Protein AF-A0A9P1ESS6-F1 (afdb_monomer_lite)

Sequence (549 aa):
MAKRRFGMHGKAAFNSGKKTRMNELRRAIKRRASEDNNDKENDGPSPNKQVAINLVPEAVREETVSACEVLVVDNNRNIEKSVTQEREGAKIKGHVFGTNPTDCGSATWAEQIVLTKKADTTLHVMCDIKEHLNTITKTLRDHNDLLRVHREEDKAKREIWRHIVKEEVREWIRKIEKRTMEKIDAAQSTADHHKEDNNNADNKTEKTIEKPEPPKKSDGKGKRHRSCLFCGDENHGTELCNKYATPTTQGRMPLHTDSLQKIEDNFTVRQLHEYQIRGCILRPINIKQTKILDAIPVATLFDEQLASVPIFIKCADNSTRIIVCEGNHRVSSVLRRDPSDESFKVETVTISEADFDATFEKAVDLRGESDGLNQKCGLDAIPWIVASFVQQVFTSERLRTENSYSAKDRAMNLYEILKARVSEEQLDLLRENTRIRNKLYEQLVKEKLALKSTQSQTERSGLYLFLSAPNTRTLFLKHFSYLPTKEKCHSNIFAASLRNDCKTVKLIHDCAKEYISKMMFLQKVKDLKTGLEDEDKDVGETMWRKAPS

Radius of gyration: 39.83 Å; chains: 1; bounding box: 92×139×97 Å

pLDDT: mean 72.15, std 25.24, range [24.88, 98.06]

Foldseek 3Di:
DDDDDDDDDDPPVVVVVVVVVVVVVVVVVVVVVVVVPPPDDDDDDDDDDDDDDDDDDDDDDDDDDDDDDDDDDDDDDDDDDDDDDDDDDDDDDDDDDDDDDDDDDDPDPVVVVVVVVVVVVVVVVVVVVVVVVVVVVVVVVVVVVVVVVVVVVVVVVVVVVVVVVVVVVVVVVVVVVVVVVVVVVVVVVVVVVVVVVVVPPPDDDDDDDDDDDDDDDDDDDDDDDDDDPDDDDDDDDDDDDDDDDDDDDDDDPPPDPPQFDKDKDKDFLQLLLQAQEFEQAPAFADVVVLVVLLPPDLCQLQPVVNDPAWEWEAEPVDRRYIYTLPPLSNSLSSNPDDGDRDMHMHIYTYDHPVQCVQVSVQTFGSPDDPVRRNDHGQLLSGDPSVSLNSLLVVLVVCVVPVVPDDLLNLLVQLLSVCVNPADPVRLVVLLPDVVVVVVVQVVCVVSSNFPDADPLRSSCLNVLLNSADDLLNVLCSVQVVQADSHPVRSNLLSLLRVQPVPVSSVLSVCSSVVVDDNVVSSVVSNCSNVVVPPPPPPPDPPPPPDDDD

Secondary structure (DSSP, 8-state):
--PPP----SSHHHHHHHHHHHHHHHHHHHHHHHHTTS----------------------------------------------------------------------HHHHHHHHHHHHHHHHHHHHHHHHHHHHHHHHHHHHHHHHHHHHHHHHHHHHHHHHHHHHHHHHHHHHHHHHHHHHHHHHHHHHHHHHHHTT--S------PPPPPPPP-----------------------------------------PPPEEEEEEEHHHHHHSEEEE-SSS---HHHHHHHHTS-HHHHT-TTTSPPPEEEEESS-TTEEEEEE-HHHHHHHTTSPP---EEEEEEEEE-HHHHHHHHHHSEETTS-HHHHT----GGGS-HHHHHHHHHHHHHHHHHTTTTS-HHHHHHHHHHHHHHH--HHHHHHHHH-HHHHHHHHHHHHHTTSSPPP-TT-GGGHHHHHHHS-HHHHHHHHHTGGGS--STTHHHHHHHHHTT-HHHHHHHHHHHHTTSS-HHHHHHHHHHHHHT---------TTSS-----

Structure (mmCIF, N/CA/C/O backbone):
data_AF-A0A9P1ESS6-F1
#
_entry.id   AF-A0A9P1ESS6-F1
#
loop_
_atom_site.group_PDB
_atom_site.id
_atom_site.type_symbol
_atom_site.label_atom_id
_atom_site.label_alt_id
_atom_site.label_comp_id
_atom_site.label_asym_id
_atom_site.label_entity_id
_atom_site.label_seq_id
_atom_site.pdbx_PDB_ins_code
_atom_site.Cartn_x
_atom_site.Cartn_y
_atom_site.Cartn_z
_atom_site.occupancy
_atom_site.B_iso_or_equiv
_atom_site.auth_seq_id
_atom_site.auth_comp_id
_atom_site.auth_asym_id
_atom_site.auth_atom_id
_atom_site.pdbx_PDB_model_num
ATOM 1 N N . MET A 1 1 ? 46.273 9.694 65.489 1.00 39.06 1 MET A N 1
ATOM 2 C CA . MET A 1 1 ? 45.516 10.494 64.498 1.00 39.06 1 MET A CA 1
ATOM 3 C C . MET A 1 1 ? 46.223 10.403 63.150 1.00 39.06 1 MET A C 1
ATOM 5 O O . MET A 1 1 ? 47.257 11.029 62.985 1.00 39.06 1 MET A O 1
ATOM 9 N N . ALA A 1 2 ? 45.736 9.579 62.217 1.00 33.38 2 ALA A N 1
ATOM 10 C CA . ALA A 1 2 ? 46.397 9.344 60.929 1.00 33.38 2 ALA A CA 1
ATOM 11 C C . ALA A 1 2 ? 45.381 9.440 59.778 1.00 33.38 2 ALA A C 1
ATOM 13 O O . ALA A 1 2 ? 44.473 8.619 59.677 1.00 33.38 2 ALA A O 1
ATOM 14 N N . LYS A 1 3 ? 45.533 10.455 58.915 1.00 38.16 3 LYS A N 1
ATOM 15 C CA . LYS A 1 3 ? 44.779 10.627 57.662 1.00 38.16 3 LYS A CA 1
ATOM 16 C C . LYS A 1 3 ? 45.649 10.166 56.489 1.00 38.16 3 LYS A C 1
ATOM 18 O O . LYS A 1 3 ? 46.721 10.717 56.259 1.00 38.16 3 LYS A O 1
ATOM 23 N N . ARG A 1 4 ? 45.166 9.166 55.743 1.00 42.59 4 ARG A N 1
ATOM 24 C CA . ARG A 1 4 ? 45.759 8.662 54.493 1.00 42.59 4 ARG A CA 1
ATOM 25 C C . ARG A 1 4 ? 45.345 9.546 53.308 1.00 42.59 4 ARG A C 1
ATOM 27 O O . ARG A 1 4 ? 44.158 9.774 53.096 1.00 42.59 4 ARG A O 1
ATOM 34 N N . ARG A 1 5 ? 46.329 9.993 52.521 1.00 42.50 5 ARG A N 1
ATOM 35 C CA . ARG A 1 5 ? 46.192 10.504 51.145 1.00 42.50 5 ARG A CA 1
ATOM 36 C C . ARG A 1 5 ? 46.603 9.388 50.186 1.00 42.50 5 ARG A C 1
ATOM 38 O O . ARG A 1 5 ? 47.741 8.956 50.277 1.00 42.50 5 ARG A O 1
ATOM 45 N N . PHE A 1 6 ? 45.736 8.977 49.262 1.00 39.50 6 PHE A N 1
ATOM 46 C CA . PHE A 1 6 ? 46.122 8.314 48.006 1.00 39.50 6 PHE A CA 1
ATOM 47 C C . PHE A 1 6 ? 45.003 8.471 46.965 1.00 39.50 6 PHE A C 1
ATOM 49 O O . PHE A 1 6 ? 43.839 8.257 47.291 1.00 39.50 6 PHE A O 1
ATOM 56 N N . GLY A 1 7 ? 45.368 8.800 45.715 1.00 33.56 7 GLY A N 1
ATOM 57 C CA . GLY A 1 7 ? 44.556 8.447 44.540 1.00 33.56 7 GLY A CA 1
ATOM 58 C C . GLY A 1 7 ? 44.184 9.546 43.532 1.00 33.56 7 GLY A C 1
ATOM 59 O O . GLY A 1 7 ? 43.008 9.686 43.222 1.00 33.56 7 GLY A O 1
ATOM 60 N N . MET A 1 8 ? 45.141 10.272 42.935 1.00 40.47 8 MET A N 1
ATOM 61 C CA . MET A 1 8 ? 44.900 11.037 41.691 1.00 40.47 8 MET A CA 1
ATOM 62 C C . MET A 1 8 ? 46.033 10.868 40.664 1.00 40.47 8 MET A C 1
ATOM 64 O O . MET A 1 8 ? 46.691 11.839 40.328 1.00 40.47 8 MET A O 1
ATOM 68 N N . HIS A 1 9 ? 46.254 9.665 40.114 1.00 40.66 9 HIS A N 1
ATOM 69 C CA . HIS A 1 9 ? 47.144 9.497 38.940 1.00 40.66 9 HIS A CA 1
ATOM 70 C C . HIS A 1 9 ? 46.636 8.549 37.828 1.00 40.66 9 HIS A C 1
ATOM 72 O O . HIS A 1 9 ? 47.330 8.334 36.842 1.00 40.66 9 HIS A O 1
ATOM 78 N N . GLY A 1 10 ? 45.393 8.051 37.879 1.00 38.78 10 GLY A N 1
ATOM 79 C CA . GLY A 1 10 ? 44.900 7.066 36.894 1.00 38.78 10 GLY A CA 1
ATOM 80 C C . GLY A 1 10 ? 44.286 7.604 35.587 1.00 38.78 10 GLY A C 1
ATOM 81 O O . GLY A 1 10 ? 44.090 6.833 34.653 1.00 38.78 10 GLY A O 1
ATOM 82 N N . LYS A 1 11 ? 43.944 8.899 35.476 1.00 42.72 11 LYS A N 1
ATOM 83 C CA . LYS A 1 11 ? 43.137 9.410 34.338 1.00 42.72 11 LYS A CA 1
ATOM 84 C C . LYS A 1 11 ? 43.934 10.004 33.168 1.00 42.72 11 LYS A C 1
ATOM 86 O O . LYS A 1 11 ? 43.383 10.127 32.077 1.00 42.72 11 LYS A O 1
ATOM 91 N N . ALA A 1 12 ? 45.212 10.338 33.349 1.00 42.66 12 ALA A N 1
ATOM 92 C CA . ALA A 1 12 ? 46.017 10.954 32.287 1.00 42.66 12 ALA A CA 1
ATOM 93 C C . ALA A 1 12 ? 46.573 9.927 31.277 1.00 42.66 12 ALA A C 1
ATOM 95 O O . ALA A 1 12 ? 46.585 10.193 30.077 1.00 42.66 12 ALA A O 1
ATOM 96 N N . ALA A 1 13 ? 46.945 8.725 31.734 1.00 44.16 13 ALA A N 1
ATOM 97 C CA . ALA A 1 13 ? 47.553 7.692 30.886 1.00 44.16 13 ALA A CA 1
ATOM 98 C C . ALA A 1 13 ? 46.565 7.025 29.904 1.00 44.16 13 ALA A C 1
ATOM 100 O O . ALA A 1 13 ? 46.961 6.557 28.842 1.00 44.16 13 ALA A O 1
ATOM 101 N N . PHE A 1 14 ? 45.262 7.021 30.211 1.00 43.28 14 PHE A N 1
ATOM 102 C CA . PHE A 1 14 ? 44.252 6.392 29.350 1.00 43.28 14 PHE A CA 1
ATOM 103 C C . PHE A 1 14 ? 43.829 7.279 28.163 1.00 43.28 14 PHE A C 1
ATOM 105 O O . PHE A 1 14 ? 43.446 6.781 27.103 1.00 43.28 14 PHE A O 1
ATOM 112 N N . ASN A 1 15 ? 43.930 8.606 28.310 1.00 46.69 15 ASN A N 1
ATOM 113 C CA . ASN A 1 15 ? 43.557 9.557 27.259 1.00 46.69 15 ASN A CA 1
ATOM 114 C C . ASN A 1 15 ? 44.688 9.831 26.256 1.00 46.69 15 ASN A C 1
ATOM 116 O O . ASN A 1 15 ? 44.398 10.154 25.103 1.00 46.69 15 ASN A O 1
ATOM 120 N N . SER A 1 16 ? 45.958 9.656 26.641 1.00 46.34 16 SER A N 1
ATOM 121 C CA . SER A 1 16 ? 47.084 9.778 25.705 1.00 46.34 16 SER A CA 1
ATOM 122 C C . SER A 1 16 ? 47.088 8.639 24.677 1.00 46.34 16 SER A C 1
ATOM 124 O O . SER A 1 16 ? 47.207 8.903 23.483 1.00 46.34 16 SER A O 1
ATOM 126 N N . GLY A 1 17 ? 46.817 7.396 25.098 1.00 45.41 17 GLY A N 1
ATOM 127 C CA . GLY A 1 17 ? 46.789 6.226 24.207 1.00 45.41 17 GLY A CA 1
ATOM 128 C C . GLY A 1 17 ? 45.720 6.285 23.107 1.00 45.41 17 GLY A C 1
ATOM 129 O O . GLY A 1 17 ? 45.978 5.900 21.966 1.00 45.41 17 GLY A O 1
ATOM 130 N N . LYS A 1 18 ? 44.529 6.835 23.395 1.00 55.66 18 LYS A N 1
ATOM 131 C CA . LYS A 1 18 ? 43.460 6.988 22.387 1.00 55.66 18 LYS A CA 1
ATOM 132 C C . LYS A 1 18 ? 43.787 8.040 21.326 1.00 55.66 18 LYS A C 1
ATOM 134 O O . LYS A 1 18 ? 43.405 7.874 20.169 1.00 55.66 18 LYS A O 1
ATOM 139 N N . LYS A 1 19 ? 44.499 9.106 21.699 1.00 59.56 19 LYS A N 1
ATOM 140 C CA . LYS A 1 19 ? 44.868 10.189 20.776 1.00 59.56 19 LYS A CA 1
ATOM 141 C C . LYS A 1 19 ? 45.977 9.747 19.814 1.00 59.56 19 LYS A C 1
ATOM 143 O O . LYS A 1 19 ? 45.915 10.071 18.630 1.00 59.56 19 LYS A O 1
ATOM 148 N N . THR A 1 20 ? 46.926 8.938 20.291 1.00 62.41 20 THR A N 1
ATOM 149 C CA . THR A 1 20 ? 48.005 8.366 19.467 1.00 62.41 20 THR A CA 1
ATOM 150 C C . THR A 1 20 ? 47.463 7.380 18.429 1.00 62.41 20 THR A C 1
ATOM 152 O O . THR A 1 20 ? 47.739 7.534 17.241 1.00 62.41 20 THR A O 1
ATOM 155 N N . ARG A 1 21 ? 46.573 6.463 18.836 1.00 58.34 21 ARG A N 1
ATOM 156 C CA . ARG A 1 21 ? 45.986 5.441 17.946 1.00 58.34 21 ARG A CA 1
ATOM 157 C C . ARG A 1 21 ? 45.126 6.038 16.822 1.00 58.34 21 ARG A C 1
ATOM 159 O O . ARG A 1 21 ? 45.087 5.525 15.708 1.00 58.34 21 ARG A O 1
ATOM 166 N N . MET A 1 22 ? 44.460 7.161 17.093 1.00 61.19 22 MET A N 1
ATOM 167 C CA . MET A 1 22 ? 43.633 7.869 16.108 1.00 61.19 22 MET A CA 1
ATOM 168 C C . MET A 1 22 ? 44.468 8.670 15.099 1.00 61.19 22 MET A C 1
ATOM 170 O O . MET A 1 22 ? 44.085 8.797 13.936 1.00 61.19 22 MET A O 1
ATOM 174 N N . ASN A 1 23 ? 45.631 9.176 15.518 1.00 63.59 23 ASN A N 1
ATOM 175 C CA . ASN A 1 23 ? 46.578 9.838 14.623 1.00 63.59 23 ASN A CA 1
ATOM 176 C C . ASN A 1 23 ? 47.319 8.840 13.718 1.00 63.59 23 ASN A C 1
ATOM 178 O O . ASN A 1 23 ? 47.581 9.161 12.560 1.00 63.59 23 ASN A O 1
ATOM 182 N N . GLU A 1 24 ? 47.602 7.627 14.197 1.00 66.81 24 GLU A N 1
ATOM 183 C CA . GLU A 1 24 ? 48.153 6.542 13.370 1.00 66.81 24 GLU A CA 1
ATOM 184 C C . GLU A 1 24 ? 47.162 6.076 12.299 1.00 66.81 24 GLU A C 1
ATOM 186 O O . GLU A 1 24 ? 47.535 5.966 11.131 1.00 66.81 24 GLU A O 1
ATOM 191 N N . LEU A 1 25 ? 45.881 5.924 12.653 1.00 60.97 25 LEU A N 1
ATOM 192 C CA . LEU A 1 25 ? 44.828 5.568 11.697 1.00 60.97 25 LEU A CA 1
ATOM 193 C C . LEU A 1 25 ? 44.671 6.629 10.593 1.00 60.97 25 LEU A C 1
ATOM 195 O O . LEU A 1 25 ? 44.568 6.298 9.414 1.00 60.97 25 LEU A O 1
ATOM 199 N N . ARG A 1 26 ? 44.733 7.920 10.951 1.00 68.69 26 ARG A N 1
ATOM 200 C CA . ARG A 1 26 ? 44.702 9.025 9.975 1.00 68.69 26 ARG A CA 1
ATOM 201 C C . ARG A 1 26 ? 45.913 9.023 9.041 1.00 68.69 26 ARG A C 1
ATOM 203 O O . ARG A 1 26 ? 45.760 9.332 7.863 1.00 68.69 26 ARG A O 1
ATOM 210 N N . ARG A 1 27 ? 47.103 8.660 9.534 1.00 69.62 27 ARG A N 1
ATOM 211 C CA . ARG A 1 27 ? 48.303 8.516 8.690 1.00 69.62 27 ARG A CA 1
ATOM 212 C C . ARG A 1 27 ? 48.195 7.316 7.746 1.00 69.62 27 ARG A C 1
ATOM 214 O O . ARG A 1 27 ? 48.610 7.442 6.602 1.00 69.62 27 ARG A O 1
ATOM 221 N N . ALA A 1 28 ? 47.609 6.202 8.185 1.00 65.44 28 ALA A N 1
ATOM 222 C CA . ALA A 1 28 ? 47.397 5.021 7.345 1.00 65.44 28 ALA A CA 1
ATOM 223 C C . ALA A 1 28 ? 46.402 5.285 6.199 1.00 65.44 28 ALA A C 1
ATOM 225 O O . ALA A 1 28 ? 46.668 4.920 5.058 1.00 65.44 28 ALA A O 1
ATOM 226 N N . ILE A 1 29 ? 45.306 5.999 6.478 1.00 64.44 29 ILE A N 1
ATOM 227 C CA . ILE A 1 29 ? 44.323 6.400 5.455 1.00 64.44 29 ILE A CA 1
ATOM 228 C C . ILE A 1 29 ? 44.956 7.352 4.430 1.00 64.44 29 ILE A C 1
ATOM 230 O O . ILE A 1 29 ? 44.727 7.213 3.232 1.00 64.44 29 ILE A O 1
ATOM 234 N N . LYS A 1 30 ? 45.803 8.285 4.884 1.00 63.59 30 LYS A N 1
ATOM 235 C CA . LYS A 1 30 ? 46.468 9.246 3.995 1.00 63.59 30 LYS A CA 1
ATOM 236 C C . LYS A 1 30 ? 47.529 8.604 3.088 1.00 63.59 30 LYS A C 1
ATOM 238 O O . LYS A 1 30 ? 47.743 9.122 2.003 1.00 63.59 30 LYS A O 1
ATOM 243 N N . ARG A 1 31 ? 48.159 7.495 3.508 1.00 63.28 31 ARG A N 1
ATOM 244 C CA . ARG A 1 31 ? 49.100 6.723 2.669 1.00 63.28 31 ARG A CA 1
ATOM 245 C C . ARG A 1 31 ? 48.388 5.912 1.584 1.00 63.28 31 ARG A C 1
ATOM 247 O O . ARG A 1 31 ? 48.829 5.939 0.446 1.00 63.28 31 ARG A O 1
ATOM 254 N N . ARG A 1 32 ? 47.245 5.293 1.903 1.00 54.38 32 ARG A N 1
ATOM 255 C CA . ARG A 1 32 ? 46.433 4.582 0.897 1.00 54.38 32 ARG A CA 1
ATOM 256 C C . ARG A 1 32 ? 45.901 5.520 -0.189 1.00 54.38 32 ARG A C 1
ATOM 258 O O . ARG A 1 32 ? 45.993 5.209 -1.362 1.00 54.38 32 ARG A O 1
ATOM 265 N N . ALA A 1 33 ? 45.459 6.719 0.190 1.00 48.41 33 ALA A N 1
ATOM 266 C CA . ALA A 1 33 ? 44.974 7.712 -0.772 1.00 48.41 33 ALA A CA 1
ATOM 267 C C . ALA A 1 33 ? 46.068 8.302 -1.692 1.00 48.41 33 ALA A C 1
ATOM 269 O O . ALA A 1 33 ? 45.736 8.926 -2.695 1.00 48.41 33 ALA A O 1
ATOM 270 N N . SER A 1 34 ? 47.356 8.155 -1.351 1.00 47.56 34 SER A N 1
ATOM 271 C CA . SER A 1 34 ? 48.469 8.568 -2.221 1.00 47.56 34 SER A CA 1
ATOM 272 C C . SER A 1 34 ? 48.990 7.450 -3.125 1.00 47.56 34 SER A C 1
ATOM 274 O O . SER A 1 34 ? 49.664 7.755 -4.100 1.00 47.56 34 SER A O 1
ATOM 276 N N . GLU A 1 35 ? 48.690 6.186 -2.816 1.00 48.66 35 GLU A N 1
ATOM 277 C CA . GLU A 1 35 ? 49.088 5.031 -3.635 1.00 48.66 35 GLU A CA 1
ATOM 278 C C . GLU A 1 35 ? 48.123 4.817 -4.818 1.00 48.66 35 GLU A C 1
ATOM 280 O O . GLU A 1 35 ? 48.567 4.428 -5.891 1.00 48.66 35 GLU A O 1
ATOM 285 N N . ASP A 1 36 ? 46.850 5.212 -4.691 1.00 46.47 36 ASP A N 1
ATOM 286 C CA . ASP A 1 36 ? 45.829 5.039 -5.744 1.00 46.47 36 ASP A CA 1
ATOM 287 C C . ASP A 1 36 ? 45.897 6.066 -6.902 1.00 46.47 36 ASP A C 1
ATOM 289 O O . ASP A 1 36 ? 45.110 5.988 -7.844 1.00 46.47 36 ASP A O 1
ATOM 293 N N . ASN A 1 37 ? 46.815 7.041 -6.861 1.00 44.41 37 ASN A N 1
ATOM 294 C CA . ASN A 1 37 ? 46.903 8.119 -7.863 1.00 44.41 37 ASN A CA 1
ATOM 295 C C . ASN A 1 37 ? 48.059 7.979 -8.870 1.00 44.41 37 ASN A C 1
ATOM 297 O O . ASN A 1 37 ? 48.228 8.876 -9.693 1.00 44.41 37 ASN A O 1
ATOM 301 N N . ASN A 1 38 ? 48.840 6.893 -8.836 1.00 40.84 38 ASN A N 1
ATOM 302 C CA . ASN A 1 38 ? 50.022 6.746 -9.700 1.00 40.84 38 ASN A CA 1
ATOM 303 C C . ASN A 1 38 ? 49.853 5.843 -10.934 1.00 40.84 38 ASN A C 1
ATOM 305 O O . ASN A 1 38 ? 50.782 5.772 -11.730 1.00 40.84 38 ASN A O 1
ATOM 309 N N . ASP A 1 39 ? 48.685 5.239 -11.163 1.00 45.56 39 ASP A N 1
ATOM 310 C CA . ASP A 1 39 ? 48.493 4.300 -12.280 1.00 45.56 39 ASP A CA 1
ATOM 311 C C . ASP A 1 39 ? 47.477 4.806 -13.314 1.00 45.56 39 ASP A C 1
ATOM 313 O O . ASP A 1 39 ? 46.462 4.158 -13.568 1.00 45.56 39 ASP A O 1
ATOM 317 N N . LYS A 1 40 ? 47.724 5.973 -13.925 1.00 44.03 40 LYS A N 1
ATOM 318 C CA . LYS A 1 40 ? 47.074 6.366 -15.191 1.00 44.03 40 LYS A CA 1
ATOM 319 C C . LYS A 1 40 ? 47.978 7.260 -16.036 1.00 44.03 40 LYS A C 1
ATOM 321 O O . LYS A 1 40 ? 47.789 8.467 -16.040 1.00 44.03 40 LYS A O 1
ATOM 326 N N . GLU A 1 41 ? 48.894 6.657 -16.790 1.00 38.66 41 GLU A N 1
ATOM 327 C CA . GLU A 1 41 ? 49.426 7.221 -18.041 1.00 38.66 41 GLU A CA 1
ATOM 328 C C . GLU A 1 41 ? 50.182 6.130 -18.828 1.00 38.66 41 GLU A C 1
ATOM 330 O O . GLU A 1 41 ? 51.263 5.713 -18.421 1.00 38.66 41 GLU A O 1
ATOM 335 N N . ASN A 1 42 ? 49.568 5.609 -19.904 1.00 36.31 42 ASN A N 1
ATOM 336 C CA . ASN A 1 42 ? 50.139 5.501 -21.264 1.00 36.31 42 ASN A CA 1
ATOM 337 C C . ASN A 1 42 ? 49.491 4.410 -22.150 1.00 36.31 42 ASN A C 1
ATOM 339 O O . ASN A 1 42 ? 49.347 3.256 -21.759 1.00 36.31 42 ASN A O 1
ATOM 343 N N . ASP A 1 43 ? 49.167 4.866 -23.367 1.00 35.25 43 ASP A N 1
ATOM 344 C CA . ASP A 1 43 ? 49.162 4.219 -24.689 1.00 35.25 43 ASP A CA 1
ATOM 345 C C . ASP A 1 43 ? 48.212 3.051 -25.045 1.00 35.25 43 ASP A C 1
ATOM 347 O O . ASP A 1 43 ? 48.260 1.947 -24.512 1.00 35.25 43 ASP A O 1
ATOM 351 N N . GLY A 1 44 ? 47.398 3.284 -26.087 1.00 30.72 44 GLY A N 1
ATOM 352 C CA . GLY A 1 44 ? 46.911 2.240 -27.010 1.00 30.72 44 GLY A CA 1
ATOM 353 C C . GLY A 1 44 ? 47.763 2.196 -28.297 1.00 30.72 44 GLY A C 1
ATOM 354 O O . GLY A 1 44 ? 48.793 2.859 -28.346 1.00 30.72 44 GLY A O 1
ATOM 355 N N . PRO A 1 45 ? 47.317 1.576 -29.413 1.00 50.22 45 PRO A N 1
ATOM 356 C CA . PRO A 1 45 ? 46.517 0.356 -29.551 1.00 50.22 45 PRO A CA 1
ATOM 357 C C . PRO A 1 45 ? 47.141 -0.713 -30.508 1.00 50.22 45 PRO A C 1
ATOM 359 O O . PRO A 1 45 ? 47.962 -0.399 -31.365 1.00 50.22 45 PRO A O 1
ATOM 362 N N . SER A 1 46 ? 46.567 -1.937 -30.467 1.00 28.58 46 SER A N 1
ATOM 363 C CA . SER A 1 46 ? 46.516 -2.990 -31.530 1.00 28.58 46 SER A CA 1
ATOM 364 C C . SER A 1 46 ? 47.705 -3.975 -31.700 1.00 28.58 46 SER A C 1
ATOM 366 O O . SER A 1 46 ? 48.824 -3.634 -31.336 1.00 28.58 46 SER A O 1
ATOM 368 N N . PRO A 1 47 ? 47.561 -5.134 -32.403 1.00 45.31 47 PRO A N 1
ATOM 369 C CA . PRO A 1 47 ? 46.503 -6.169 -32.392 1.00 45.31 47 PRO A CA 1
ATOM 370 C C . PRO A 1 47 ? 47.044 -7.629 -32.266 1.00 45.31 47 PRO A C 1
ATOM 372 O O . PRO A 1 47 ? 48.238 -7.889 -32.363 1.00 45.31 47 PRO A O 1
ATOM 375 N N . ASN A 1 48 ? 46.111 -8.595 -32.199 1.00 29.19 48 ASN A N 1
ATOM 376 C CA . ASN A 1 48 ? 46.250 -10.041 -32.473 1.00 29.19 48 ASN A CA 1
ATOM 377 C C . ASN A 1 48 ? 47.092 -10.916 -31.524 1.00 29.19 48 ASN A C 1
ATOM 379 O O . ASN A 1 48 ? 48.318 -10.923 -31.579 1.00 29.19 48 ASN A O 1
ATOM 383 N N . LYS A 1 49 ? 46.412 -11.853 -30.843 1.00 30.83 49 LYS A N 1
ATOM 384 C CA . LYS A 1 49 ? 46.685 -13.300 -30.972 1.00 30.83 49 LYS A CA 1
ATOM 385 C C . LYS A 1 49 ? 45.577 -14.148 -30.342 1.00 30.83 49 LYS A C 1
ATOM 387 O O . LYS A 1 49 ? 45.225 -13.988 -29.180 1.00 30.83 49 LYS A O 1
ATOM 392 N N . GLN A 1 50 ? 45.062 -15.059 -31.161 1.00 29.91 50 GLN A N 1
ATOM 393 C CA . GLN A 1 50 ? 44.249 -16.209 -30.786 1.00 29.91 50 GLN A CA 1
ATOM 394 C C . GLN A 1 50 ? 45.050 -17.140 -29.869 1.00 29.91 50 GLN A C 1
ATOM 396 O O . GLN A 1 50 ? 46.179 -17.484 -30.213 1.00 29.91 50 GLN A O 1
ATOM 401 N N . VAL A 1 51 ? 44.439 -17.624 -28.788 1.00 27.86 51 VAL A N 1
ATOM 402 C CA . VAL A 1 51 ? 44.725 -18.955 -28.234 1.00 27.86 51 VAL A CA 1
ATOM 403 C C . VAL A 1 51 ? 43.404 -19.550 -27.758 1.00 27.86 51 VAL A C 1
ATOM 405 O O . VAL A 1 51 ? 42.774 -19.051 -26.830 1.00 27.86 51 VAL A O 1
ATOM 408 N N . ALA A 1 52 ? 42.984 -20.605 -28.448 1.00 28.45 52 ALA A N 1
ATOM 409 C CA . ALA A 1 52 ? 41.921 -21.502 -28.039 1.00 28.45 52 ALA A CA 1
ATOM 410 C C . ALA A 1 52 ? 42.437 -22.440 -26.941 1.00 28.45 52 ALA A C 1
ATOM 412 O O . ALA A 1 52 ? 43.514 -23.015 -27.088 1.00 28.45 52 ALA A O 1
ATOM 413 N N . ILE A 1 53 ? 41.646 -22.646 -25.888 1.00 27.56 53 ILE A N 1
ATOM 414 C CA . ILE A 1 53 ? 41.759 -23.820 -25.018 1.00 27.56 53 ILE A CA 1
ATOM 415 C C . ILE A 1 53 ? 40.344 -24.367 -24.817 1.00 27.56 53 ILE A C 1
ATOM 417 O O . ILE A 1 53 ? 39.554 -23.845 -24.037 1.00 27.56 53 ILE A O 1
ATOM 421 N N . ASN A 1 54 ? 40.039 -25.411 -25.588 1.00 26.56 54 ASN A N 1
ATOM 422 C CA . ASN A 1 54 ? 39.001 -26.390 -25.287 1.00 26.56 54 ASN A CA 1
ATOM 423 C C . ASN A 1 54 ? 39.419 -27.168 -24.041 1.00 26.56 54 ASN A C 1
ATOM 425 O O . ASN A 1 54 ? 40.573 -27.576 -24.008 1.00 26.56 54 ASN A O 1
ATOM 429 N N . LEU A 1 55 ? 38.502 -27.441 -23.108 1.00 28.05 55 LEU A N 1
ATOM 430 C CA . LEU A 1 55 ? 38.542 -28.610 -22.213 1.00 28.05 55 LEU A CA 1
ATOM 431 C C . LEU A 1 55 ? 37.201 -28.745 -21.458 1.00 28.05 55 LEU A C 1
ATOM 433 O O . LEU A 1 55 ? 36.957 -28.032 -20.492 1.00 28.05 55 LEU A O 1
ATOM 437 N N . VAL A 1 56 ? 36.358 -29.677 -21.910 1.00 27.12 56 VAL A N 1
ATOM 438 C CA . VAL A 1 56 ? 35.264 -30.384 -21.200 1.00 27.12 56 VAL A CA 1
ATOM 439 C C . VAL A 1 56 ? 35.094 -31.722 -21.963 1.00 27.12 56 VAL A C 1
ATOM 441 O O . VAL A 1 56 ? 35.344 -31.694 -23.174 1.00 27.12 56 VAL A O 1
ATOM 444 N N . PRO A 1 57 ? 34.649 -32.869 -21.395 1.00 40.12 57 PRO A N 1
ATOM 445 C CA . PRO A 1 57 ? 34.267 -33.189 -20.008 1.00 40.12 57 PRO A CA 1
ATOM 446 C C . PRO A 1 57 ? 34.997 -34.415 -19.423 1.00 40.12 57 PRO A C 1
ATOM 448 O O . PRO A 1 57 ? 35.480 -35.275 -20.154 1.00 40.12 57 PRO A O 1
ATOM 451 N N . GLU A 1 58 ? 34.921 -34.586 -18.102 1.00 26.88 58 GLU A N 1
ATOM 452 C CA . GLU A 1 58 ? 35.033 -35.917 -17.500 1.00 26.88 58 GLU A CA 1
ATOM 453 C C . GLU A 1 58 ? 33.796 -36.213 -16.646 1.00 26.88 58 GLU A C 1
ATOM 455 O O . GLU A 1 58 ? 33.356 -35.405 -15.826 1.00 26.88 58 GLU A O 1
ATOM 460 N N . ALA A 1 59 ? 33.192 -37.358 -16.947 1.00 29.86 59 ALA A N 1
ATOM 461 C CA . ALA A 1 59 ? 31.962 -37.877 -16.386 1.00 29.86 59 ALA A CA 1
ATOM 462 C C . ALA A 1 59 ? 32.246 -38.665 -15.103 1.00 29.86 59 ALA A C 1
ATOM 464 O O . ALA A 1 59 ? 33.163 -39.483 -15.082 1.00 29.86 59 ALA A O 1
ATOM 465 N N . VAL A 1 60 ? 31.406 -38.514 -14.076 1.00 29.86 60 VAL A N 1
ATOM 466 C CA . VAL A 1 60 ? 31.338 -39.474 -12.965 1.00 29.86 60 VAL A CA 1
ATOM 467 C C . VAL A 1 60 ? 29.878 -39.767 -12.609 1.00 29.86 60 VAL A C 1
ATOM 469 O O . VAL A 1 60 ? 29.167 -38.937 -12.058 1.00 29.86 60 VAL A O 1
ATOM 472 N N . ARG A 1 61 ? 29.497 -40.978 -13.026 1.00 29.52 61 ARG A N 1
ATOM 473 C CA . ARG A 1 61 ? 28.542 -41.975 -12.512 1.00 29.52 61 ARG A CA 1
ATOM 474 C C . ARG A 1 61 ? 27.436 -41.585 -11.520 1.00 29.52 61 ARG A C 1
ATOM 476 O O . ARG A 1 61 ? 27.678 -41.131 -10.408 1.00 29.52 61 ARG A O 1
ATOM 483 N N . GLU A 1 62 ? 26.240 -41.994 -11.935 1.00 28.83 62 GLU A N 1
ATOM 484 C CA . GLU A 1 62 ? 25.049 -42.320 -11.153 1.00 28.83 62 GLU A CA 1
ATOM 485 C C . GLU A 1 62 ? 25.302 -43.480 -10.171 1.00 28.83 62 GLU A C 1
ATOM 487 O O . GLU A 1 62 ? 25.863 -44.507 -10.555 1.00 28.83 62 GLU A O 1
ATOM 492 N N . GLU A 1 63 ? 24.796 -43.356 -8.942 1.00 29.08 63 GLU A N 1
ATOM 493 C CA . GLU A 1 63 ? 24.396 -44.495 -8.110 1.00 29.08 63 GLU A CA 1
ATOM 494 C C . GLU A 1 63 ? 23.014 -44.219 -7.503 1.00 29.08 63 GLU A C 1
ATOM 496 O O . GLU A 1 63 ? 22.786 -43.262 -6.764 1.00 29.08 63 GLU A O 1
ATOM 501 N N . THR A 1 64 ? 22.078 -45.084 -7.874 1.00 27.50 64 THR A N 1
ATOM 502 C CA . THR A 1 64 ? 20.711 -45.213 -7.373 1.00 27.50 64 THR A CA 1
ATOM 503 C C . THR A 1 64 ? 20.675 -46.045 -6.089 1.00 27.50 64 THR A C 1
ATOM 505 O O . THR A 1 64 ? 21.094 -47.200 -6.109 1.00 27.50 64 THR A O 1
ATOM 508 N N . VAL A 1 65 ? 20.076 -45.521 -5.014 1.00 26.98 65 VAL A N 1
ATOM 509 C CA . VAL A 1 65 ? 19.569 -46.285 -3.851 1.00 26.98 65 VAL A CA 1
ATOM 510 C C . VAL A 1 65 ? 18.262 -45.596 -3.421 1.00 26.98 65 VAL A C 1
ATOM 512 O O . VAL A 1 65 ? 18.280 -44.447 -3.002 1.00 26.98 65 VAL A O 1
ATOM 515 N N . SER A 1 66 ? 17.092 -46.083 -3.840 1.00 26.91 66 SER A N 1
ATOM 516 C CA . SER A 1 66 ? 16.256 -47.124 -3.214 1.00 26.91 66 SER A CA 1
ATOM 517 C C . SER A 1 66 ? 15.690 -46.760 -1.830 1.00 26.91 66 SER A C 1
ATOM 519 O O . SER A 1 66 ? 16.382 -46.859 -0.826 1.00 26.91 66 SER A O 1
ATOM 521 N N . ALA A 1 67 ? 14.390 -46.437 -1.844 1.00 26.52 67 ALA A N 1
ATOM 522 C CA . ALA A 1 67 ? 13.354 -46.639 -0.822 1.00 26.52 67 ALA A CA 1
ATOM 523 C C . ALA A 1 67 ? 13.609 -46.179 0.631 1.00 26.52 67 ALA A C 1
ATOM 525 O O . ALA A 1 67 ? 14.286 -46.848 1.403 1.00 26.52 67 ALA A O 1
ATOM 526 N N . CYS A 1 68 ? 12.885 -45.131 1.046 1.00 25.50 68 CYS A N 1
ATOM 527 C CA . CYS A 1 68 ? 12.438 -44.972 2.432 1.00 25.50 68 CYS A CA 1
ATOM 528 C C . CYS A 1 68 ? 10.908 -44.940 2.461 1.00 25.50 68 CYS A C 1
ATOM 530 O O . CYS A 1 68 ? 10.270 -44.110 1.812 1.00 25.50 68 CYS A O 1
ATOM 532 N N . GLU A 1 69 ? 10.353 -45.894 3.202 1.00 26.09 69 GLU A N 1
ATOM 533 C CA . GLU A 1 69 ? 8.934 -46.093 3.454 1.00 26.09 69 GLU A CA 1
ATOM 534 C C . GLU A 1 69 ? 8.317 -44.917 4.219 1.00 26.09 69 GLU A C 1
ATOM 536 O O . GLU A 1 69 ? 8.880 -44.375 5.172 1.00 26.09 69 GLU A O 1
ATOM 541 N N . VAL A 1 70 ? 7.109 -44.555 3.797 1.00 24.88 70 VAL A N 1
ATOM 542 C CA . VAL A 1 70 ? 6.228 -43.599 4.460 1.00 24.88 70 VAL A CA 1
ATOM 543 C C . VAL A 1 70 ? 5.489 -44.338 5.576 1.00 24.88 70 VAL A C 1
ATOM 545 O O . VAL A 1 70 ? 4.573 -45.114 5.311 1.00 24.88 70 VAL A O 1
ATOM 548 N N . LEU A 1 71 ? 5.860 -44.088 6.833 1.00 25.39 71 LEU A N 1
ATOM 549 C CA . LEU A 1 71 ? 5.036 -44.463 7.983 1.00 25.39 71 LEU A CA 1
ATOM 550 C C . LEU A 1 71 ? 3.911 -43.436 8.150 1.00 25.39 71 LEU A C 1
ATOM 552 O O . LEU A 1 71 ? 4.101 -42.347 8.692 1.00 25.39 71 LEU A O 1
ATOM 556 N N . VAL A 1 72 ? 2.727 -43.811 7.671 1.00 26.05 72 VAL A N 1
ATOM 557 C CA . VAL A 1 72 ? 1.454 -43.172 8.009 1.00 26.05 72 VAL A CA 1
ATOM 558 C C . VAL A 1 72 ? 1.106 -43.565 9.444 1.00 26.05 72 VAL A C 1
ATOM 560 O O . VAL A 1 72 ? 0.802 -44.724 9.718 1.00 26.05 72 VAL A O 1
ATOM 563 N N . VAL A 1 73 ? 1.158 -42.609 10.372 1.00 27.03 73 VAL A N 1
ATOM 564 C CA . VAL A 1 73 ? 0.549 -42.765 11.700 1.00 27.03 73 VAL A CA 1
ATOM 565 C C . VAL A 1 73 ? -0.797 -42.053 11.676 1.00 27.03 73 VAL A C 1
ATOM 567 O O . VAL A 1 73 ? -0.880 -40.834 11.825 1.00 27.03 73 VAL A O 1
ATOM 570 N N . ASP A 1 74 ? -1.847 -42.845 11.475 1.00 29.95 74 ASP A N 1
ATOM 571 C CA . ASP A 1 74 ? -3.229 -42.473 11.753 1.00 29.95 74 ASP A CA 1
ATOM 572 C C . ASP A 1 74 ? -3.398 -42.224 13.256 1.00 29.95 74 ASP A C 1
ATOM 574 O O . ASP A 1 74 ? -3.157 -43.110 14.073 1.00 29.95 74 ASP A O 1
ATOM 578 N N . ASN A 1 75 ? -3.863 -41.034 13.634 1.00 29.97 75 ASN A N 1
ATOM 579 C CA . ASN A 1 75 ? -4.365 -40.782 14.981 1.00 29.97 75 ASN A CA 1
ATOM 580 C C . ASN A 1 75 ? -5.668 -39.988 14.908 1.00 29.97 75 ASN A C 1
ATOM 582 O O . ASN A 1 75 ? -5.692 -38.760 14.934 1.00 29.97 75 ASN A O 1
ATOM 586 N N . ASN A 1 76 ? -6.770 -40.733 14.840 1.00 31.64 76 ASN A N 1
ATOM 587 C CA . ASN A 1 76 ? -8.129 -40.236 14.988 1.00 31.64 76 ASN A CA 1
ATOM 588 C C . ASN A 1 76 ? -8.855 -41.070 16.055 1.00 31.64 76 ASN A C 1
ATOM 590 O O . ASN A 1 76 ? -9.191 -42.222 15.794 1.00 31.64 76 ASN A O 1
ATOM 594 N N . ARG A 1 77 ? -9.126 -40.475 17.231 1.00 30.06 77 ARG A N 1
ATOM 595 C CA . ARG A 1 77 ? -10.400 -40.564 17.991 1.00 30.06 77 ARG A CA 1
ATOM 596 C C . ARG A 1 77 ? -10.327 -39.835 19.347 1.00 30.06 77 ARG A C 1
ATOM 598 O O . ARG A 1 77 ? -9.803 -40.340 20.326 1.00 30.06 77 ARG A O 1
ATOM 605 N N . ASN A 1 78 ? -10.805 -38.594 19.341 1.00 30.39 78 ASN A N 1
ATOM 606 C CA . ASN A 1 78 ? -12.010 -38.079 20.012 1.00 30.39 78 ASN A CA 1
ATOM 607 C C . ASN A 1 78 ? -12.571 -38.707 21.324 1.00 30.39 78 ASN A C 1
ATOM 609 O O . ASN A 1 78 ? -12.812 -39.908 21.372 1.00 30.39 78 ASN A O 1
ATOM 613 N N . ILE A 1 79 ? -13.021 -37.780 22.207 1.00 30.53 79 ILE A N 1
ATOM 614 C CA . ILE A 1 79 ? -14.089 -37.846 23.254 1.00 30.53 79 ILE A CA 1
ATOM 615 C C . ILE A 1 79 ? -13.575 -38.362 24.631 1.00 30.53 79 ILE A C 1
ATOM 617 O O . ILE A 1 79 ? -12.949 -39.404 24.685 1.00 30.53 79 ILE A O 1
ATOM 621 N N . GLU A 1 80 ? -13.652 -37.657 25.777 1.00 27.25 80 GLU A N 1
ATOM 622 C CA . GLU A 1 80 ? -14.792 -36.982 26.430 1.00 27.25 80 GLU A CA 1
ATOM 623 C C . GLU A 1 80 ? -14.449 -35.692 27.206 1.00 27.25 80 GLU A C 1
ATOM 625 O O . GLU A 1 80 ? -13.345 -35.471 27.704 1.00 27.25 80 GLU A O 1
ATOM 630 N N . LYS A 1 81 ? -15.479 -34.846 27.321 1.00 31.48 81 LYS A N 1
ATOM 631 C CA . LYS A 1 81 ? -15.567 -33.637 28.142 1.00 31.48 81 LYS A CA 1
ATOM 632 C C . LYS A 1 81 ? -16.025 -33.965 29.573 1.00 31.48 81 LYS A C 1
ATOM 634 O O . LYS A 1 81 ? -16.873 -34.823 29.764 1.00 31.48 81 LYS A O 1
ATOM 639 N N . SER A 1 82 ? -15.574 -33.105 30.494 1.00 30.80 82 SER A N 1
ATOM 640 C CA . SER A 1 82 ? -16.269 -32.574 31.686 1.00 30.80 82 SER A CA 1
ATOM 641 C C . SER A 1 82 ? -16.764 -33.533 32.773 1.00 30.80 82 SER A C 1
ATOM 643 O O . SER A 1 82 ? -17.747 -34.215 32.543 1.00 30.80 82 SER A O 1
ATOM 645 N N . VAL A 1 83 ? -16.250 -33.370 34.002 1.00 26.45 83 VAL A N 1
ATOM 646 C CA . VAL A 1 83 ? -17.059 -33.069 35.207 1.00 26.45 83 VAL A CA 1
ATOM 647 C C . VAL A 1 83 ? -16.200 -32.260 36.196 1.00 26.45 83 VAL A C 1
ATOM 649 O O . VAL A 1 83 ? -15.145 -32.699 36.645 1.00 26.45 83 VAL A O 1
ATOM 652 N N . THR A 1 84 ? -16.657 -31.050 36.515 1.00 33.75 84 THR A N 1
ATOM 653 C CA . THR A 1 84 ? -16.317 -30.262 37.711 1.00 33.75 84 THR A CA 1
ATOM 654 C C . THR A 1 84 ? -16.925 -30.907 38.953 1.00 33.75 84 THR A C 1
ATOM 656 O O . THR A 1 84 ? -18.104 -31.252 38.908 1.00 33.75 84 THR A O 1
ATOM 659 N N . GLN A 1 85 ? -16.221 -30.955 40.090 1.00 28.25 85 GLN A N 1
ATOM 660 C CA . GLN A 1 85 ? -16.940 -30.992 41.365 1.00 28.25 85 GLN A CA 1
ATOM 661 C C . GLN A 1 85 ? -16.236 -30.212 42.475 1.00 28.25 85 GLN A C 1
ATOM 663 O O . GLN A 1 85 ? -15.121 -30.514 42.903 1.00 28.25 85 GLN A O 1
ATOM 668 N N . GLU A 1 86 ? -16.952 -29.172 42.893 1.00 29.67 86 GLU A N 1
ATOM 669 C CA . GLU A 1 86 ? -16.791 -28.403 44.110 1.00 29.67 86 GLU A CA 1
ATOM 670 C C . GLU A 1 86 ? -16.904 -29.297 45.348 1.00 29.67 86 GLU A C 1
ATOM 672 O O . GLU A 1 86 ? -17.655 -30.273 45.399 1.00 29.67 86 GLU A O 1
ATOM 677 N N . ARG A 1 87 ? -16.151 -28.909 46.377 1.00 37.50 87 ARG A N 1
ATOM 678 C CA . ARG A 1 87 ? -16.383 -29.322 47.755 1.00 37.50 87 ARG A CA 1
ATOM 679 C C . ARG A 1 87 ? -17.655 -28.644 48.240 1.00 37.50 87 ARG A C 1
ATOM 681 O O . ARG A 1 87 ? -17.616 -27.446 48.477 1.00 37.50 87 ARG A O 1
ATOM 688 N N . GLU A 1 88 ? -18.697 -29.412 48.513 1.00 34.25 88 GLU A N 1
ATOM 689 C CA . GLU A 1 88 ? -19.670 -29.065 49.545 1.00 34.25 88 GLU A CA 1
ATOM 690 C C . GLU A 1 88 ? -20.328 -30.334 50.091 1.00 34.25 88 GLU A C 1
ATOM 692 O O . GLU A 1 88 ? -20.541 -31.319 49.386 1.00 34.25 88 GLU A O 1
ATOM 697 N N . GLY A 1 89 ? -20.507 -30.351 51.410 1.00 38.91 89 GLY A N 1
ATOM 698 C CA . GLY A 1 89 ? -20.830 -31.545 52.172 1.00 38.91 89 GLY A CA 1
ATOM 699 C C . GLY A 1 89 ? -22.295 -31.953 52.079 1.00 38.91 89 GLY A C 1
ATOM 700 O O . GLY A 1 89 ? -23.194 -31.126 52.162 1.00 38.91 89 GLY A O 1
ATOM 701 N N . ALA A 1 90 ? -22.529 -33.261 52.059 1.00 31.78 90 ALA A N 1
ATOM 702 C CA . ALA A 1 90 ? -23.794 -33.836 52.486 1.00 31.78 90 ALA A CA 1
ATOM 703 C C . ALA A 1 90 ? -23.555 -35.210 53.123 1.00 31.78 90 ALA A C 1
ATOM 705 O O . ALA A 1 90 ? -22.968 -36.114 52.533 1.00 31.78 90 ALA A O 1
ATOM 706 N N . LYS A 1 91 ? -24.018 -35.337 54.369 1.00 39.31 91 LYS A N 1
ATOM 707 C CA . LYS A 1 91 ? -24.153 -36.588 55.118 1.00 39.31 91 LYS A CA 1
ATOM 708 C C . LYS A 1 91 ? -25.098 -37.532 54.376 1.00 39.31 91 LYS A C 1
ATOM 710 O O . LYS A 1 91 ? -26.252 -37.164 54.182 1.00 39.31 91 LYS A O 1
ATOM 715 N N . ILE A 1 92 ? -24.685 -38.777 54.140 1.00 34.00 92 ILE A N 1
ATOM 716 C CA . ILE A 1 92 ? -25.618 -39.907 54.044 1.00 34.00 92 ILE A CA 1
ATOM 717 C C . ILE A 1 92 ? -25.088 -41.062 54.896 1.00 34.00 92 ILE A C 1
ATOM 719 O O . ILE A 1 92 ? -23.920 -41.438 54.844 1.00 34.00 92 ILE A O 1
ATOM 723 N N . LYS A 1 93 ? -25.985 -41.552 55.752 1.00 36.44 93 LYS A N 1
ATOM 724 C CA . LYS A 1 93 ? -25.820 -42.653 56.695 1.00 36.44 93 LYS A CA 1
ATOM 725 C C . LYS A 1 93 ? -25.799 -44.001 55.968 1.00 36.44 93 LYS A C 1
ATOM 727 O O . LYS A 1 93 ? -26.703 -44.277 55.195 1.00 36.44 93 LYS A O 1
ATOM 732 N N . GLY A 1 94 ? -24.871 -44.854 56.399 1.00 32.56 94 GLY A N 1
ATOM 733 C CA . GLY A 1 94 ? -25.145 -46.223 56.842 1.00 32.56 94 GLY A CA 1
ATOM 734 C C . GLY A 1 94 ? -25.370 -47.296 55.780 1.00 32.56 94 GLY A C 1
ATOM 735 O O . GLY A 1 94 ? -26.435 -47.350 55.187 1.00 32.56 94 GLY A O 1
ATOM 736 N N . HIS A 1 95 ? -24.479 -48.285 55.746 1.00 30.11 95 HIS A N 1
ATOM 737 C CA . HIS A 1 95 ? -24.851 -49.650 56.128 1.00 30.11 95 HIS A CA 1
ATOM 738 C C . HIS A 1 95 ? -23.607 -50.444 56.531 1.00 30.11 95 HIS A C 1
ATOM 740 O O . HIS A 1 95 ? -22.621 -50.523 55.806 1.00 30.11 95 HIS A O 1
ATOM 746 N N . VAL A 1 96 ? -23.676 -50.979 57.747 1.00 38.88 96 VAL A N 1
ATOM 747 C CA . VAL A 1 96 ? -22.756 -51.957 58.312 1.00 38.88 96 VAL A CA 1
ATOM 748 C C . VAL A 1 96 ? -23.257 -53.322 57.858 1.00 38.88 96 VAL A C 1
ATOM 750 O O . VAL A 1 96 ? -24.382 -53.686 58.181 1.00 38.88 96 VAL A O 1
ATOM 753 N N . PHE A 1 97 ? -22.417 -54.080 57.163 1.00 31.94 97 PHE A N 1
ATOM 754 C CA . PHE A 1 97 ? -22.471 -55.535 57.202 1.00 31.94 97 PHE A CA 1
ATOM 755 C C . PHE A 1 97 ? -21.081 -56.028 57.572 1.00 31.94 97 PHE A C 1
ATOM 757 O O . PHE A 1 97 ? -20.117 -55.838 56.834 1.00 31.94 97 PHE A O 1
ATOM 764 N N . GLY A 1 98 ? -20.990 -56.599 58.769 1.00 37.62 98 GLY A N 1
ATOM 765 C CA . GLY A 1 98 ? -19.867 -57.425 59.164 1.00 37.62 98 GLY A CA 1
ATOM 766 C C . GLY A 1 98 ? -20.064 -58.835 58.624 1.00 37.62 98 GLY A C 1
ATOM 767 O O . GLY A 1 98 ? -21.157 -59.389 58.722 1.00 37.62 98 GLY A O 1
ATOM 768 N N . THR A 1 99 ? -18.986 -59.423 58.119 1.00 36.38 99 THR A N 1
ATOM 769 C CA . THR A 1 99 ? -18.798 -60.873 58.076 1.00 36.38 99 THR A CA 1
ATOM 770 C C . THR A 1 99 ? -17.359 -61.191 58.462 1.00 36.38 99 THR A C 1
ATOM 772 O O . THR A 1 99 ? -16.435 -60.444 58.150 1.00 36.38 99 THR A O 1
ATOM 775 N N . ASN A 1 100 ? -17.242 -62.277 59.217 1.00 34.31 100 ASN A N 1
ATOM 776 C CA . ASN A 1 100 ? -16.116 -62.712 60.030 1.00 34.31 100 ASN A CA 1
ATOM 777 C C . ASN A 1 100 ? -14.775 -62.931 59.304 1.00 34.31 100 ASN A C 1
ATOM 779 O O . ASN A 1 100 ? -14.743 -63.130 58.090 1.00 34.31 100 ASN A O 1
ATOM 783 N N . PRO A 1 101 ? -13.675 -62.978 60.083 1.00 53.53 101 PRO A N 1
ATOM 784 C CA . PRO A 1 101 ? -12.347 -63.338 59.621 1.00 53.53 101 PRO A CA 1
ATOM 785 C C . PRO A 1 101 ? -12.148 -64.853 59.721 1.00 53.53 101 PRO A C 1
ATOM 787 O O . PRO A 1 101 ? -12.240 -65.395 60.812 1.00 53.53 101 PRO A O 1
ATOM 790 N N . THR A 1 102 ? -11.845 -65.506 58.604 1.00 46.38 102 THR A N 1
ATOM 791 C CA . THR A 1 102 ? -11.080 -66.764 58.502 1.00 46.38 102 THR A CA 1
ATOM 792 C C . THR A 1 102 ? -11.031 -67.109 57.021 1.00 46.38 102 THR A C 1
ATOM 794 O O . THR A 1 102 ? -12.031 -67.552 56.472 1.00 46.38 102 THR A O 1
ATOM 797 N N . ASP A 1 103 ? -9.912 -66.817 56.365 1.00 36.53 103 ASP A N 1
ATOM 798 C CA . ASP A 1 103 ? -9.212 -67.832 55.579 1.00 36.53 103 ASP A CA 1
ATOM 799 C C . ASP A 1 103 ? -7.885 -67.274 55.067 1.00 36.53 103 ASP A C 1
ATOM 801 O O . ASP A 1 103 ? -7.788 -66.357 54.251 1.00 36.53 103 ASP A O 1
ATOM 805 N N . CYS A 1 104 ? -6.833 -67.858 55.619 1.00 48.72 104 CYS A N 1
ATOM 806 C CA . CYS A 1 104 ? -5.462 -67.781 55.174 1.00 48.72 104 CYS A CA 1
ATOM 807 C C . CYS A 1 104 ? -5.347 -68.536 53.841 1.00 48.72 104 CYS A C 1
ATOM 809 O O . CYS A 1 104 ? -5.016 -69.716 53.803 1.00 48.72 104 CYS A O 1
ATOM 811 N N . GLY A 1 105 ? -5.619 -67.841 52.738 1.00 38.34 105 GLY A N 1
ATOM 812 C CA . GLY A 1 105 ? -5.278 -68.279 51.388 1.00 38.34 105 GLY A CA 1
ATOM 813 C C . GLY A 1 105 ? -4.034 -67.541 50.914 1.00 38.34 105 GLY A C 1
ATOM 814 O O . GLY A 1 105 ? -4.067 -66.334 50.704 1.00 38.34 105 GLY A O 1
ATOM 815 N N . SER A 1 106 ? -2.930 -68.269 50.786 1.00 52.03 106 SER A N 1
ATOM 816 C CA . SER A 1 106 ? -1.648 -67.836 50.232 1.00 52.03 106 SER A CA 1
ATOM 817 C C . SER A 1 106 ? -1.790 -66.888 49.032 1.00 52.03 106 SER A C 1
ATOM 819 O O . SER A 1 106 ? -2.046 -67.340 47.915 1.00 52.03 106 SER A O 1
ATOM 821 N N . ALA A 1 107 ? -1.534 -65.591 49.239 1.00 47.47 107 ALA A N 1
ATOM 822 C CA . ALA A 1 107 ? -1.090 -64.727 48.153 1.00 47.47 107 ALA A CA 1
ATOM 823 C C . ALA A 1 107 ? 0.210 -65.345 47.638 1.00 47.47 107 ALA A C 1
ATOM 825 O O . ALA A 1 107 ? 1.219 -65.400 48.348 1.00 47.47 107 ALA A O 1
ATOM 826 N N . THR A 1 108 ? 0.140 -65.941 46.453 1.00 54.25 108 THR A N 1
ATOM 827 C CA . THR A 1 108 ? 1.285 -66.616 45.856 1.00 54.25 108 THR A CA 1
ATOM 828 C C . THR A 1 108 ? 2.442 -65.623 45.778 1.00 54.25 108 THR A C 1
ATOM 830 O O . THR A 1 108 ? 2.267 -64.465 45.402 1.00 54.25 108 THR A O 1
ATOM 833 N N . TRP A 1 109 ? 3.644 -66.067 46.145 1.00 52.59 109 TRP A N 1
ATOM 834 C CA . TRP A 1 109 ? 4.882 -65.275 46.107 1.00 52.59 109 TRP A CA 1
ATOM 835 C C . TRP A 1 109 ? 5.073 -64.528 44.764 1.00 52.59 109 TRP A C 1
ATOM 837 O O . TRP A 1 109 ? 5.685 -63.465 44.704 1.00 52.59 109 TRP A O 1
ATOM 847 N N . ALA A 1 110 ? 4.475 -65.051 43.687 1.00 51.56 110 ALA A N 1
ATOM 848 C CA . ALA A 1 110 ? 4.418 -64.442 42.366 1.00 51.56 110 ALA A CA 1
ATOM 849 C C . ALA A 1 110 ? 3.661 -63.095 42.314 1.00 51.56 110 ALA A C 1
ATOM 851 O O . ALA A 1 110 ? 4.125 -62.177 41.641 1.00 51.56 110 ALA A O 1
ATOM 852 N N . GLU A 1 111 ? 2.548 -62.922 43.033 1.00 51.44 111 GLU A N 1
ATOM 853 C CA . GLU A 1 111 ? 1.773 -61.669 43.018 1.00 51.44 111 GLU A CA 1
ATOM 854 C C . GLU A 1 111 ? 2.474 -60.542 43.790 1.00 51.44 111 GLU A C 1
ATOM 856 O O . GLU A 1 111 ? 2.459 -59.388 43.354 1.00 51.44 111 GLU A O 1
ATOM 861 N N . GLN A 1 112 ? 3.188 -60.873 44.873 1.00 52.31 112 GLN A N 1
ATOM 862 C CA . GLN A 1 112 ? 4.038 -59.906 45.576 1.00 52.31 112 GLN A CA 1
ATOM 863 C C . GLN A 1 112 ? 5.249 -59.472 44.731 1.00 52.31 112 GLN A C 1
ATOM 865 O O . GLN A 1 112 ? 5.606 -58.295 44.760 1.00 52.31 112 GLN A O 1
ATOM 870 N N . ILE A 1 113 ? 5.833 -60.364 43.917 1.00 55.72 113 ILE A N 1
ATOM 871 C CA . ILE A 1 113 ? 6.937 -60.029 42.992 1.00 55.72 113 ILE A CA 1
ATOM 872 C C . ILE A 1 113 ? 6.471 -59.137 41.826 1.00 55.72 113 ILE A C 1
ATOM 874 O O . ILE A 1 113 ? 7.219 -58.278 41.355 1.00 55.72 113 ILE A O 1
ATOM 878 N N . VAL A 1 114 ? 5.241 -59.311 41.336 1.00 56.03 114 VAL A N 1
ATOM 879 C CA . VAL A 1 114 ? 4.698 -58.469 40.253 1.00 56.03 114 VAL A CA 1
ATOM 880 C C . VAL A 1 114 ? 4.387 -57.053 40.749 1.00 56.03 114 VAL A C 1
ATOM 882 O O . VAL A 1 114 ? 4.620 -56.084 40.020 1.00 56.03 114 VAL A O 1
ATOM 885 N N . LEU A 1 115 ? 3.909 -56.909 41.989 1.00 53.19 115 LEU A N 1
ATOM 886 C CA . LEU A 1 115 ? 3.645 -55.600 42.594 1.00 53.19 115 LEU A CA 1
ATOM 887 C C . LEU A 1 115 ? 4.934 -54.820 42.894 1.00 53.19 115 LEU A C 1
ATOM 889 O O . LEU A 1 115 ? 4.980 -53.619 42.622 1.00 53.19 115 LEU A O 1
ATOM 893 N N . THR A 1 116 ? 6.000 -55.480 43.357 1.00 56.97 116 THR A N 1
ATOM 894 C CA . THR A 1 116 ? 7.301 -54.824 43.583 1.00 56.97 116 THR A CA 1
ATOM 895 C C . THR A 1 116 ? 7.977 -54.408 42.275 1.00 56.97 116 THR A C 1
ATOM 897 O O . THR A 1 116 ? 8.400 -53.262 42.154 1.00 56.97 116 THR A O 1
ATOM 900 N N . LYS A 1 117 ? 7.956 -55.249 41.228 1.00 59.88 117 LYS A N 1
ATOM 901 C CA . LYS A 1 117 ? 8.501 -54.876 39.905 1.00 59.88 117 LYS A CA 1
ATOM 902 C C . LYS A 1 117 ? 7.777 -53.690 39.255 1.00 59.88 117 LYS A C 1
ATOM 904 O O . LYS A 1 117 ? 8.411 -52.864 38.595 1.00 59.88 117 LYS A O 1
ATOM 909 N N . LYS A 1 118 ? 6.455 -53.571 39.435 1.00 62.44 118 LYS A N 1
ATOM 910 C CA . LYS A 1 118 ? 5.689 -52.408 38.945 1.00 62.44 118 LYS A CA 1
ATOM 911 C C . LYS A 1 118 ? 6.034 -51.125 39.707 1.00 62.44 118 LYS A C 1
ATOM 913 O O . LYS A 1 118 ? 6.108 -50.063 39.087 1.00 62.44 118 LYS A O 1
ATOM 918 N N . ALA A 1 119 ? 6.280 -51.218 41.014 1.00 65.38 119 ALA A N 1
ATOM 919 C CA . ALA A 1 119 ? 6.727 -50.084 41.820 1.00 65.38 119 ALA A CA 1
ATOM 920 C C . ALA A 1 119 ? 8.127 -49.601 41.396 1.00 65.38 119 ALA A C 1
ATOM 922 O O . ALA A 1 119 ? 8.304 -48.403 41.176 1.00 65.38 119 ALA A O 1
ATOM 923 N N . ASP A 1 120 ? 9.071 -50.517 41.159 1.00 68.81 120 ASP A N 1
ATOM 924 C CA . ASP A 1 120 ? 10.435 -50.182 40.715 1.00 68.81 120 ASP A CA 1
ATOM 925 C C . ASP A 1 120 ? 10.457 -49.533 39.325 1.00 68.81 120 ASP A C 1
ATOM 927 O O . ASP A 1 120 ? 11.155 -48.545 39.098 1.00 68.81 120 ASP A O 1
ATOM 931 N N . THR A 1 121 ? 9.628 -50.030 38.402 1.00 74.94 121 THR A N 1
ATOM 932 C CA . THR A 1 121 ? 9.505 -49.441 37.058 1.00 74.94 121 THR A CA 1
ATOM 933 C C . THR A 1 121 ? 8.919 -48.028 37.127 1.00 74.94 121 THR A C 1
ATOM 935 O O . THR A 1 121 ? 9.381 -47.121 36.439 1.00 74.94 121 THR A O 1
ATOM 938 N N . THR A 1 122 ? 7.931 -47.812 38.001 1.00 77.19 122 THR A N 1
ATOM 939 C CA . THR A 1 122 ? 7.330 -46.486 38.211 1.00 77.19 122 THR A CA 1
ATOM 940 C C . THR A 1 122 ? 8.342 -45.513 38.819 1.00 77.19 122 THR A C 1
ATOM 942 O O . THR A 1 122 ? 8.423 -44.364 38.388 1.00 77.19 122 THR A O 1
ATOM 945 N N . LEU A 1 123 ? 9.157 -45.971 39.774 1.00 80.94 123 LEU A N 1
ATOM 946 C CA . LEU A 1 123 ? 10.200 -45.160 40.400 1.00 80.94 123 LEU A CA 1
ATOM 947 C C . LEU A 1 123 ? 11.279 -44.739 39.389 1.00 80.94 123 LEU A C 1
ATOM 949 O O . LEU A 1 123 ? 11.674 -43.574 39.373 1.00 80.94 123 LEU A O 1
ATOM 953 N N . HIS A 1 124 ? 11.705 -45.654 38.511 1.00 80.62 124 HIS A N 1
ATOM 954 C CA . HIS A 1 124 ? 12.653 -45.348 37.436 1.00 80.62 124 HIS A CA 1
ATOM 955 C C . HIS A 1 124 ? 12.110 -44.290 36.472 1.00 80.62 124 HIS A C 1
ATOM 957 O O . HIS A 1 124 ? 12.772 -43.281 36.240 1.00 80.62 124 HIS A O 1
ATOM 963 N N . VAL A 1 125 ? 10.867 -44.448 36.007 1.00 80.75 125 VAL A N 1
ATOM 964 C CA . VAL A 1 125 ? 10.224 -43.460 35.125 1.00 80.75 125 VAL A CA 1
ATOM 965 C C . VAL A 1 125 ? 10.116 -42.089 35.806 1.00 80.75 125 VAL A C 1
ATOM 967 O O . VAL A 1 125 ? 10.341 -41.058 35.173 1.00 80.75 125 VAL A O 1
ATOM 970 N N . MET A 1 126 ? 9.821 -42.040 37.109 1.00 78.12 126 MET A N 1
ATOM 971 C CA . MET A 1 126 ? 9.776 -40.777 37.854 1.00 78.12 126 MET A CA 1
ATOM 972 C C . MET A 1 126 ? 11.155 -40.111 37.996 1.00 78.12 126 MET A C 1
ATOM 974 O O . MET A 1 126 ? 11.238 -38.880 37.955 1.00 78.12 126 MET A O 1
ATOM 978 N N . CYS A 1 127 ? 12.229 -40.890 38.146 1.00 84.94 127 CYS A N 1
ATOM 979 C CA . CYS A 1 127 ? 13.600 -40.376 38.167 1.00 84.94 127 CYS A CA 1
ATOM 980 C C . CYS A 1 127 ? 14.004 -39.782 36.810 1.00 84.94 127 CYS A C 1
ATOM 982 O O . CYS A 1 127 ? 14.495 -38.651 36.778 1.00 84.94 127 CYS A O 1
ATOM 984 N N . ASP A 1 128 ? 13.696 -40.469 35.710 1.00 83.81 128 ASP A N 1
ATOM 985 C CA . ASP A 1 128 ? 14.002 -40.002 34.352 1.00 83.81 128 ASP A CA 1
ATOM 986 C C . ASP A 1 128 ? 13.237 -38.712 34.018 1.00 83.81 128 ASP A C 1
ATOM 988 O O . ASP A 1 128 ? 13.807 -37.736 33.522 1.00 83.81 128 ASP A O 1
ATOM 992 N N . ILE A 1 129 ? 11.950 -38.644 34.386 1.00 82.06 129 ILE A N 1
ATOM 993 C CA . ILE A 1 129 ? 11.140 -37.426 34.235 1.00 82.06 129 ILE A CA 1
ATOM 994 C C . ILE A 1 129 ? 11.754 -36.265 35.026 1.00 82.06 129 ILE A C 1
ATOM 996 O O . ILE A 1 129 ? 11.825 -35.138 34.528 1.00 82.06 129 ILE A O 1
ATOM 1000 N N . LYS A 1 130 ? 12.223 -36.514 36.254 1.00 89.56 130 LYS A N 1
ATOM 1001 C CA . LYS A 1 130 ? 12.861 -35.487 37.087 1.00 89.56 130 LYS A CA 1
ATOM 1002 C C . LYS A 1 130 ? 14.170 -34.987 36.470 1.00 89.56 130 LYS A C 1
ATOM 1004 O O . LYS A 1 130 ? 14.433 -33.784 36.501 1.00 89.56 130 LYS A O 1
ATOM 1009 N N . GLU A 1 131 ? 14.977 -35.871 35.894 1.00 89.31 131 GLU A N 1
ATOM 1010 C CA . GLU A 1 131 ? 16.224 -35.504 35.218 1.00 89.31 131 GLU A CA 1
ATOM 1011 C C . GLU A 1 131 ? 15.971 -34.696 33.936 1.00 89.31 131 GLU A C 1
ATOM 1013 O O . GLU A 1 131 ? 16.600 -33.653 33.714 1.00 89.31 131 GLU A O 1
ATOM 1018 N N . HIS A 1 132 ? 14.969 -35.089 33.148 1.00 82.38 132 HIS A N 1
ATOM 1019 C CA . HIS A 1 132 ? 14.534 -34.339 31.969 1.00 82.38 132 HIS A CA 1
ATOM 1020 C C . HIS A 1 132 ? 14.022 -32.941 32.343 1.00 82.38 132 HIS A C 1
ATOM 1022 O O . HIS A 1 132 ? 14.409 -31.950 31.718 1.00 82.38 132 HIS A O 1
ATOM 1028 N N . LEU A 1 133 ? 13.217 -32.819 33.405 1.00 83.00 133 LEU A N 1
ATOM 1029 C CA . LEU A 1 133 ? 12.735 -31.523 33.897 1.00 83.00 133 LEU A CA 1
ATOM 1030 C C . LEU A 1 133 ? 13.876 -30.618 34.383 1.00 83.00 133 LEU A C 1
ATOM 1032 O O . LEU A 1 133 ? 13.861 -29.411 34.122 1.00 83.00 133 LEU A O 1
ATOM 1036 N N . ASN A 1 134 ? 14.888 -31.180 35.046 1.00 88.00 134 ASN A N 1
ATOM 1037 C CA . ASN A 1 134 ? 16.072 -30.427 35.461 1.00 88.00 134 ASN A CA 1
ATOM 1038 C C . ASN A 1 134 ? 16.874 -29.922 34.256 1.00 88.00 134 ASN A C 1
ATOM 1040 O O . ASN A 1 134 ? 17.302 -28.765 34.243 1.00 88.00 134 ASN A O 1
ATOM 1044 N N . THR A 1 135 ? 17.023 -30.757 33.226 1.00 87.56 135 THR A N 1
ATOM 1045 C CA . THR A 1 135 ? 17.699 -30.390 31.976 1.00 87.56 135 THR A CA 1
ATOM 1046 C C . THR A 1 135 ? 16.964 -29.254 31.266 1.00 87.56 135 THR A C 1
ATOM 1048 O O . THR A 1 135 ? 17.572 -28.226 30.973 1.00 87.56 135 THR A O 1
ATOM 1051 N N . ILE A 1 136 ? 15.641 -29.367 31.099 1.00 80.06 136 ILE A N 1
ATOM 1052 C CA . ILE A 1 136 ? 14.803 -28.312 30.503 1.00 80.06 136 ILE A CA 1
ATOM 1053 C C . ILE A 1 136 ? 14.921 -27.002 31.295 1.00 80.06 136 ILE A C 1
ATOM 1055 O O . ILE A 1 136 ? 15.096 -25.927 30.718 1.00 80.06 136 ILE A O 1
ATOM 1059 N N . THR A 1 137 ? 14.871 -27.080 32.627 1.00 85.88 137 THR A N 1
ATOM 1060 C CA . THR A 1 137 ? 14.985 -25.903 33.502 1.00 85.88 137 THR A CA 1
ATOM 1061 C C . THR A 1 137 ? 16.341 -25.211 33.351 1.00 85.88 137 THR A C 1
ATOM 1063 O O . THR A 1 137 ? 16.406 -23.979 33.339 1.00 85.88 137 THR A O 1
ATOM 1066 N N . LYS A 1 138 ? 17.426 -25.982 33.210 1.00 91.81 138 LYS A N 1
ATOM 1067 C CA . LYS A 1 138 ? 18.768 -25.449 32.957 1.00 91.81 138 LYS A CA 1
ATOM 1068 C C . LYS A 1 138 ? 18.833 -24.741 31.601 1.00 91.81 138 LYS A C 1
ATOM 1070 O O . LYS A 1 138 ? 19.223 -23.579 31.557 1.00 91.81 138 LYS A O 1
ATOM 1075 N N . THR A 1 139 ? 18.357 -25.374 30.529 1.00 81.25 139 THR A N 1
ATOM 1076 C CA . THR A 1 139 ? 18.350 -24.781 29.181 1.00 81.25 139 THR A CA 1
ATOM 1077 C C . THR A 1 139 ? 17.550 -23.478 29.121 1.00 81.25 139 THR A C 1
ATOM 1079 O O . THR A 1 139 ? 17.986 -22.509 28.501 1.00 81.25 139 THR A O 1
ATOM 1082 N N . LEU A 1 140 ? 16.401 -23.409 29.802 1.00 78.44 140 LEU A N 1
ATOM 1083 C CA . LEU A 1 140 ? 15.603 -22.180 29.880 1.00 78.44 140 LEU A CA 1
ATOM 1084 C C . LEU A 1 140 ? 16.332 -21.052 30.619 1.00 78.44 140 LEU A C 1
ATOM 1086 O O . LEU A 1 140 ? 16.208 -19.888 30.235 1.00 78.44 140 LEU A O 1
ATOM 1090 N N . ARG A 1 141 ? 17.101 -21.381 31.663 1.00 90.00 141 ARG A N 1
ATOM 1091 C CA . ARG A 1 141 ? 17.926 -20.408 32.388 1.00 90.00 141 ARG A CA 1
ATOM 1092 C C . ARG A 1 141 ? 19.038 -19.859 31.494 1.00 90.00 141 ARG A C 1
ATOM 1094 O O . ARG A 1 141 ? 19.148 -18.642 31.372 1.00 90.00 141 ARG A O 1
ATOM 1101 N N . ASP A 1 142 ? 19.762 -20.740 30.807 1.00 87.25 142 ASP A N 1
ATOM 1102 C CA . ASP A 1 142 ? 20.853 -20.369 29.899 1.00 87.25 142 ASP A CA 1
ATOM 1103 C C . ASP A 1 142 ? 20.343 -19.491 28.738 1.00 87.25 142 ASP A C 1
ATOM 1105 O O . ASP A 1 142 ? 20.949 -18.474 28.391 1.00 87.25 142 ASP A O 1
ATOM 1109 N N . HIS A 1 143 ? 19.170 -19.817 28.182 1.00 79.56 143 HIS A N 1
ATOM 1110 C CA . HIS A 1 143 ? 18.535 -19.001 27.145 1.00 79.56 143 HIS A CA 1
ATOM 1111 C C . HIS A 1 143 ? 18.134 -17.607 27.659 1.00 79.56 143 HIS A C 1
ATOM 1113 O O . HIS A 1 143 ? 18.287 -16.608 26.954 1.00 79.56 143 HIS A O 1
ATOM 1119 N N . ASN A 1 144 ? 17.649 -17.506 28.899 1.00 80.19 144 ASN A N 1
ATOM 1120 C CA . ASN A 1 144 ? 17.284 -16.223 29.501 1.00 80.19 144 ASN A CA 1
ATOM 1121 C C . ASN A 1 144 ? 18.519 -15.340 29.767 1.00 80.19 144 ASN A C 1
ATOM 1123 O O . ASN A 1 144 ? 18.471 -14.125 29.555 1.00 80.19 144 ASN A O 1
ATOM 1127 N N . ASP A 1 145 ? 19.647 -15.942 30.151 1.00 88.69 145 ASP A N 1
ATOM 1128 C CA . ASP A 1 145 ? 20.918 -15.230 30.302 1.00 88.69 145 ASP A CA 1
ATOM 1129 C C . ASP A 1 145 ? 21.453 -14.710 28.957 1.00 88.69 145 ASP A C 1
ATOM 1131 O O . ASP A 1 145 ? 21.855 -13.545 28.875 1.00 88.69 145 ASP A O 1
ATOM 1135 N N . LEU A 1 146 ? 21.360 -15.500 27.881 1.00 81.62 146 LEU A N 1
ATOM 1136 C CA . LEU A 1 146 ? 21.677 -15.052 26.515 1.00 81.62 146 LEU A CA 1
ATOM 1137 C C . LEU A 1 146 ? 20.796 -13.874 26.072 1.00 81.62 146 LEU A C 1
ATOM 1139 O O . LEU A 1 146 ? 21.297 -12.871 25.558 1.00 81.62 146 LEU A O 1
ATOM 1143 N N . LEU A 1 147 ? 19.487 -13.943 26.331 1.00 75.94 147 LEU A N 1
ATOM 1144 C CA . LEU A 1 147 ? 18.570 -12.837 26.045 1.00 75.94 147 LEU A CA 1
ATOM 1145 C C . LEU A 1 147 ? 18.917 -11.576 26.849 1.00 75.94 147 LEU A C 1
ATOM 1147 O O . LEU A 1 147 ? 18.759 -10.463 26.341 1.00 75.94 147 LEU A O 1
ATOM 1151 N N . ARG A 1 148 ? 19.402 -11.716 28.089 1.00 87.44 148 ARG A N 1
ATOM 1152 C CA . ARG A 1 148 ? 19.867 -10.582 28.899 1.00 87.44 148 ARG A CA 1
ATOM 1153 C C . ARG A 1 148 ? 21.113 -9.932 28.293 1.00 87.44 148 ARG A C 1
ATOM 1155 O O . ARG A 1 148 ? 21.156 -8.705 28.218 1.00 87.44 148 ARG A O 1
ATOM 1162 N N . VAL A 1 149 ? 22.075 -10.726 27.820 1.00 89.06 149 VAL A N 1
ATOM 1163 C CA . VAL A 1 149 ? 23.285 -10.226 27.139 1.00 89.06 149 VAL A CA 1
ATOM 1164 C C . VAL A 1 149 ? 22.914 -9.445 25.877 1.00 89.06 149 VAL A C 1
ATOM 1166 O O . VAL A 1 149 ? 23.320 -8.291 25.742 1.00 89.06 149 VAL A O 1
ATOM 1169 N N . HIS A 1 150 ? 22.054 -9.994 25.013 1.00 78.88 150 HIS A N 1
ATOM 1170 C CA . HIS A 1 150 ? 21.607 -9.289 23.806 1.00 78.88 150 HIS A CA 1
ATOM 1171 C C . HIS A 1 150 ? 20.884 -7.967 24.106 1.00 78.88 150 HIS A C 1
ATOM 1173 O O . HIS A 1 150 ? 21.084 -6.976 23.402 1.00 78.88 150 HIS A O 1
ATOM 1179 N N . ARG A 1 151 ? 20.086 -7.893 25.183 1.00 85.69 151 ARG A N 1
ATOM 1180 C CA . ARG A 1 151 ? 19.434 -6.632 25.588 1.00 85.69 151 ARG A CA 1
ATOM 1181 C C . ARG A 1 151 ? 20.437 -5.551 25.993 1.00 85.69 151 ARG A C 1
ATOM 1183 O O . ARG A 1 151 ? 20.206 -4.379 25.685 1.00 85.69 151 ARG A O 1
ATOM 1190 N N . GLU A 1 152 ? 21.516 -5.920 26.681 1.00 89.88 152 GLU A N 1
ATOM 1191 C CA . GLU A 1 152 ? 22.582 -4.981 27.055 1.00 89.88 152 GLU A CA 1
ATOM 1192 C C . GLU A 1 152 ? 23.417 -4.558 25.835 1.00 89.88 152 GLU A C 1
ATOM 1194 O O . GLU A 1 152 ? 23.721 -3.372 25.692 1.00 89.88 152 GLU A O 1
ATOM 1199 N N . GLU A 1 153 ? 23.691 -5.464 24.891 1.00 86.62 153 GLU A N 1
ATOM 1200 C CA . GLU A 1 153 ? 24.319 -5.108 23.609 1.00 86.62 153 GLU A CA 1
ATOM 1201 C C . GLU A 1 153 ? 23.467 -4.115 22.806 1.00 86.62 153 GLU A C 1
ATOM 1203 O O . GLU A 1 153 ? 23.973 -3.099 22.325 1.00 86.62 153 GLU A O 1
ATOM 1208 N N . ASP A 1 154 ? 22.158 -4.347 22.703 1.00 81.44 154 ASP A N 1
ATOM 1209 C CA . ASP A 1 154 ? 21.235 -3.439 22.016 1.00 81.44 154 ASP A CA 1
ATOM 1210 C C . ASP A 1 154 ? 21.111 -2.086 22.721 1.00 81.44 154 ASP A C 1
ATOM 1212 O O . ASP A 1 154 ? 20.880 -1.044 22.096 1.00 81.44 154 ASP A O 1
ATOM 1216 N N . LYS A 1 155 ? 21.243 -2.064 24.048 1.00 87.88 155 LYS A N 1
ATOM 1217 C CA . LYS A 1 155 ? 21.310 -0.822 24.821 1.00 87.88 155 LYS A CA 1
ATOM 1218 C C . LYS A 1 155 ? 22.606 -0.065 24.515 1.00 87.88 155 LYS A C 1
ATOM 1220 O O . LYS A 1 155 ? 22.531 1.129 24.229 1.00 87.88 155 LYS A O 1
ATOM 1225 N N . ALA A 1 156 ? 23.750 -0.748 24.469 1.00 87.00 156 ALA A N 1
ATOM 1226 C CA . ALA A 1 156 ? 25.036 -0.155 24.103 1.00 87.00 156 ALA A CA 1
ATOM 1227 C C . ALA A 1 156 ? 25.041 0.385 22.661 1.00 87.00 156 ALA A C 1
ATOM 1229 O O . ALA A 1 156 ? 25.442 1.527 22.433 1.00 87.00 156 ALA A O 1
ATOM 1230 N N . LYS A 1 157 ? 24.508 -0.373 21.691 1.00 80.75 157 LYS A N 1
ATOM 1231 C CA . LYS A 1 157 ? 24.351 0.075 20.293 1.00 80.75 157 LYS A CA 1
ATOM 1232 C C . LYS A 1 157 ? 23.491 1.339 20.194 1.00 80.75 157 LYS A C 1
ATOM 1234 O O . LYS A 1 157 ? 23.855 2.277 19.486 1.00 80.75 157 LYS A O 1
ATOM 1239 N N . ARG A 1 158 ? 22.389 1.416 20.953 1.00 76.94 158 ARG A N 1
ATOM 1240 C CA . ARG A 1 158 ? 21.544 2.625 21.033 1.00 76.94 158 ARG A CA 1
ATOM 1241 C C . ARG A 1 158 ? 22.258 3.813 21.678 1.00 76.94 158 ARG A C 1
ATOM 1243 O O . ARG A 1 158 ? 22.026 4.945 21.265 1.00 76.94 158 ARG A O 1
ATOM 1250 N N . GLU A 1 159 ? 23.111 3.590 22.675 1.00 85.88 159 GLU A N 1
ATOM 1251 C CA . GLU A 1 159 ? 23.960 4.632 23.273 1.00 85.88 159 GLU A CA 1
ATOM 1252 C C . GLU A 1 159 ? 24.925 5.226 22.235 1.00 85.88 159 GLU A C 1
ATOM 1254 O O . GLU A 1 159 ? 24.997 6.445 22.076 1.00 85.88 159 GLU A O 1
ATOM 1259 N N . ILE A 1 160 ? 25.608 4.355 21.484 1.00 83.81 160 ILE A N 1
ATOM 1260 C CA . ILE A 1 160 ? 26.556 4.736 20.429 1.00 83.81 160 ILE A CA 1
ATOM 1261 C C . ILE A 1 160 ? 25.836 5.523 19.334 1.00 83.81 160 ILE A C 1
ATOM 1263 O O . ILE A 1 160 ? 26.277 6.612 18.975 1.00 83.81 160 ILE A O 1
ATOM 1267 N N . TRP A 1 161 ? 24.691 5.027 18.857 1.00 75.56 161 TRP A N 1
ATOM 1268 C CA . TRP A 1 161 ? 23.907 5.713 17.830 1.00 75.56 161 TRP A CA 1
ATOM 1269 C C . TRP A 1 161 ? 23.422 7.092 18.300 1.00 75.56 161 TRP A C 1
ATOM 1271 O O . TRP A 1 161 ? 23.569 8.075 17.577 1.00 75.56 161 TRP A O 1
ATOM 1281 N N . ARG A 1 162 ? 22.946 7.211 19.551 1.00 79.38 162 ARG A N 1
ATOM 1282 C CA . ARG A 1 162 ? 22.599 8.513 20.151 1.00 79.38 162 ARG A CA 1
ATOM 1283 C C . ARG A 1 162 ? 23.786 9.476 20.170 1.00 79.38 162 ARG A C 1
ATOM 1285 O O . ARG A 1 162 ? 23.591 10.669 19.951 1.00 79.38 162 ARG A O 1
ATOM 1292 N N . HIS A 1 163 ? 24.999 8.986 20.425 1.00 84.88 163 HIS A N 1
ATOM 1293 C CA . HIS A 1 163 ? 26.198 9.821 20.415 1.00 84.88 163 HIS A CA 1
ATOM 1294 C C . HIS A 1 163 ? 26.590 10.259 18.995 1.00 84.88 163 HIS A C 1
ATOM 1296 O O . HIS A 1 163 ? 26.955 11.420 18.815 1.00 84.88 163 HIS A O 1
ATOM 1302 N N . ILE A 1 164 ? 26.490 9.371 18.000 1.00 80.06 164 ILE A N 1
ATOM 1303 C CA . ILE A 1 164 ? 26.767 9.690 16.588 1.00 80.06 164 ILE A CA 1
ATOM 1304 C C . ILE A 1 164 ? 25.806 10.775 16.099 1.00 80.06 164 ILE A C 1
ATOM 1306 O O . ILE A 1 164 ? 26.252 11.842 15.686 1.00 80.06 164 ILE A O 1
ATOM 1310 N N . VAL A 1 165 ? 24.496 10.565 16.269 1.00 76.62 165 VAL A N 1
ATOM 1311 C CA . VAL A 1 165 ? 23.468 11.537 15.859 1.00 76.62 165 VAL A CA 1
ATOM 1312 C C . VAL A 1 165 ? 23.672 12.886 16.555 1.00 76.62 165 VAL A C 1
ATOM 1314 O O . VAL A 1 165 ? 23.541 13.939 15.937 1.00 76.62 165 VAL A O 1
ATOM 1317 N N . LYS A 1 166 ? 24.042 12.888 17.843 1.00 87.31 166 LYS A N 1
ATOM 1318 C CA . LYS A 1 166 ? 24.314 14.128 18.585 1.00 87.31 166 LYS A CA 1
ATOM 1319 C C . LYS A 1 166 ? 25.522 14.893 18.033 1.00 87.31 166 LYS A C 1
ATOM 1321 O O . LYS A 1 166 ? 25.486 16.122 18.027 1.00 87.31 166 LYS A O 1
ATOM 1326 N N . GLU A 1 167 ? 26.574 14.206 17.591 1.00 88.62 167 GLU A N 1
ATOM 1327 C CA . GLU A 1 167 ? 27.736 14.848 16.960 1.00 88.62 167 GLU A CA 1
ATOM 1328 C C . GLU A 1 167 ? 27.419 15.372 15.556 1.00 88.62 167 GLU A C 1
ATOM 1330 O O . GLU A 1 167 ? 27.771 16.512 15.254 1.00 88.62 167 GLU A O 1
ATOM 1335 N N . GLU A 1 168 ? 26.684 14.613 14.742 1.00 83.06 168 GLU A N 1
ATOM 1336 C CA . GLU A 1 168 ? 26.263 15.054 13.404 1.00 83.06 168 GLU A CA 1
ATOM 1337 C C . GLU A 1 168 ? 25.370 16.299 13.470 1.00 83.06 168 GLU A C 1
ATOM 1339 O O . GLU A 1 168 ? 25.595 17.271 12.746 1.00 83.06 168 GLU A O 1
ATOM 1344 N N . VAL A 1 169 ? 24.410 16.329 14.402 1.00 81.56 169 VAL A N 1
ATOM 1345 C CA . VAL A 1 169 ? 23.557 17.506 14.636 1.00 81.56 169 VAL A CA 1
ATOM 1346 C C . VAL A 1 169 ? 24.391 18.713 15.075 1.00 81.56 169 VAL A C 1
ATOM 1348 O O . VAL A 1 169 ? 24.167 19.821 14.590 1.00 81.56 169 VAL A O 1
ATOM 1351 N N . ARG A 1 170 ? 25.387 18.526 15.953 1.00 88.88 170 ARG A N 1
ATOM 1352 C CA . ARG A 1 170 ? 26.302 19.611 16.358 1.00 88.88 170 ARG A CA 1
ATOM 1353 C C . ARG A 1 170 ? 27.121 20.135 15.184 1.00 88.88 170 ARG A C 1
ATOM 1355 O O . ARG A 1 170 ? 27.314 21.340 15.075 1.00 88.88 170 ARG A O 1
ATOM 1362 N N . GLU A 1 171 ? 27.623 19.261 14.317 1.00 89.56 171 GLU A N 1
ATOM 1363 C CA . GLU A 1 171 ? 28.365 19.678 13.126 1.00 89.56 171 GLU A CA 1
ATOM 1364 C C . GLU A 1 171 ? 27.477 20.443 12.140 1.00 89.56 171 GLU A C 1
ATOM 1366 O O . GLU A 1 171 ? 27.893 21.468 11.599 1.00 89.56 171 GLU A O 1
ATOM 1371 N N . TRP A 1 172 ? 26.238 19.991 11.949 1.00 86.19 172 TRP A N 1
ATOM 1372 C CA . TRP A 1 172 ? 25.261 20.683 11.118 1.00 86.19 172 TRP A CA 1
ATOM 1373 C C . TRP A 1 172 ? 24.933 22.085 11.651 1.00 86.19 172 TRP A C 1
ATOM 1375 O O . TRP A 1 172 ? 24.965 23.045 10.880 1.00 86.19 172 TRP A O 1
ATOM 1385 N N . ILE A 1 173 ? 24.729 22.232 12.967 1.00 84.19 173 ILE A N 1
ATOM 1386 C CA . ILE A 1 173 ? 24.536 23.540 13.619 1.00 84.19 173 ILE A CA 1
ATOM 1387 C C . ILE A 1 173 ? 25.741 24.457 13.364 1.00 84.19 173 ILE A C 1
ATOM 1389 O O . ILE A 1 173 ? 25.554 25.570 12.878 1.00 84.19 173 ILE A O 1
ATOM 1393 N N . ARG A 1 174 ? 26.978 23.975 13.563 1.00 94.25 174 ARG A N 1
ATOM 1394 C CA . ARG A 1 174 ? 28.195 24.767 13.285 1.00 94.25 174 ARG A CA 1
ATOM 1395 C C . ARG A 1 174 ? 28.280 25.227 11.825 1.00 94.25 174 ARG A C 1
ATOM 1397 O O . ARG A 1 174 ? 28.737 26.334 11.555 1.00 94.25 174 ARG A O 1
ATOM 1404 N N . LYS A 1 175 ? 27.845 24.396 10.868 1.00 89.88 175 LYS A N 1
ATOM 1405 C CA . LYS A 1 175 ? 27.801 24.764 9.438 1.00 89.88 175 LYS A CA 1
ATOM 1406 C C . LYS A 1 175 ? 26.779 25.871 9.167 1.00 89.88 175 LYS A C 1
ATOM 1408 O O . LYS A 1 175 ? 27.053 26.747 8.350 1.00 89.88 175 LYS A O 1
ATOM 1413 N N . ILE A 1 176 ? 25.626 25.846 9.837 1.00 84.25 176 ILE A N 1
ATOM 1414 C CA . ILE A 1 176 ? 24.607 26.901 9.729 1.00 84.25 176 ILE A CA 1
ATOM 1415 C C . ILE A 1 176 ? 25.117 28.207 10.335 1.00 84.25 176 ILE A C 1
ATOM 1417 O O . ILE A 1 176 ? 25.021 29.248 9.685 1.00 84.25 176 ILE A O 1
ATOM 1421 N N . GLU A 1 177 ? 25.695 28.150 11.534 1.00 91.94 177 GLU A N 1
ATOM 1422 C CA . GLU A 1 177 ? 26.267 29.317 12.215 1.00 91.94 177 GLU A CA 1
ATOM 1423 C C . GLU A 1 177 ? 27.353 29.964 11.353 1.00 91.94 177 GLU A C 1
ATOM 1425 O O . GLU A 1 177 ? 27.285 31.160 11.084 1.00 91.94 177 GLU A O 1
ATOM 1430 N N . LYS A 1 178 ? 28.280 29.164 10.808 1.00 96.00 178 LYS A N 1
ATOM 1431 C CA . LYS A 1 178 ? 29.323 29.648 9.894 1.00 96.00 178 LYS A CA 1
ATOM 1432 C C . LYS A 1 178 ? 28.740 30.370 8.674 1.00 96.00 178 LYS A C 1
ATOM 1434 O O . LYS A 1 178 ? 29.125 31.500 8.403 1.00 96.00 178 LYS A O 1
ATOM 1439 N N . ARG A 1 179 ? 27.771 29.760 7.980 1.00 89.88 179 ARG A N 1
ATOM 1440 C CA . ARG A 1 179 ? 27.108 30.381 6.814 1.00 89.88 179 ARG A CA 1
ATOM 1441 C C . ARG A 1 179 ? 26.354 31.659 7.171 1.00 89.88 179 ARG A C 1
ATOM 1443 O O . ARG A 1 179 ? 26.180 32.528 6.325 1.00 89.88 179 ARG A O 1
ATOM 1450 N N . THR A 1 180 ? 25.843 31.745 8.394 1.00 89.56 180 THR A N 1
ATOM 1451 C CA . THR A 1 180 ? 25.133 32.933 8.874 1.00 89.56 180 THR A CA 1
ATOM 1452 C C . THR A 1 180 ? 26.113 34.067 9.138 1.00 89.56 180 THR A C 1
ATOM 1454 O O . THR A 1 180 ? 25.874 35.175 8.674 1.00 89.56 180 THR A O 1
ATOM 1457 N N . MET A 1 181 ? 27.240 33.774 9.791 1.00 93.38 181 MET A N 1
ATOM 1458 C CA . MET A 1 181 ? 28.310 34.750 10.017 1.00 93.38 181 MET A CA 1
ATOM 1459 C C . MET A 1 181 ? 28.894 35.265 8.697 1.00 93.38 181 MET A C 1
ATOM 1461 O O . MET A 1 181 ? 28.968 36.471 8.511 1.00 93.38 181 MET A O 1
ATOM 1465 N N . GLU A 1 182 ? 29.164 34.384 7.728 1.00 95.12 182 GLU A N 1
ATOM 1466 C CA . GLU A 1 182 ? 29.645 34.784 6.392 1.00 95.12 182 GLU A CA 1
ATOM 1467 C C . GLU A 1 182 ? 28.681 35.754 5.680 1.00 95.12 182 GLU A C 1
ATOM 1469 O O . GLU A 1 182 ? 29.115 36.670 4.984 1.00 95.12 182 GLU A O 1
ATOM 1474 N N . LYS A 1 183 ? 27.363 35.590 5.865 1.00 91.75 183 LYS A N 1
ATOM 1475 C CA . LYS A 1 183 ? 26.358 36.515 5.314 1.00 91.75 183 LYS A CA 1
ATOM 1476 C C . LYS A 1 183 ? 26.323 37.856 6.039 1.00 91.75 183 LYS A C 1
ATOM 1478 O O . LYS A 1 183 ? 26.073 38.868 5.391 1.00 91.75 183 LYS A O 1
ATOM 1483 N N . ILE A 1 184 ? 26.525 37.854 7.356 1.00 93.00 184 ILE A N 1
ATOM 1484 C CA . ILE A 1 184 ? 26.594 39.081 8.155 1.00 93.00 184 ILE A CA 1
ATOM 1485 C C . ILE A 1 184 ? 27.823 39.887 7.730 1.00 93.00 184 ILE A C 1
ATOM 1487 O O . ILE A 1 184 ? 27.672 41.053 7.379 1.00 93.00 184 ILE A O 1
ATOM 1491 N N . ASP A 1 185 ? 28.992 39.249 7.649 1.00 95.25 185 ASP A N 1
ATOM 1492 C CA . ASP A 1 185 ? 30.240 39.900 7.235 1.00 95.25 185 ASP A CA 1
ATOM 1493 C C . ASP A 1 185 ? 30.128 40.479 5.812 1.00 95.25 185 ASP A C 1
ATOM 1495 O O . ASP A 1 185 ? 30.521 41.620 5.567 1.00 95.25 185 ASP A O 1
ATOM 1499 N N . ALA A 1 186 ? 29.515 39.737 4.880 1.00 92.81 186 ALA A N 1
ATOM 1500 C CA . ALA A 1 186 ? 29.266 40.219 3.521 1.00 92.81 186 ALA A CA 1
ATOM 1501 C C . ALA A 1 186 ? 28.326 41.438 3.491 1.00 92.81 186 ALA A C 1
ATOM 1503 O O . ALA A 1 186 ? 28.604 42.413 2.795 1.00 92.81 186 ALA A O 1
ATOM 1504 N N . ALA A 1 187 ? 27.236 41.410 4.266 1.00 91.56 187 ALA A N 1
ATOM 1505 C CA . ALA A 1 187 ? 26.305 42.533 4.362 1.00 91.56 187 ALA A CA 1
ATOM 1506 C C . ALA A 1 187 ? 26.971 43.778 4.973 1.00 91.56 187 ALA A C 1
ATOM 1508 O O . ALA A 1 187 ? 26.716 44.906 4.543 1.00 91.56 187 ALA A O 1
ATOM 1509 N N . GLN A 1 188 ? 27.854 43.579 5.949 1.00 93.00 188 GLN A N 1
ATOM 1510 C CA . GLN A 1 188 ? 28.571 44.658 6.614 1.00 93.00 188 GLN A CA 1
ATOM 1511 C C . GLN A 1 188 ? 29.606 45.297 5.680 1.00 93.00 188 GLN A C 1
ATOM 1513 O O . GLN A 1 188 ? 29.612 46.515 5.529 1.00 93.00 188 GLN A O 1
ATOM 1518 N N . SER A 1 189 ? 30.354 44.484 4.927 1.00 91.94 189 SER A N 1
ATOM 1519 C CA . SER A 1 189 ? 31.260 44.971 3.879 1.00 91.94 189 SER A CA 1
ATOM 1520 C C . SER A 1 189 ? 30.528 45.772 2.795 1.00 91.94 189 SER A C 1
ATOM 1522 O O . SER A 1 189 ? 31.031 46.810 2.369 1.00 91.94 189 SER A O 1
ATOM 1524 N N . THR A 1 190 ? 29.325 45.353 2.375 1.00 90.50 190 THR A N 1
ATOM 1525 C CA . THR A 1 190 ? 28.523 46.142 1.421 1.00 90.50 190 THR A CA 1
ATOM 1526 C C . THR A 1 190 ? 28.023 47.461 2.011 1.00 90.50 190 THR A C 1
ATOM 1528 O O . THR A 1 190 ? 27.957 48.465 1.306 1.00 90.50 190 THR A O 1
ATOM 1531 N N . ALA A 1 191 ? 27.688 47.487 3.304 1.00 88.50 191 ALA A N 1
ATOM 1532 C CA . ALA A 1 191 ? 27.243 48.705 3.974 1.00 88.50 191 ALA A CA 1
ATOM 1533 C C . ALA A 1 191 ? 28.381 49.725 4.138 1.00 88.50 191 ALA A C 1
ATOM 1535 O O . ALA A 1 191 ? 28.137 50.926 4.023 1.00 88.50 191 ALA A O 1
ATOM 1536 N N . ASP A 1 192 ? 29.608 49.260 4.376 1.00 88.12 192 ASP A N 1
ATOM 1537 C CA . ASP A 1 192 ? 30.779 50.128 4.512 1.00 88.12 192 ASP A CA 1
ATOM 1538 C C . ASP A 1 192 ? 31.198 50.736 3.161 1.00 88.12 192 ASP A C 1
ATOM 1540 O O . ASP A 1 192 ? 31.443 51.940 3.100 1.00 88.12 192 ASP A O 1
ATOM 1544 N N . HIS A 1 193 ? 31.139 49.978 2.057 1.00 83.12 193 HIS A N 1
ATOM 1545 C CA . HIS A 1 193 ? 31.343 50.537 0.708 1.00 83.12 193 HIS A CA 1
ATOM 1546 C C . HIS A 1 193 ? 30.303 51.610 0.346 1.00 83.12 193 HIS A C 1
ATOM 1548 O O . HIS A 1 193 ? 30.658 52.670 -0.163 1.00 83.12 193 HIS A O 1
ATOM 1554 N N . HIS A 1 194 ? 29.028 51.413 0.698 1.00 78.94 194 HIS A N 1
ATOM 1555 C CA . HIS A 1 194 ? 28.001 52.437 0.470 1.00 78.94 194 HIS A CA 1
ATOM 1556 C C . HIS A 1 194 ? 28.193 53.717 1.303 1.00 78.94 194 HIS A C 1
ATOM 1558 O O . HIS A 1 194 ? 27.694 54.777 0.918 1.00 78.94 194 HIS A O 1
ATOM 1564 N N . LYS A 1 195 ? 28.897 53.655 2.440 1.00 76.62 195 LYS A N 1
ATOM 1565 C CA . LYS A 1 195 ? 29.243 54.853 3.221 1.00 76.62 195 LYS A CA 1
ATOM 1566 C C . LYS A 1 195 ? 30.424 55.614 2.623 1.00 76.62 195 LYS A C 1
ATOM 1568 O O . LYS A 1 195 ? 30.422 56.841 2.687 1.00 76.62 195 LYS A O 1
ATOM 1573 N N . GLU A 1 196 ? 31.398 54.922 2.037 1.00 69.38 196 GLU A N 1
ATOM 1574 C CA . GLU A 1 196 ? 32.519 55.568 1.341 1.00 69.38 196 GLU A CA 1
ATOM 1575 C C . GLU A 1 196 ? 32.060 56.277 0.059 1.00 69.38 196 GLU A C 1
ATOM 1577 O O . GLU A 1 196 ? 32.445 57.425 -0.166 1.00 69.38 196 GLU A O 1
ATOM 1582 N N . ASP A 1 197 ? 31.153 55.669 -0.711 1.00 66.31 197 ASP A N 1
ATOM 1583 C CA . ASP A 1 197 ? 30.620 56.282 -1.936 1.00 66.31 197 ASP A CA 1
ATOM 1584 C C . ASP A 1 197 ? 29.759 57.529 -1.654 1.00 66.31 197 ASP A C 1
ATOM 1586 O O . ASP A 1 197 ? 29.808 58.507 -2.402 1.00 66.31 197 ASP A O 1
ATOM 1590 N N . ASN A 1 198 ? 29.013 57.549 -0.542 1.00 59.62 198 ASN A N 1
ATOM 1591 C CA . ASN A 1 198 ? 28.184 58.701 -0.167 1.00 59.62 198 ASN A CA 1
ATOM 1592 C C . ASN A 1 198 ? 28.992 59.894 0.364 1.00 59.62 198 ASN A C 1
ATOM 1594 O O . ASN A 1 198 ? 28.564 61.033 0.193 1.00 59.62 198 ASN A O 1
ATOM 1598 N N . ASN A 1 199 ? 30.174 59.673 0.945 1.00 58.34 199 ASN A N 1
ATOM 1599 C CA . ASN A 1 199 ? 31.039 60.770 1.399 1.00 58.34 199 ASN A CA 1
ATOM 1600 C C . ASN A 1 199 ? 31.796 61.464 0.250 1.00 58.34 199 ASN A C 1
ATOM 1602 O O . ASN A 1 199 ? 32.415 62.502 0.470 1.00 58.34 199 ASN A O 1
ATOM 1606 N N . ASN A 1 200 ? 31.731 60.927 -0.974 1.00 54.75 200 ASN A N 1
ATOM 1607 C CA . ASN A 1 200 ? 32.337 61.522 -2.171 1.00 54.75 200 ASN A CA 1
ATOM 1608 C C . ASN A 1 200 ? 31.330 62.254 -3.079 1.00 54.75 200 ASN A C 1
ATOM 1610 O O . ASN A 1 200 ? 31.727 62.835 -4.089 1.00 54.75 200 ASN A O 1
ATOM 1614 N N . ALA A 1 201 ? 30.036 62.252 -2.736 1.00 52.44 201 ALA A N 1
ATOM 1615 C CA . ALA A 1 201 ? 28.970 62.821 -3.565 1.00 52.44 201 ALA A CA 1
ATOM 1616 C C . ALA A 1 201 ? 28.555 64.260 -3.186 1.00 52.44 201 ALA A C 1
ATOM 1618 O O . ALA A 1 201 ? 27.658 64.818 -3.815 1.00 52.44 201 ALA A O 1
ATOM 1619 N N . ASP A 1 202 ? 29.236 64.906 -2.234 1.00 48.50 202 ASP A N 1
ATOM 1620 C CA . ASP A 1 202 ? 28.909 66.262 -1.753 1.00 48.50 202 ASP A CA 1
ATOM 1621 C C . ASP A 1 202 ? 29.449 67.405 -2.637 1.00 48.50 202 ASP A C 1
ATOM 1623 O O . ASP A 1 202 ? 29.689 68.524 -2.189 1.00 48.50 202 ASP A O 1
ATOM 1627 N N . ASN A 1 203 ? 29.628 67.156 -3.935 1.00 54.34 203 ASN A N 1
ATOM 1628 C CA . ASN A 1 203 ? 29.946 68.216 -4.887 1.00 54.34 203 ASN A CA 1
ATOM 1629 C C . ASN A 1 203 ? 29.449 67.879 -6.294 1.00 54.34 203 ASN A C 1
ATOM 1631 O O . ASN A 1 203 ? 30.248 67.562 -7.174 1.00 54.34 203 ASN A O 1
ATOM 1635 N N . LYS A 1 204 ? 28.133 67.992 -6.530 1.00 46.47 204 LYS A N 1
ATOM 1636 C CA . LYS A 1 204 ? 27.595 68.731 -7.691 1.00 46.47 204 LYS A CA 1
ATOM 1637 C C . LYS A 1 204 ? 26.077 68.616 -7.861 1.00 46.47 204 LYS A C 1
ATOM 1639 O O . LYS A 1 204 ? 25.520 67.539 -8.028 1.00 46.47 204 LYS A O 1
ATOM 1644 N N . THR A 1 205 ? 25.510 69.803 -8.076 1.00 41.47 205 THR A N 1
ATOM 1645 C CA . THR A 1 205 ? 24.368 70.137 -8.944 1.00 41.47 205 THR A CA 1
ATOM 1646 C C . THR A 1 205 ? 22.956 69.760 -8.504 1.00 41.47 205 THR A C 1
ATOM 1648 O O . THR A 1 205 ? 22.474 68.651 -8.702 1.00 41.47 205 THR A O 1
ATOM 1651 N N . GLU A 1 206 ? 22.256 70.811 -8.070 1.00 48.19 206 GLU A N 1
ATOM 1652 C CA . GLU A 1 206 ? 20.826 71.035 -8.264 1.00 48.19 206 GLU A CA 1
ATOM 1653 C C . GLU A 1 206 ? 20.385 70.679 -9.694 1.00 48.19 206 GLU A C 1
ATOM 1655 O O . GLU A 1 206 ? 20.910 71.218 -10.674 1.00 48.19 206 GLU A O 1
ATOM 1660 N N . LYS A 1 207 ? 19.362 69.828 -9.822 1.00 46.16 207 LYS A N 1
ATOM 1661 C CA . LYS A 1 207 ? 18.456 69.853 -10.974 1.00 46.16 207 LYS A CA 1
ATOM 1662 C C . LYS A 1 207 ? 17.073 69.305 -10.611 1.00 46.16 207 LYS A C 1
ATOM 1664 O O . LYS A 1 207 ? 16.911 68.156 -10.222 1.00 46.16 207 LYS A O 1
ATOM 1669 N N . THR A 1 208 ? 16.124 70.223 -10.730 1.00 40.41 208 THR A N 1
ATOM 1670 C CA . THR A 1 208 ? 14.678 70.159 -10.980 1.00 40.41 208 THR A CA 1
ATOM 1671 C C . THR A 1 208 ? 14.001 68.779 -11.001 1.00 40.41 208 THR A C 1
ATOM 1673 O O . THR A 1 208 ? 14.272 67.945 -11.860 1.00 40.41 208 THR A O 1
ATOM 1676 N N . ILE A 1 209 ? 13.034 68.603 -10.094 1.00 39.66 209 ILE A N 1
ATOM 1677 C CA . ILE A 1 209 ? 12.137 67.445 -9.978 1.00 39.66 209 ILE A CA 1
ATOM 1678 C C . ILE A 1 209 ? 10.881 67.690 -10.830 1.00 39.66 209 ILE A C 1
ATOM 1680 O O . ILE A 1 209 ? 10.075 68.563 -10.505 1.00 39.66 209 ILE A O 1
ATOM 1684 N N . GLU A 1 210 ? 10.689 66.894 -11.884 1.00 40.69 210 GLU A N 1
ATOM 1685 C CA . GLU A 1 210 ? 9.385 66.699 -12.532 1.00 40.69 210 GLU A CA 1
ATOM 1686 C C . GLU A 1 210 ? 8.641 65.514 -11.898 1.00 40.69 210 GLU A C 1
ATOM 1688 O O . GLU A 1 210 ? 9.218 64.499 -11.506 1.00 40.69 210 GLU A O 1
ATOM 1693 N N . LYS A 1 211 ? 7.328 65.688 -11.763 1.00 43.59 211 LYS A N 1
ATOM 1694 C CA . LYS A 1 211 ? 6.397 64.869 -10.985 1.00 43.59 211 LYS A CA 1
ATOM 1695 C C . LYS A 1 211 ? 5.694 63.864 -11.916 1.00 43.59 211 LYS A C 1
ATOM 1697 O O . LYS A 1 211 ? 5.040 64.326 -12.847 1.00 43.59 211 LYS A O 1
ATOM 1702 N N . PRO A 1 212 ? 5.744 62.536 -11.687 1.00 43.59 212 PRO A N 1
ATOM 1703 C CA . PRO A 1 212 ? 4.950 61.600 -12.478 1.00 43.59 212 PRO A CA 1
ATOM 1704 C C . PRO A 1 212 ? 3.572 61.321 -11.851 1.00 43.59 212 PRO A C 1
ATOM 1706 O O . PRO A 1 212 ? 3.426 61.181 -10.634 1.00 43.59 212 PRO A O 1
ATOM 1709 N N . GLU A 1 213 ? 2.560 61.254 -12.718 1.00 45.19 213 GLU A N 1
ATOM 1710 C CA . GLU A 1 213 ? 1.159 60.931 -12.425 1.00 45.19 213 GLU A CA 1
ATOM 1711 C C . GLU A 1 213 ? 0.939 59.458 -12.011 1.00 45.19 213 GLU A C 1
ATOM 1713 O O . GLU A 1 213 ? 1.699 58.573 -12.414 1.00 45.19 213 GLU A O 1
ATOM 1718 N N . PRO A 1 214 ? -0.130 59.156 -11.244 1.00 52.00 214 PRO A N 1
ATOM 1719 C CA . PRO A 1 214 ? -0.447 57.798 -10.807 1.00 52.00 214 PRO A CA 1
ATOM 1720 C C . PRO A 1 214 ? -1.174 56.959 -11.883 1.00 52.00 214 PRO A C 1
ATOM 1722 O O . PRO A 1 214 ? -1.947 57.492 -12.684 1.00 52.00 214 PRO A O 1
ATOM 1725 N N . PRO A 1 215 ? -1.003 55.621 -11.877 1.00 43.62 215 PRO A N 1
ATOM 1726 C CA . PRO A 1 215 ? -1.572 54.740 -12.891 1.00 43.62 215 PRO A CA 1
ATOM 1727 C C . PRO A 1 215 ? -3.077 54.490 -12.706 1.00 43.62 215 PRO A C 1
ATOM 1729 O O . PRO A 1 215 ? -3.594 54.309 -11.600 1.00 43.62 215 PRO A O 1
ATOM 1732 N N . LYS A 1 216 ? -3.766 54.428 -13.850 1.00 41.03 216 LYS A N 1
ATOM 1733 C CA . LYS A 1 216 ? -5.193 54.121 -14.006 1.00 41.03 216 LYS A CA 1
ATOM 1734 C C . LYS A 1 216 ? -5.485 52.655 -13.660 1.00 41.03 216 LYS A C 1
ATOM 1736 O O . LYS A 1 216 ? -4.822 51.747 -14.155 1.00 41.03 216 LYS A O 1
ATOM 1741 N N . LYS A 1 217 ? -6.524 52.436 -12.848 1.00 37.47 217 LYS A N 1
ATOM 1742 C CA . LYS A 1 217 ? -7.127 51.122 -12.574 1.00 37.47 217 LYS A CA 1
ATOM 1743 C C . LYS A 1 217 ? -7.913 50.649 -13.800 1.00 37.47 217 LYS A C 1
ATOM 1745 O O . LYS A 1 217 ? -8.721 51.410 -14.327 1.00 37.47 217 LYS A O 1
ATOM 1750 N N . SER A 1 218 ? -7.705 49.405 -14.221 1.00 41.00 218 SER A N 1
ATOM 1751 C CA . SER A 1 218 ? -8.541 48.722 -15.209 1.00 41.00 218 SER A CA 1
ATOM 1752 C C . SER A 1 218 ? -9.451 47.702 -14.524 1.00 41.00 218 SER A C 1
ATOM 1754 O O . SER A 1 218 ? -9.001 46.781 -13.842 1.00 41.00 218 SER A O 1
ATOM 1756 N N . ASP A 1 219 ? -10.754 47.896 -14.718 1.00 39.41 219 ASP A N 1
ATOM 1757 C CA . ASP A 1 219 ? -11.817 46.962 -14.369 1.00 39.41 219 ASP A CA 1
ATOM 1758 C C . ASP A 1 219 ? -11.849 45.788 -15.356 1.00 39.41 219 ASP A C 1
ATOM 1760 O O . ASP A 1 219 ? -11.880 45.978 -16.572 1.00 39.41 219 ASP A O 1
ATOM 1764 N N . GLY A 1 220 ? -11.906 44.563 -14.831 1.00 35.94 2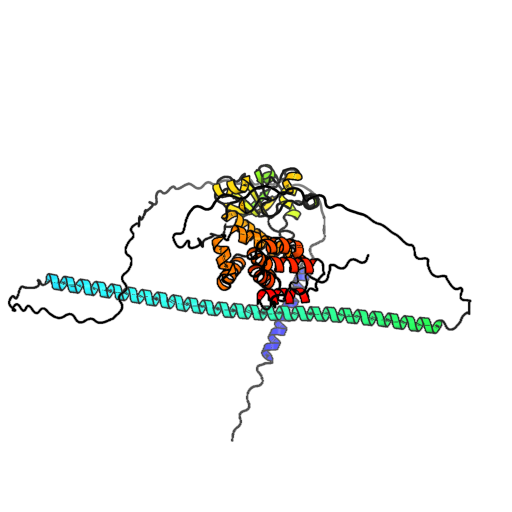20 GLY A N 1
ATOM 1765 C CA . GLY A 1 220 ? -12.014 43.335 -15.619 1.00 35.94 220 GLY A CA 1
ATOM 1766 C C . GLY A 1 220 ? -13.035 42.369 -15.028 1.00 35.94 220 GLY A C 1
ATOM 1767 O O . GLY A 1 220 ? -12.694 41.477 -14.258 1.00 35.94 220 GLY A O 1
ATOM 1768 N N . LYS A 1 221 ? -14.306 42.547 -15.407 1.00 38.22 221 LYS A N 1
ATOM 1769 C CA . LYS A 1 221 ? -15.406 41.596 -15.181 1.00 38.22 221 LYS A CA 1
ATOM 1770 C C . LYS A 1 221 ? -15.192 40.331 -16.023 1.00 38.22 221 LYS A C 1
ATOM 1772 O O . LYS A 1 221 ? -14.975 40.424 -17.226 1.00 38.22 221 LYS A O 1
ATOM 1777 N N . GLY A 1 222 ? -15.373 39.155 -15.421 1.00 33.28 222 GLY A N 1
ATOM 1778 C CA . GLY A 1 222 ? -15.356 37.872 -16.129 1.00 33.28 222 GLY A CA 1
ATOM 1779 C C . GLY A 1 222 ? -16.185 36.800 -15.424 1.00 33.28 222 GLY A C 1
ATOM 1780 O O . GLY A 1 222 ? -15.647 35.960 -14.713 1.00 33.28 222 GLY A O 1
ATOM 1781 N N . LYS A 1 223 ? -17.507 36.827 -15.634 1.00 39.66 223 LYS A N 1
ATOM 1782 C CA . LYS A 1 223 ? -18.435 35.731 -15.307 1.00 39.66 223 LYS A CA 1
ATOM 1783 C C . LYS A 1 223 ? -18.066 34.483 -16.119 1.00 39.66 223 LYS A C 1
ATOM 1785 O O . LYS A 1 223 ? -17.987 34.569 -17.342 1.00 39.66 223 LYS A O 1
ATOM 1790 N N . ARG A 1 224 ? -17.967 33.314 -15.479 1.00 33.16 224 ARG A N 1
ATOM 1791 C CA . ARG A 1 224 ? -18.176 32.015 -16.142 1.00 33.16 224 ARG A CA 1
ATOM 1792 C C . ARG A 1 224 ? -18.977 31.077 -15.243 1.00 33.16 224 ARG A C 1
ATOM 1794 O O . ARG A 1 224 ? -18.498 30.631 -14.207 1.00 33.16 224 ARG A O 1
ATOM 1801 N N . HIS A 1 225 ? -20.194 30.782 -15.692 1.00 30.83 225 HIS A N 1
ATOM 1802 C CA . HIS A 1 225 ? -20.957 29.603 -15.305 1.00 30.83 225 HIS A CA 1
ATOM 1803 C C . HIS A 1 225 ? -20.208 28.338 -15.742 1.00 30.83 225 HIS A C 1
ATOM 1805 O O . HIS A 1 225 ? -19.739 28.260 -16.879 1.00 30.83 225 HIS A O 1
ATOM 1811 N N . ARG A 1 226 ? -20.162 27.323 -14.876 1.00 30.91 226 ARG A N 1
ATOM 1812 C CA . ARG A 1 226 ? -20.129 25.923 -15.307 1.00 30.91 226 ARG A CA 1
ATOM 1813 C C . ARG A 1 226 ? -21.167 25.145 -14.513 1.00 30.91 226 ARG A C 1
ATOM 1815 O O . ARG A 1 226 ? -21.122 25.089 -13.288 1.00 30.91 226 ARG A O 1
ATOM 1822 N N . SER A 1 227 ? -22.121 24.633 -15.272 1.00 29.22 227 SER A N 1
ATOM 1823 C CA . SER A 1 227 ? -23.167 23.697 -14.909 1.00 29.22 227 SER A CA 1
ATOM 1824 C C . SER A 1 227 ? -22.573 22.389 -14.387 1.00 29.22 227 SER A C 1
ATOM 1826 O O . SER A 1 227 ? -21.608 21.857 -14.936 1.00 29.22 227 SER A O 1
ATOM 1828 N N . CYS A 1 228 ? -23.173 21.886 -13.313 1.00 25.69 228 CYS A N 1
ATOM 1829 C CA . CYS A 1 228 ? -22.988 20.534 -12.814 1.00 25.69 228 CYS A CA 1
ATOM 1830 C C . CYS A 1 228 ? -23.897 19.612 -13.642 1.00 25.69 228 CYS A C 1
ATOM 1832 O O . CYS A 1 228 ? -25.116 19.674 -13.517 1.00 25.69 228 CYS A O 1
ATOM 1834 N N . LEU A 1 229 ? -23.302 18.815 -14.525 1.00 35.34 229 LEU A N 1
ATOM 1835 C CA . LEU A 1 229 ? -23.924 17.672 -15.191 1.00 35.34 229 LEU A CA 1
ATOM 1836 C C . LEU A 1 229 ? -23.353 16.437 -14.498 1.00 35.34 229 LEU A C 1
ATOM 1838 O O . LEU A 1 229 ? -22.190 16.146 -14.735 1.00 35.34 229 LEU A O 1
ATOM 1842 N N . PHE A 1 230 ? -24.112 15.831 -13.579 1.00 29.16 230 PHE A N 1
ATOM 1843 C CA . PHE A 1 230 ? -24.072 14.419 -13.139 1.00 29.16 230 PHE A CA 1
ATOM 1844 C C . PHE A 1 230 ? -24.869 14.273 -11.826 1.00 29.16 230 PHE A C 1
ATOM 1846 O O . PHE A 1 230 ? -24.314 14.007 -10.765 1.00 29.16 230 PHE A O 1
ATOM 1853 N N . CYS A 1 231 ? -26.186 14.482 -11.906 1.00 28.83 231 CYS A N 1
ATOM 1854 C CA . CYS A 1 231 ? -27.164 13.942 -10.960 1.00 28.83 231 CYS A CA 1
ATOM 1855 C C . CYS A 1 231 ? -28.382 13.524 -11.789 1.00 28.83 231 CYS A C 1
ATOM 1857 O O . CYS A 1 231 ? -29.119 14.381 -12.269 1.00 28.83 231 CYS A O 1
ATOM 1859 N N . GLY A 1 232 ? -28.538 12.225 -11.996 1.00 28.06 232 GLY A N 1
ATOM 1860 C CA . GLY A 1 232 ? -29.663 11.615 -12.690 1.00 28.06 232 GLY A CA 1
ATOM 1861 C C . GLY A 1 232 ? -29.547 10.115 -12.496 1.00 28.06 232 GLY A C 1
ATOM 1862 O O . GLY A 1 232 ? -28.763 9.481 -13.191 1.00 28.06 232 GLY A O 1
ATOM 1863 N N . ASP A 1 233 ? -30.129 9.621 -11.407 1.00 27.78 233 ASP A N 1
ATOM 1864 C CA . ASP A 1 233 ? -31.118 8.539 -11.443 1.00 27.78 233 ASP A CA 1
ATOM 1865 C C . ASP A 1 233 ? -31.382 8.033 -10.021 1.00 27.78 233 ASP A C 1
ATOM 1867 O O . ASP A 1 233 ? -30.600 7.314 -9.399 1.00 27.78 233 ASP A O 1
ATOM 1871 N N . GLU A 1 234 ? -32.523 8.482 -9.505 1.00 32.06 234 GLU A N 1
ATOM 1872 C CA . GLU A 1 234 ? -33.279 7.828 -8.449 1.00 32.06 234 GLU A CA 1
ATOM 1873 C C . GLU A 1 234 ? -34.134 6.739 -9.112 1.00 32.06 234 GLU A C 1
ATOM 1875 O O . GLU A 1 234 ? -34.828 7.036 -10.084 1.00 32.06 234 GLU A O 1
ATOM 1880 N N . ASN A 1 235 ? -34.085 5.513 -8.574 1.00 32.97 235 ASN A N 1
ATOM 1881 C CA . ASN A 1 235 ? -35.146 4.487 -8.525 1.00 32.97 235 ASN A CA 1
ATOM 1882 C C . ASN A 1 235 ? -34.636 3.070 -8.814 1.00 32.97 235 ASN A C 1
ATOM 1884 O O . ASN A 1 235 ? -34.351 2.727 -9.953 1.00 32.97 235 ASN A O 1
ATOM 1888 N N . HIS A 1 236 ? -34.609 2.266 -7.746 1.00 31.94 236 HIS A N 1
ATOM 1889 C CA . HIS A 1 236 ? -34.766 0.805 -7.608 1.00 31.94 236 HIS A CA 1
ATOM 1890 C C . HIS A 1 236 ? -33.968 0.442 -6.347 1.00 31.94 236 HIS A C 1
ATOM 1892 O O . HIS A 1 236 ? -32.776 0.698 -6.270 1.00 31.94 236 HIS A O 1
ATOM 1898 N N . GLY A 1 237 ? -34.527 -0.047 -5.252 1.00 27.00 237 GLY A N 1
ATOM 1899 C CA . GLY A 1 237 ? -35.675 -0.917 -5.072 1.00 27.00 237 GLY A CA 1
ATOM 1900 C C . GLY A 1 237 ? -35.258 -1.834 -3.924 1.00 27.00 237 GLY A C 1
ATOM 1901 O O . GLY A 1 237 ? -34.312 -2.605 -4.051 1.00 27.00 237 GLY A O 1
ATOM 1902 N N . THR A 1 238 ? -35.877 -1.638 -2.769 1.00 31.42 238 THR A N 1
ATOM 1903 C CA . THR A 1 238 ? -35.779 -2.481 -1.575 1.00 31.42 238 THR A CA 1
ATOM 1904 C C . THR A 1 238 ? -36.241 -3.909 -1.862 1.00 31.42 238 THR A C 1
ATOM 1906 O O . THR A 1 238 ? -37.235 -4.068 -2.559 1.00 31.42 238 THR A O 1
ATOM 1909 N N . GLU A 1 239 ? -35.566 -4.885 -1.237 1.00 30.27 239 GLU A N 1
ATOM 1910 C CA . GLU A 1 239 ? -36.017 -6.228 -0.802 1.00 30.27 239 GLU A CA 1
ATOM 1911 C C . GLU A 1 239 ? -35.059 -7.367 -1.195 1.00 30.27 239 GLU A C 1
ATOM 1913 O O . GLU A 1 239 ? -34.509 -7.385 -2.289 1.00 30.27 239 GLU A O 1
ATOM 1918 N N . LEU A 1 240 ? -34.932 -8.340 -0.275 1.00 28.47 240 LEU A N 1
ATOM 1919 C CA . LEU A 1 240 ? -34.092 -9.557 -0.278 1.00 28.47 240 LEU A CA 1
ATOM 1920 C C . LEU A 1 240 ? -32.639 -9.283 0.171 1.00 28.47 240 LEU A C 1
ATOM 1922 O O . LEU A 1 240 ? -31.896 -8.571 -0.478 1.00 28.47 240 LEU A O 1
ATOM 1926 N N . CYS A 1 241 ? -32.127 -9.799 1.291 1.00 26.34 241 CYS A N 1
ATOM 1927 C CA . CYS A 1 241 ? -32.309 -11.145 1.811 1.00 26.34 241 CYS A CA 1
ATOM 1928 C C . CYS A 1 241 ? -31.988 -11.183 3.320 1.00 26.34 241 CYS A C 1
ATOM 1930 O O . CYS A 1 241 ? -30.835 -11.070 3.727 1.00 26.34 241 CYS A O 1
ATOM 1932 N N . ASN A 1 242 ? -33.020 -11.381 4.142 1.00 30.95 242 ASN A N 1
ATOM 1933 C CA . ASN A 1 242 ? -32.900 -11.964 5.475 1.00 30.95 242 ASN A CA 1
ATOM 1934 C C . ASN A 1 242 ? -33.213 -13.453 5.320 1.00 30.95 242 ASN A C 1
ATOM 1936 O O . ASN A 1 242 ? -34.376 -13.783 5.084 1.00 30.95 242 ASN A O 1
ATOM 1940 N N . LYS A 1 243 ? -32.209 -14.329 5.440 1.00 29.38 243 LYS A N 1
ATOM 1941 C CA . LYS A 1 243 ? -32.330 -15.724 5.913 1.00 29.38 243 LYS A CA 1
ATOM 1942 C C . LYS A 1 243 ? -30.955 -16.404 5.911 1.00 29.38 243 LYS A C 1
ATOM 1944 O O . LYS A 1 243 ? -30.156 -16.150 5.022 1.00 29.38 243 LYS A O 1
ATOM 1949 N N . TYR A 1 244 ? -30.769 -17.288 6.896 1.00 31.42 244 TYR A N 1
ATOM 1950 C CA . TYR A 1 244 ? -29.577 -18.076 7.267 1.00 31.42 244 TYR A CA 1
ATOM 1951 C C . TYR A 1 244 ? -28.503 -17.287 8.034 1.00 31.42 244 TYR A C 1
ATOM 1953 O O . TYR A 1 244 ? -28.100 -16.220 7.606 1.00 31.42 244 TYR A O 1
ATOM 1961 N N . ALA A 1 245 ? -27.916 -17.736 9.139 1.00 27.22 245 ALA A N 1
ATOM 1962 C CA . ALA A 1 245 ? -28.224 -18.710 10.187 1.00 27.22 245 ALA A CA 1
ATOM 1963 C C . ALA A 1 245 ? -27.191 -18.423 11.305 1.00 27.22 245 ALA A C 1
ATOM 1965 O O . ALA A 1 245 ? -26.063 -18.035 11.013 1.00 27.22 245 ALA A O 1
ATOM 1966 N N . THR A 1 246 ? -27.566 -18.567 12.574 1.00 31.05 246 THR A N 1
ATOM 1967 C CA . THR A 1 246 ? -26.703 -18.349 13.752 1.00 31.05 246 THR A CA 1
ATOM 1968 C C . THR A 1 246 ? -25.691 -19.498 13.980 1.00 31.05 246 THR A C 1
ATOM 1970 O O . THR A 1 246 ? -25.804 -20.549 13.351 1.00 31.05 246 THR A O 1
ATOM 1973 N N . PRO A 1 247 ? -24.667 -19.303 14.844 1.00 45.56 247 PRO A N 1
ATOM 1974 C CA . PRO A 1 247 ? -23.276 -19.671 14.569 1.00 45.56 247 PRO A CA 1
ATOM 1975 C C . PRO A 1 247 ? -22.803 -20.949 15.272 1.00 45.56 247 PRO A C 1
ATOM 1977 O O . PRO A 1 247 ? -23.361 -21.374 16.282 1.00 45.56 247 PRO A O 1
ATOM 1980 N N . THR A 1 248 ? -21.671 -21.495 14.821 1.00 31.28 248 THR A N 1
ATOM 1981 C CA . THR A 1 248 ? -20.861 -22.425 15.623 1.00 31.28 248 THR A CA 1
ATOM 1982 C C . THR A 1 248 ? -19.365 -22.092 15.541 1.00 31.28 248 THR A C 1
ATOM 1984 O O . THR A 1 248 ? -18.707 -22.267 14.527 1.00 31.28 248 THR A O 1
ATOM 1987 N N . THR A 1 249 ? -18.865 -21.612 16.682 1.00 36.00 249 THR A N 1
ATOM 1988 C CA . THR A 1 249 ? -17.589 -21.970 17.330 1.00 36.00 249 THR A CA 1
ATOM 1989 C C . THR A 1 249 ? -16.250 -21.659 16.632 1.00 36.00 249 THR A C 1
ATOM 1991 O O . THR A 1 249 ? -15.749 -22.415 15.813 1.00 36.00 249 THR A O 1
ATOM 1994 N N . GLN A 1 250 ? -15.587 -20.609 17.139 1.00 40.56 250 GLN A N 1
ATOM 1995 C CA . GLN A 1 250 ? -14.124 -20.466 17.287 1.00 40.56 250 GLN A CA 1
ATOM 1996 C C . GLN A 1 250 ? -13.245 -20.822 16.072 1.00 40.56 250 GLN A C 1
ATOM 1998 O O . GLN A 1 250 ? -12.382 -21.697 16.141 1.00 40.56 250 GLN A O 1
ATOM 2003 N N . GLY A 1 251 ? -13.342 -20.029 15.006 1.00 31.75 251 GLY A N 1
ATOM 2004 C CA . GLY A 1 251 ? -12.264 -19.927 14.023 1.00 31.75 251 GLY A CA 1
ATOM 2005 C C . GLY A 1 251 ? -11.056 -19.206 14.627 1.00 31.75 251 GLY A C 1
ATOM 2006 O O . GLY A 1 251 ? -10.973 -17.978 14.598 1.00 31.75 251 GLY A O 1
ATOM 2007 N N . ARG A 1 252 ? -10.095 -19.950 15.192 1.00 33.84 252 ARG A N 1
ATOM 2008 C CA . ARG A 1 252 ? -8.722 -19.436 15.330 1.00 33.84 252 ARG A CA 1
ATOM 2009 C C . ARG A 1 252 ? -8.262 -19.028 13.932 1.00 33.84 252 ARG A C 1
ATOM 2011 O O . ARG A 1 252 ? -8.247 -19.862 13.035 1.00 33.84 252 ARG A O 1
ATOM 2018 N N . MET A 1 253 ? -7.871 -17.764 13.767 1.00 41.28 253 MET A N 1
ATOM 2019 C CA . MET A 1 253 ? -7.183 -17.306 12.559 1.00 41.28 253 MET A CA 1
ATOM 2020 C C . MET A 1 253 ? -6.003 -18.252 12.277 1.00 41.28 253 MET A C 1
ATOM 2022 O O . MET A 1 253 ? -5.176 -18.427 13.182 1.00 41.28 253 MET A O 1
ATOM 2026 N N . PRO A 1 254 ? -5.892 -18.859 11.081 1.00 40.12 254 PRO A N 1
ATOM 2027 C CA . PRO A 1 254 ? -4.680 -19.567 10.707 1.00 40.12 254 PRO A CA 1
ATOM 2028 C C . PRO A 1 254 ? -3.523 -18.562 10.748 1.00 40.12 254 PRO A C 1
ATOM 2030 O O . PRO A 1 254 ? -3.513 -17.552 10.048 1.00 40.12 254 PRO A O 1
ATOM 2033 N N . LEU A 1 255 ? -2.601 -18.797 11.681 1.00 42.84 255 LEU A N 1
ATOM 2034 C CA . LEU A 1 255 ? -1.536 -17.874 12.092 1.00 42.84 255 LEU A CA 1
ATOM 2035 C C . LEU A 1 255 ? -0.194 -18.154 11.405 1.00 42.84 255 LEU A C 1
ATOM 2037 O O . LEU A 1 255 ? 0.816 -17.578 11.800 1.00 42.84 255 LEU A O 1
ATOM 2041 N N . HIS A 1 256 ? -0.175 -18.994 10.375 1.00 42.72 256 HIS A N 1
ATOM 2042 C CA . HIS A 1 256 ? 1.017 -19.257 9.580 1.00 42.72 256 HIS A CA 1
ATOM 2043 C C . HIS A 1 256 ? 0.804 -18.734 8.165 1.00 42.72 256 HIS A C 1
ATOM 2045 O O . HIS A 1 256 ? 0.102 -19.334 7.361 1.00 42.72 256 HIS A O 1
ATOM 2051 N N . THR A 1 257 ? 1.398 -17.578 7.879 1.00 45.72 257 THR A N 1
ATOM 2052 C CA . THR A 1 257 ? 1.857 -17.303 6.519 1.00 45.72 257 THR A CA 1
ATOM 2053 C C . THR A 1 257 ? 3.313 -17.710 6.538 1.00 45.72 257 THR A C 1
ATOM 2055 O O . THR A 1 257 ? 4.142 -17.008 7.119 1.00 45.72 257 THR A O 1
ATOM 2058 N N . ASP A 1 258 ? 3.620 -18.883 5.997 1.00 56.44 258 ASP A N 1
ATOM 2059 C CA . ASP A 1 258 ? 5.001 -19.167 5.645 1.00 56.44 258 ASP A CA 1
ATOM 2060 C C . ASP A 1 258 ? 5.389 -18.080 4.647 1.00 56.44 258 ASP A C 1
ATOM 2062 O O . ASP A 1 258 ? 4.754 -17.902 3.606 1.00 56.44 258 ASP A O 1
ATOM 2066 N N . SER A 1 259 ? 6.321 -17.222 5.061 1.00 66.50 259 SER A N 1
ATOM 2067 C CA . SER A 1 259 ? 6.732 -16.088 4.251 1.00 66.50 259 SER A CA 1
ATOM 2068 C C . SER A 1 259 ? 7.267 -16.642 2.944 1.00 66.50 259 SER A C 1
ATOM 2070 O O . SER A 1 259 ? 8.251 -17.386 2.968 1.00 66.50 259 SER A O 1
ATOM 2072 N N . LEU A 1 260 ? 6.619 -16.289 1.834 1.00 85.25 260 LEU A N 1
ATOM 2073 C CA . LEU A 1 260 ? 7.077 -16.680 0.512 1.00 85.25 260 LEU A CA 1
ATOM 2074 C C . LEU A 1 260 ? 8.558 -16.312 0.376 1.00 85.25 260 LEU A C 1
ATOM 2076 O O . LEU A 1 260 ? 8.938 -15.149 0.560 1.00 85.25 260 LEU A O 1
ATOM 2080 N N . GLN A 1 261 ? 9.395 -17.320 0.141 1.00 87.94 261 GLN A N 1
ATOM 2081 C CA . GLN A 1 261 ? 10.832 -17.119 0.044 1.00 87.94 261 GLN A CA 1
ATOM 2082 C C . GLN A 1 261 ? 11.156 -16.417 -1.268 1.00 87.94 261 GLN A C 1
ATOM 2084 O O . GLN A 1 261 ? 10.623 -16.758 -2.323 1.00 87.94 261 GLN A O 1
ATOM 2089 N N . LYS A 1 262 ? 12.033 -15.420 -1.174 1.00 92.56 262 LYS A N 1
ATOM 2090 C CA . LYS A 1 262 ? 12.581 -14.728 -2.332 1.00 92.56 262 LYS A CA 1
ATOM 2091 C C . LYS A 1 262 ? 13.895 -15.380 -2.725 1.00 92.56 262 LYS A C 1
ATOM 2093 O O . LYS A 1 262 ? 14.746 -15.593 -1.863 1.00 92.56 262 LYS A O 1
ATOM 2098 N N . ILE A 1 263 ? 14.053 -15.646 -4.010 1.00 94.50 263 ILE A N 1
ATOM 2099 C CA . ILE A 1 263 ? 15.274 -16.173 -4.614 1.00 94.50 263 ILE A CA 1
ATOM 2100 C C . ILE A 1 263 ? 15.795 -15.113 -5.581 1.00 94.50 263 ILE A C 1
ATOM 2102 O O . ILE A 1 263 ? 15.013 -14.420 -6.225 1.00 94.50 263 ILE A O 1
ATOM 2106 N N . GLU A 1 264 ? 17.108 -14.931 -5.656 1.00 95.44 264 GLU A N 1
ATOM 2107 C CA . GLU A 1 264 ? 17.698 -14.052 -6.664 1.00 95.44 264 GLU A CA 1
ATOM 2108 C C . GLU A 1 264 ? 17.842 -14.816 -7.984 1.00 95.44 264 GLU A C 1
ATOM 2110 O O . GLU A 1 264 ? 18.473 -15.869 -8.022 1.00 95.44 264 GLU A O 1
ATOM 2115 N N . ASP A 1 265 ? 17.282 -14.267 -9.059 1.00 95.25 265 ASP A N 1
ATOM 2116 C CA . ASP A 1 265 ? 17.420 -14.768 -10.425 1.00 95.25 265 ASP A CA 1
ATOM 2117 C C . ASP A 1 265 ? 18.005 -13.677 -11.332 1.00 95.25 265 ASP A C 1
ATOM 2119 O O . ASP A 1 265 ? 17.952 -12.480 -11.037 1.00 95.25 265 ASP A O 1
ATOM 2123 N N . ASN A 1 266 ? 18.509 -14.091 -12.495 1.00 95.12 266 ASN A N 1
ATOM 2124 C CA . ASN A 1 266 ? 18.892 -13.189 -13.576 1.00 95.12 266 ASN A CA 1
ATOM 2125 C C . ASN A 1 266 ? 18.015 -13.433 -14.801 1.00 95.12 266 ASN A C 1
ATOM 2127 O O . ASN A 1 266 ? 17.728 -14.577 -15.154 1.00 95.12 266 ASN A O 1
ATOM 2131 N N . PHE A 1 267 ? 17.608 -12.347 -15.450 1.00 96.00 267 PHE A N 1
ATOM 2132 C CA . PHE A 1 267 ? 16.821 -12.366 -16.676 1.00 96.00 267 PHE A CA 1
ATOM 2133 C C . PHE A 1 267 ? 17.515 -11.562 -17.757 1.00 96.00 267 PHE A C 1
ATOM 2135 O O . PHE A 1 267 ? 18.052 -10.492 -17.488 1.00 96.00 267 PHE A O 1
ATOM 2142 N N . THR A 1 268 ? 17.450 -12.055 -18.987 1.00 97.12 268 THR A N 1
ATOM 2143 C CA . THR A 1 268 ? 17.811 -11.285 -20.178 1.00 97.12 268 THR A CA 1
ATOM 2144 C C . THR A 1 268 ? 16.596 -10.562 -20.745 1.00 97.12 268 THR A C 1
ATOM 2146 O O . THR A 1 268 ? 15.450 -10.985 -20.553 1.00 97.12 268 THR A O 1
ATOM 2149 N N . VAL A 1 269 ? 16.837 -9.481 -21.489 1.00 96.81 269 VAL A N 1
ATOM 2150 C CA . VAL A 1 269 ? 15.779 -8.814 -22.261 1.00 96.81 269 VAL A CA 1
ATOM 2151 C C . VAL A 1 269 ? 15.115 -9.814 -23.213 1.00 96.81 269 VAL A C 1
ATOM 2153 O O . VAL A 1 269 ? 13.891 -9.899 -23.239 1.00 96.81 269 VAL A O 1
ATOM 2156 N N . ARG A 1 270 ? 15.894 -10.647 -23.917 1.00 97.44 270 ARG A N 1
ATOM 2157 C CA . ARG A 1 270 ? 15.379 -11.705 -24.802 1.00 97.44 270 ARG A CA 1
ATOM 2158 C C . ARG A 1 270 ? 14.392 -12.641 -24.101 1.00 97.44 270 ARG A C 1
ATOM 2160 O O . ARG A 1 270 ? 13.286 -12.825 -24.604 1.00 97.44 270 ARG A O 1
ATOM 2167 N N . GLN A 1 271 ? 14.734 -13.154 -22.918 1.00 96.44 271 GLN A N 1
ATOM 2168 C CA . GLN A 1 271 ? 13.833 -14.022 -22.147 1.00 96.44 271 GLN A CA 1
ATOM 2169 C C . GLN A 1 271 ? 12.505 -13.329 -21.818 1.00 96.44 271 GLN A C 1
ATOM 2171 O O . GLN A 1 271 ? 11.446 -13.938 -21.944 1.00 96.44 271 GLN A O 1
ATOM 2176 N N . LEU A 1 272 ? 12.514 -12.037 -21.463 1.00 95.50 272 LEU A N 1
ATOM 2177 C CA . LEU A 1 272 ? 11.261 -11.308 -21.226 1.00 95.50 272 LEU A CA 1
ATOM 2178 C C . LEU A 1 272 ? 10.354 -11.253 -22.467 1.00 95.50 272 LEU A C 1
ATOM 2180 O O . LEU A 1 272 ? 9.129 -11.235 -22.317 1.00 95.50 272 LEU A O 1
ATOM 2184 N N . HIS A 1 273 ? 10.927 -11.234 -23.676 1.00 95.38 273 HIS A N 1
ATOM 2185 C CA . HIS A 1 273 ? 10.172 -11.263 -24.935 1.00 95.38 273 HIS A CA 1
ATOM 2186 C C . HIS A 1 273 ? 9.605 -12.648 -25.271 1.00 95.38 273 HIS A C 1
ATOM 2188 O O . HIS A 1 273 ? 8.546 -12.742 -25.897 1.00 95.38 273 HIS A O 1
ATOM 2194 N N . GLU A 1 274 ? 10.236 -13.715 -24.799 1.00 95.62 274 GLU A N 1
ATOM 2195 C CA . GLU A 1 274 ? 9.746 -15.088 -24.967 1.00 95.62 274 GLU A CA 1
ATOM 2196 C C . GLU A 1 274 ? 8.630 -15.430 -23.965 1.00 95.62 274 GLU A C 1
ATOM 2198 O O . GLU A 1 274 ? 7.797 -16.296 -24.225 1.00 95.62 274 GLU A O 1
ATOM 2203 N N . TYR A 1 275 ? 8.581 -14.730 -22.830 1.00 96.56 275 TYR A N 1
ATOM 2204 C CA . TYR A 1 275 ? 7.703 -15.067 -21.710 1.00 96.56 275 TYR A CA 1
ATOM 2205 C C . TYR A 1 275 ? 6.375 -14.310 -21.758 1.00 96.56 275 TYR A C 1
ATOM 2207 O O . TYR A 1 275 ? 6.296 -13.168 -22.209 1.00 96.56 275 TYR A O 1
ATOM 2215 N N . GLN A 1 276 ? 5.315 -14.899 -21.205 1.00 96.44 276 GLN A N 1
ATOM 2216 C CA . GLN A 1 276 ? 4.061 -14.178 -20.994 1.00 96.44 276 GLN A CA 1
ATOM 2217 C C . GLN A 1 276 ? 4.161 -13.351 -19.708 1.00 96.44 276 GLN A C 1
ATOM 2219 O O . GLN A 1 276 ? 4.155 -13.898 -18.603 1.00 96.44 276 GLN A O 1
ATOM 2224 N N . ILE A 1 277 ? 4.265 -12.028 -19.857 1.00 96.31 277 ILE A N 1
ATOM 2225 C CA . ILE A 1 277 ? 4.490 -11.102 -18.743 1.00 96.31 277 ILE A CA 1
ATOM 2226 C C . ILE A 1 277 ? 3.222 -10.300 -18.443 1.00 96.31 277 ILE A C 1
ATOM 2228 O O . ILE A 1 277 ? 2.769 -9.495 -19.258 1.00 96.31 277 ILE A O 1
ATOM 2232 N N . ARG A 1 278 ? 2.697 -10.450 -17.228 1.00 96.50 278 ARG A N 1
ATOM 2233 C CA . ARG A 1 278 ? 1.590 -9.638 -16.703 1.00 96.50 278 ARG A CA 1
ATOM 2234 C C . ARG A 1 278 ? 1.997 -8.899 -15.433 1.00 96.50 278 ARG A C 1
ATOM 2236 O O . ARG A 1 278 ? 3.042 -9.178 -14.857 1.00 96.50 278 ARG A O 1
ATOM 2243 N N . GLY A 1 279 ? 1.197 -7.942 -14.978 1.00 95.38 279 GLY A N 1
ATOM 2244 C CA . GLY A 1 279 ? 1.477 -7.170 -13.769 1.00 95.38 279 GLY A CA 1
ATOM 2245 C C . GLY A 1 279 ? 0.354 -6.208 -13.382 1.00 95.38 279 GLY A C 1
ATOM 2246 O O . GLY A 1 279 ? -0.825 -6.554 -13.429 1.00 95.38 279 GLY A O 1
ATOM 2247 N N . CYS A 1 280 ? 0.725 -5.004 -12.942 1.00 92.12 280 CYS A N 1
ATOM 2248 C CA . CYS A 1 280 ? -0.190 -3.958 -12.460 1.00 92.12 280 CYS A CA 1
ATOM 2249 C C . CYS A 1 280 ? -1.097 -4.387 -11.288 1.00 92.12 280 CYS A C 1
ATOM 2251 O O . CYS A 1 280 ? -2.225 -3.907 -11.150 1.00 92.12 280 CYS A O 1
ATOM 2253 N N . ILE A 1 281 ? -0.600 -5.259 -10.399 1.00 89.94 281 ILE A N 1
ATOM 2254 C CA . ILE A 1 281 ? -1.368 -5.687 -9.217 1.00 89.94 281 ILE A CA 1
ATOM 2255 C C . ILE A 1 281 ? -1.480 -4.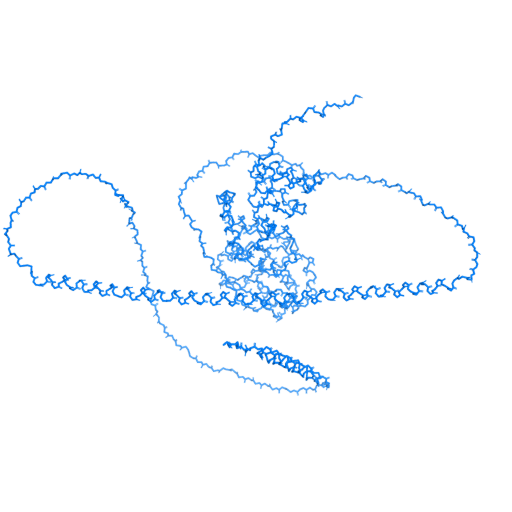563 -8.184 1.00 89.94 281 ILE A C 1
ATOM 2257 O O . ILE A 1 281 ? -2.541 -4.332 -7.615 1.00 89.94 281 ILE A O 1
ATOM 2261 N N . LEU A 1 282 ? -0.391 -3.830 -7.936 1.00 83.12 282 LEU A N 1
ATOM 2262 C CA . LEU A 1 282 ? -0.356 -2.779 -6.910 1.00 83.12 282 LEU A CA 1
ATOM 2263 C C . LEU A 1 282 ? -0.795 -1.415 -7.408 1.00 83.12 282 LEU A C 1
ATOM 2265 O O . LEU A 1 282 ? -1.474 -0.672 -6.692 1.00 83.12 282 LEU A O 1
ATOM 2269 N N . ARG A 1 283 ? -0.363 -1.072 -8.616 1.00 84.56 283 ARG A N 1
ATOM 2270 C CA . ARG A 1 283 ? -0.553 0.238 -9.223 1.00 84.56 283 ARG A CA 1
ATOM 2271 C C . ARG A 1 283 ? -0.613 0.095 -10.740 1.00 84.56 283 ARG A C 1
ATOM 2273 O O . ARG A 1 283 ? 0.074 -0.780 -11.269 1.00 84.56 283 ARG A O 1
ATOM 2280 N N . PRO A 1 284 ? -1.381 0.960 -11.416 1.00 88.75 284 PRO A N 1
ATOM 2281 C CA . PRO A 1 284 ? -1.362 1.023 -12.867 1.00 88.75 284 PRO A CA 1
ATOM 2282 C C . PRO A 1 284 ? -0.007 1.528 -13.374 1.00 88.75 284 PRO A C 1
ATOM 2284 O O . PRO A 1 284 ? 0.763 2.174 -12.644 1.00 88.75 284 PRO A O 1
ATOM 2287 N N . ILE A 1 285 ? 0.271 1.270 -14.647 1.00 90.06 285 ILE A N 1
ATOM 2288 C CA . ILE A 1 285 ? 1.406 1.860 -15.343 1.00 90.06 285 ILE A CA 1
ATOM 2289 C C . ILE A 1 285 ? 1.094 3.320 -15.673 1.00 90.06 285 ILE A C 1
ATOM 2291 O O . ILE A 1 285 ? 0.025 3.683 -16.145 1.00 90.06 285 ILE A O 1
ATOM 2295 N N . ASN A 1 286 ? 2.081 4.178 -15.437 1.00 89.56 286 ASN A N 1
ATOM 2296 C CA . ASN A 1 286 ? 2.052 5.571 -15.843 1.00 89.56 286 ASN A CA 1
ATOM 2297 C C . ASN A 1 286 ? 2.815 5.679 -17.159 1.00 89.56 286 ASN A C 1
ATOM 2299 O O . ASN A 1 286 ? 4.046 5.693 -17.165 1.00 89.56 286 ASN A O 1
ATOM 2303 N N . ILE A 1 287 ? 2.076 5.790 -18.257 1.00 88.44 287 ILE A N 1
ATOM 2304 C CA . ILE A 1 287 ? 2.634 5.825 -19.613 1.00 88.44 287 ILE A CA 1
ATOM 2305 C C . ILE A 1 287 ? 3.623 6.984 -19.799 1.00 88.44 287 ILE A C 1
ATOM 2307 O O . ILE A 1 287 ? 4.617 6.860 -20.508 1.00 88.44 287 ILE A O 1
ATOM 2311 N N . LYS A 1 288 ? 3.392 8.134 -19.149 1.00 88.81 288 LYS A N 1
ATOM 2312 C CA . LYS A 1 288 ? 4.332 9.264 -19.230 1.00 88.81 288 LYS A CA 1
ATOM 2313 C C . LYS A 1 288 ? 5.668 8.903 -18.593 1.00 88.81 288 LYS A C 1
ATOM 2315 O O . LYS A 1 288 ? 6.713 9.237 -19.136 1.00 88.81 288 LYS A O 1
ATOM 2320 N N . GLN A 1 289 ? 5.626 8.206 -17.460 1.00 89.25 289 GLN A N 1
ATOM 2321 C CA . GLN A 1 289 ? 6.831 7.745 -16.784 1.00 89.25 289 GLN A CA 1
ATOM 2322 C C . GLN A 1 289 ? 7.547 6.679 -17.607 1.00 89.25 289 GLN A C 1
ATOM 2324 O O . GLN A 1 289 ? 8.761 6.747 -17.738 1.00 89.25 289 GLN A O 1
ATOM 2329 N N . THR A 1 290 ? 6.823 5.734 -18.209 1.00 90.62 290 THR A N 1
ATOM 2330 C CA . THR A 1 290 ? 7.468 4.704 -19.025 1.00 90.62 290 THR A CA 1
ATOM 2331 C C . THR A 1 290 ? 8.144 5.281 -20.265 1.00 90.62 290 THR A C 1
ATOM 2333 O O . THR A 1 290 ? 9.259 4.879 -20.555 1.00 90.62 290 THR A O 1
ATOM 2336 N N . LYS A 1 291 ? 7.563 6.303 -20.911 1.00 90.12 291 LYS A N 1
ATOM 2337 C CA . LYS A 1 291 ? 8.221 7.032 -22.012 1.00 90.12 291 LYS A CA 1
ATOM 2338 C C . LYS A 1 291 ? 9.544 7.685 -21.601 1.00 90.12 291 LYS A C 1
ATOM 2340 O O . LYS A 1 291 ? 10.471 7.734 -22.397 1.00 90.12 291 LYS A O 1
ATOM 2345 N N . ILE A 1 292 ? 9.643 8.184 -20.366 1.00 92.56 292 ILE A N 1
ATOM 2346 C CA . ILE A 1 292 ? 10.908 8.713 -19.828 1.00 92.56 292 ILE A CA 1
ATOM 2347 C C . ILE A 1 292 ? 11.915 7.571 -19.639 1.00 92.56 292 ILE A C 1
ATOM 2349 O O . ILE A 1 292 ? 13.088 7.727 -19.964 1.00 92.56 292 ILE A O 1
ATOM 2353 N N . LEU A 1 293 ? 11.455 6.421 -19.137 1.00 94.88 293 LEU A N 1
ATOM 2354 C CA . LEU A 1 293 ? 12.299 5.242 -18.933 1.00 94.88 293 LEU A CA 1
ATOM 2355 C C . LEU A 1 293 ? 12.791 4.635 -20.251 1.00 94.88 293 LEU A C 1
ATOM 2357 O O . LEU A 1 293 ? 13.899 4.110 -20.268 1.00 94.88 293 LEU A O 1
ATOM 2361 N N . ASP A 1 294 ? 12.025 4.741 -21.341 1.00 93.56 294 ASP A N 1
ATOM 2362 C CA . ASP A 1 294 ? 12.391 4.222 -22.669 1.00 93.56 294 ASP A CA 1
ATOM 2363 C C . ASP A 1 294 ? 13.719 4.814 -23.186 1.00 93.56 294 ASP A C 1
ATOM 2365 O O . ASP A 1 294 ? 14.439 4.143 -23.919 1.00 93.56 294 ASP A O 1
ATOM 2369 N N . ALA A 1 295 ? 14.096 6.019 -22.741 1.00 93.50 295 ALA A N 1
ATOM 2370 C CA . ALA A 1 295 ? 15.362 6.665 -23.097 1.00 93.50 295 ALA A CA 1
ATOM 2371 C C . ALA A 1 295 ? 16.566 6.254 -22.220 1.00 93.50 295 ALA A C 1
ATOM 2373 O O . ALA A 1 295 ? 17.693 6.657 -22.498 1.00 93.50 295 ALA A O 1
ATOM 2374 N N . ILE A 1 296 ? 16.353 5.492 -21.142 1.00 94.50 296 ILE A N 1
ATOM 2375 C CA . ILE A 1 296 ? 17.407 5.103 -20.192 1.00 94.50 296 ILE A CA 1
ATOM 2376 C C . ILE A 1 296 ? 17.969 3.720 -20.579 1.00 94.50 296 ILE A C 1
ATOM 2378 O O . ILE A 1 296 ? 17.173 2.805 -20.802 1.00 94.50 296 ILE A O 1
ATOM 2382 N N . PRO A 1 297 ? 19.299 3.505 -20.629 1.00 95.44 297 PRO A N 1
ATOM 2383 C CA . PRO A 1 297 ? 19.891 2.187 -20.902 1.00 95.44 297 PRO A CA 1
ATOM 2384 C C . PRO A 1 297 ? 19.420 1.097 -19.925 1.00 95.44 297 PRO A C 1
ATOM 2386 O O . PRO A 1 297 ? 19.193 1.384 -18.748 1.00 95.44 297 PRO A O 1
ATOM 2389 N N . VAL A 1 298 ? 19.296 -0.157 -20.385 1.00 95.00 298 VAL A N 1
ATOM 2390 C CA . VAL A 1 298 ? 18.796 -1.274 -19.551 1.00 95.00 298 VAL A CA 1
ATOM 2391 C C . VAL A 1 298 ? 19.679 -1.471 -18.319 1.00 95.00 298 VAL A C 1
ATOM 2393 O O . VAL A 1 298 ? 19.156 -1.523 -17.208 1.00 95.00 298 VAL A O 1
ATOM 2396 N N . ALA A 1 299 ? 21.005 -1.457 -18.486 1.00 93.25 299 ALA A N 1
ATOM 2397 C CA . ALA A 1 299 ? 21.952 -1.538 -17.371 1.00 93.25 299 ALA A CA 1
ATOM 2398 C C . ALA A 1 299 ? 21.681 -0.491 -16.270 1.00 93.25 299 ALA A C 1
ATOM 2400 O O . ALA A 1 299 ? 21.727 -0.807 -15.087 1.00 93.25 299 ALA A O 1
ATOM 2401 N N . THR A 1 300 ? 21.327 0.743 -16.646 1.00 93.81 300 THR A N 1
ATOM 2402 C CA . THR A 1 300 ? 21.008 1.820 -15.694 1.00 93.81 300 THR A CA 1
ATOM 2403 C C . THR A 1 300 ? 19.605 1.674 -15.095 1.00 93.81 300 THR A C 1
ATOM 2405 O O . THR A 1 300 ? 19.395 2.020 -13.935 1.00 93.81 300 THR A O 1
ATOM 2408 N N . LEU A 1 301 ? 18.629 1.153 -15.850 1.00 93.75 301 LEU A N 1
ATOM 2409 C CA . LEU A 1 301 ? 17.259 0.934 -15.358 1.00 93.75 301 LEU A CA 1
ATOM 2410 C C . LEU A 1 301 ? 17.195 -0.046 -14.177 1.00 93.75 301 LEU A C 1
ATOM 2412 O O . LEU A 1 301 ? 16.319 0.081 -13.311 1.00 93.75 301 LEU A O 1
ATOM 2416 N N . PHE A 1 302 ? 18.092 -1.028 -14.159 1.00 94.69 302 PHE A N 1
ATOM 2417 C CA . PHE A 1 302 ? 18.132 -2.092 -13.154 1.00 94.69 302 PHE A CA 1
ATOM 2418 C C . PHE A 1 302 ? 19.377 -2.041 -12.266 1.00 94.69 302 PHE A C 1
ATOM 2420 O O . PHE A 1 302 ? 19.657 -3.006 -11.563 1.00 94.69 302 PHE A O 1
ATOM 2427 N N . ASP A 1 303 ? 20.085 -0.912 -12.252 1.00 89.94 303 ASP A N 1
ATOM 2428 C CA . ASP A 1 303 ? 21.178 -0.675 -11.313 1.00 89.94 303 ASP A CA 1
ATOM 2429 C C . ASP A 1 303 ? 20.632 -0.634 -9.874 1.00 89.94 303 ASP A C 1
ATOM 2431 O O . ASP A 1 303 ? 19.805 0.218 -9.532 1.00 89.94 303 ASP A O 1
ATOM 2435 N N . GLU A 1 304 ? 21.100 -1.552 -9.025 1.00 87.50 304 GLU A N 1
ATOM 2436 C CA . GLU A 1 304 ? 20.675 -1.686 -7.626 1.00 87.50 304 GLU A CA 1
ATOM 2437 C C . GLU A 1 304 ? 21.001 -0.448 -6.772 1.00 87.50 304 GLU A C 1
ATOM 2439 O O . GLU A 1 304 ? 20.364 -0.214 -5.741 1.00 87.50 304 GLU A O 1
ATOM 2444 N N . GLN A 1 305 ? 21.975 0.369 -7.190 1.00 85.06 305 GLN A N 1
ATOM 2445 C CA . GLN A 1 305 ? 22.307 1.622 -6.511 1.00 85.06 305 GLN A CA 1
ATOM 2446 C C . GLN A 1 305 ? 21.308 2.736 -6.837 1.00 85.06 305 GLN A C 1
ATOM 2448 O O . GLN A 1 305 ? 21.104 3.644 -6.027 1.00 85.06 305 GLN A O 1
ATOM 2453 N N . LEU A 1 306 ? 20.680 2.676 -8.014 1.00 82.12 306 LEU A N 1
ATOM 2454 C CA . LEU A 1 306 ? 19.792 3.723 -8.523 1.00 82.12 306 LEU A CA 1
ATOM 2455 C C . LEU A 1 306 ? 18.312 3.353 -8.391 1.00 82.12 306 LEU A C 1
ATOM 2457 O O . LEU A 1 306 ? 17.456 4.234 -8.276 1.00 82.12 306 LEU A O 1
ATOM 2461 N N . ALA A 1 307 ? 17.987 2.062 -8.385 1.00 85.44 307 ALA A N 1
ATOM 2462 C CA . ALA A 1 307 ? 16.622 1.565 -8.382 1.00 85.44 307 ALA A CA 1
ATOM 2463 C C . ALA A 1 307 ? 16.464 0.296 -7.526 1.00 85.44 307 ALA A C 1
ATOM 2465 O O . ALA A 1 307 ? 17.423 -0.385 -7.193 1.00 85.44 307 ALA A O 1
ATOM 2466 N N . SER A 1 308 ? 15.225 -0.025 -7.133 1.00 87.19 308 SER A N 1
ATOM 2467 C CA . SER A 1 308 ? 14.939 -1.293 -6.445 1.00 87.19 308 SER A CA 1
ATOM 2468 C C . SER A 1 308 ? 15.148 -2.479 -7.382 1.00 87.19 308 SER A C 1
ATOM 2470 O O . SER A 1 308 ? 14.923 -2.361 -8.587 1.00 87.19 308 SER A O 1
ATOM 2472 N N . VAL A 1 309 ? 15.489 -3.645 -6.843 1.00 92.44 309 VAL A N 1
ATOM 2473 C CA . VAL A 1 309 ? 15.445 -4.894 -7.613 1.00 92.44 309 VAL A CA 1
ATOM 2474 C C . VAL A 1 309 ? 13.972 -5.217 -7.935 1.00 92.44 309 VAL A C 1
ATOM 2476 O O . VAL A 1 309 ? 13.129 -5.135 -7.036 1.00 92.44 309 VAL A O 1
ATOM 2479 N N . PRO A 1 310 ? 13.602 -5.496 -9.200 1.00 95.06 310 PRO A N 1
ATOM 2480 C CA . PRO A 1 310 ? 12.251 -5.935 -9.551 1.00 95.06 310 PRO A CA 1
ATOM 2481 C C . PRO A 1 310 ? 11.889 -7.247 -8.859 1.00 95.06 310 PRO A C 1
ATOM 2483 O O . PRO A 1 310 ? 12.759 -8.073 -8.598 1.00 95.06 310 PRO A O 1
ATOM 2486 N N . ILE A 1 311 ? 10.596 -7.453 -8.612 1.00 96.06 311 ILE A N 1
ATOM 2487 C CA . ILE A 1 311 ? 10.098 -8.668 -7.958 1.00 96.06 311 ILE A CA 1
ATOM 2488 C C . ILE A 1 311 ? 9.099 -9.352 -8.878 1.00 96.06 311 ILE A C 1
ATOM 2490 O O . ILE A 1 311 ? 8.077 -8.755 -9.236 1.00 96.06 311 ILE A O 1
ATOM 2494 N N . PHE A 1 312 ? 9.383 -10.601 -9.227 1.00 96.94 312 PHE A N 1
ATOM 2495 C CA . PHE A 1 312 ? 8.554 -11.453 -10.069 1.00 96.94 312 PHE A CA 1
ATOM 2496 C C . PHE A 1 312 ? 7.931 -12.576 -9.245 1.00 96.94 312 PHE A C 1
ATOM 2498 O O . PHE A 1 312 ? 8.547 -13.128 -8.338 1.00 96.94 312 PHE A O 1
ATOM 2505 N N . ILE A 1 313 ? 6.703 -12.934 -9.592 1.0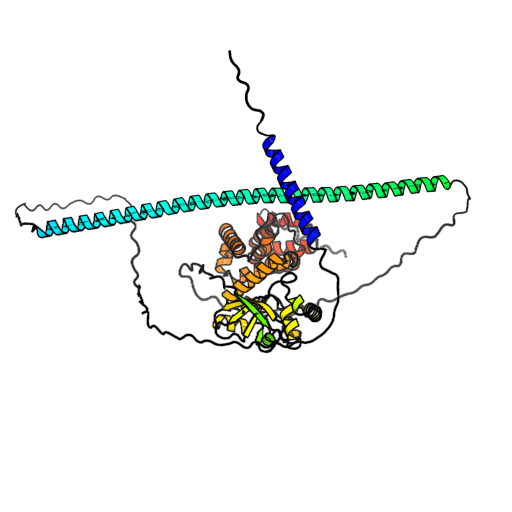0 96.19 313 ILE A N 1
ATOM 2506 C CA . ILE A 1 313 ? 6.035 -14.130 -9.095 1.00 96.19 313 ILE A CA 1
ATOM 2507 C C . ILE A 1 313 ? 6.022 -15.141 -10.242 1.00 96.19 313 ILE A C 1
ATOM 2509 O O . ILE A 1 313 ? 5.686 -14.780 -11.375 1.00 96.19 313 ILE A O 1
ATOM 2513 N N . LYS A 1 314 ? 6.412 -16.381 -9.942 1.00 95.50 314 LYS A N 1
ATOM 2514 C CA . LYS A 1 314 ? 6.465 -17.522 -10.861 1.00 95.50 314 LYS A CA 1
ATOM 2515 C C . LYS A 1 314 ? 5.551 -18.644 -10.370 1.00 95.50 314 LYS A C 1
ATOM 2517 O O . LYS A 1 314 ? 5.351 -18.817 -9.166 1.00 95.50 314 LYS A O 1
ATOM 2522 N N . CYS A 1 315 ? 5.043 -19.424 -11.314 1.00 93.12 315 CYS A N 1
ATOM 2523 C CA . CYS A 1 315 ? 4.461 -20.728 -11.030 1.00 93.12 315 CYS A CA 1
ATOM 2524 C C . CYS A 1 315 ? 5.594 -21.748 -10.843 1.00 93.12 315 CYS A C 1
ATOM 2526 O O . CYS A 1 315 ? 6.580 -21.701 -11.581 1.00 93.12 315 CYS A O 1
ATOM 2528 N N 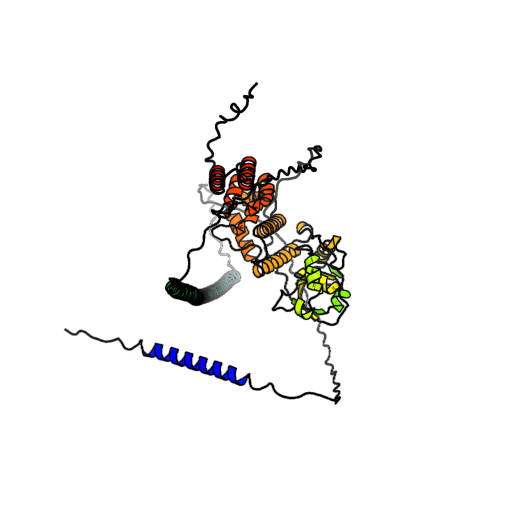. ALA A 1 316 ? 5.462 -22.656 -9.872 1.00 85.00 316 ALA A N 1
ATOM 2529 C CA . ALA A 1 316 ? 6.438 -23.728 -9.652 1.00 85.00 316 ALA A CA 1
ATOM 2530 C C . ALA A 1 316 ? 6.624 -24.609 -10.898 1.00 85.00 316 ALA A C 1
ATOM 2532 O O . ALA A 1 316 ? 7.750 -24.964 -11.241 1.00 85.00 316 ALA A O 1
ATOM 2533 N N . ASP A 1 317 ? 5.525 -24.879 -11.601 1.00 85.31 317 ASP A N 1
ATOM 2534 C CA . ASP A 1 317 ? 5.463 -25.855 -12.690 1.00 85.31 317 ASP A CA 1
ATOM 2535 C C . ASP A 1 317 ? 5.571 -25.213 -14.084 1.00 85.31 317 ASP A C 1
ATOM 2537 O O . ASP A 1 317 ? 5.781 -25.899 -15.084 1.00 85.31 317 ASP A O 1
ATOM 2541 N N . ASN A 1 318 ? 5.470 -23.880 -14.177 1.00 87.06 318 ASN A N 1
ATOM 2542 C CA . ASN A 1 318 ? 5.583 -23.149 -15.437 1.00 87.06 318 ASN A CA 1
ATOM 2543 C C . ASN A 1 318 ? 6.412 -21.868 -15.286 1.00 87.06 318 ASN A C 1
ATOM 2545 O O . ASN A 1 318 ? 5.929 -20.829 -14.830 1.00 87.06 318 ASN A O 1
ATOM 2549 N N . SER A 1 319 ? 7.656 -21.926 -15.758 1.00 84.38 319 SER A N 1
ATOM 2550 C CA . SER A 1 319 ? 8.611 -20.819 -15.674 1.00 84.38 319 SER A CA 1
ATOM 2551 C C . SER A 1 319 ? 8.424 -19.734 -16.741 1.00 84.38 319 SER A C 1
ATOM 2553 O O . SER A 1 319 ? 9.016 -18.666 -16.601 1.00 84.38 319 SER A O 1
ATOM 2555 N N . THR A 1 320 ? 7.608 -19.973 -17.776 1.00 94.19 320 THR A N 1
ATOM 2556 C CA . THR A 1 320 ? 7.434 -19.065 -18.934 1.00 94.19 320 THR A CA 1
ATOM 2557 C C . THR A 1 320 ? 6.343 -18.010 -18.739 1.00 94.19 320 THR A C 1
ATOM 2559 O O . THR A 1 320 ? 6.221 -17.079 -19.538 1.00 94.19 320 THR A O 1
ATOM 2562 N N . ARG A 1 321 ? 5.546 -18.128 -17.669 1.00 96.38 321 ARG A N 1
ATOM 2563 C CA . ARG A 1 321 ? 4.547 -17.133 -17.260 1.00 96.38 321 ARG A CA 1
ATOM 2564 C C . ARG A 1 321 ? 5.050 -16.393 -16.028 1.00 96.38 321 ARG A C 1
ATOM 2566 O O . ARG A 1 321 ? 5.455 -17.014 -15.048 1.00 96.38 321 ARG A O 1
ATOM 2573 N N . ILE A 1 322 ? 5.010 -15.063 -16.062 1.00 97.19 322 ILE A N 1
ATOM 2574 C CA . ILE A 1 322 ? 5.500 -14.215 -14.970 1.00 97.19 322 ILE A CA 1
ATOM 2575 C C . ILE A 1 322 ? 4.492 -13.128 -14.636 1.00 97.19 322 ILE A C 1
ATOM 2577 O O . ILE A 1 322 ? 3.940 -12.465 -15.516 1.00 97.19 322 ILE A O 1
ATOM 2581 N N . ILE A 1 323 ? 4.334 -12.889 -13.337 1.00 97.19 323 ILE A N 1
ATOM 2582 C CA . ILE A 1 323 ? 3.633 -11.726 -12.806 1.00 97.19 323 ILE A CA 1
ATOM 2583 C C . ILE A 1 323 ? 4.659 -10.767 -12.199 1.00 97.19 323 ILE A C 1
ATOM 2585 O O . ILE A 1 323 ? 5.363 -11.102 -11.248 1.00 97.19 323 ILE A O 1
ATOM 2589 N N . VAL A 1 324 ? 4.719 -9.540 -12.704 1.00 96.44 324 VAL A N 1
ATOM 2590 C CA . VAL A 1 324 ? 5.566 -8.473 -12.172 1.00 96.44 324 VAL A CA 1
ATOM 2591 C C . VAL A 1 324 ? 4.868 -7.818 -10.983 1.00 96.44 324 VAL A C 1
ATOM 2593 O O . VAL A 1 324 ? 3.946 -7.007 -11.125 1.00 96.44 324 VAL A O 1
ATOM 2596 N N . CYS A 1 325 ? 5.332 -8.148 -9.782 1.00 93.50 325 CYS A N 1
ATOM 2597 C CA . CYS A 1 325 ? 4.843 -7.550 -8.546 1.00 93.50 325 CYS A CA 1
ATOM 2598 C C . CYS A 1 325 ? 5.405 -6.131 -8.355 1.00 93.50 325 CYS A C 1
ATOM 2600 O O . CYS A 1 325 ? 4.650 -5.202 -8.069 1.00 93.50 325 CYS A O 1
ATOM 2602 N N . GLU A 1 326 ? 6.712 -5.9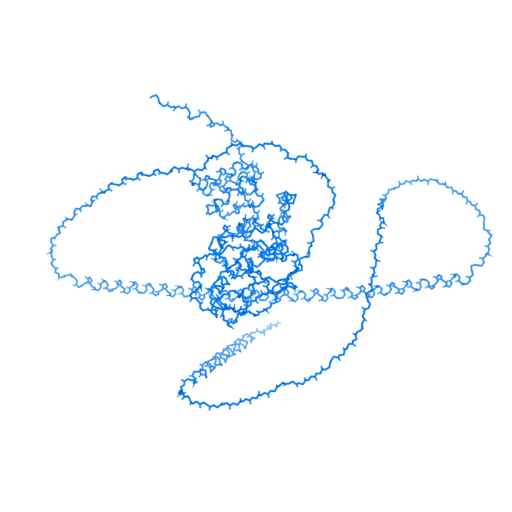44 -8.565 1.00 92.25 326 GLU A N 1
ATOM 2603 C CA . GLU A 1 326 ? 7.409 -4.653 -8.452 1.00 92.25 326 GLU A CA 1
ATOM 2604 C C . GLU A 1 326 ? 8.288 -4.402 -9.682 1.00 92.25 326 GLU A C 1
ATOM 2606 O O . GLU A 1 326 ? 8.824 -5.335 -10.273 1.00 92.25 326 GLU A O 1
ATOM 2611 N N . GLY A 1 327 ? 8.446 -3.133 -10.078 1.00 93.25 327 GLY A N 1
ATOM 2612 C CA . GLY A 1 327 ? 9.200 -2.771 -11.286 1.00 93.25 327 GLY A CA 1
ATOM 2613 C C . GLY A 1 327 ? 8.382 -2.725 -12.585 1.00 93.25 327 GLY A C 1
ATOM 2614 O O . GLY A 1 327 ? 8.974 -2.592 -13.652 1.00 93.25 327 GLY A O 1
ATOM 2615 N N . ASN A 1 328 ? 7.044 -2.752 -12.505 1.00 94.50 328 ASN A N 1
ATOM 2616 C CA . ASN A 1 328 ? 6.112 -2.738 -13.648 1.00 94.50 328 ASN A CA 1
ATOM 2617 C C . ASN A 1 328 ? 6.479 -1.734 -14.761 1.00 94.50 328 ASN A C 1
ATOM 2619 O O . ASN A 1 328 ? 6.572 -2.114 -15.924 1.00 94.50 328 ASN A O 1
ATOM 2623 N N . HIS A 1 329 ? 6.752 -0.466 -14.428 1.00 93.88 329 HIS A N 1
ATOM 2624 C CA . HIS A 1 329 ? 7.111 0.562 -15.420 1.00 93.88 329 HIS A CA 1
ATOM 2625 C C . HIS A 1 329 ? 8.423 0.271 -16.153 1.00 93.88 329 HIS A C 1
ATOM 2627 O O . HIS A 1 329 ? 8.522 0.540 -17.348 1.00 93.88 329 HIS A O 1
ATOM 2633 N N . ARG A 1 330 ? 9.424 -0.268 -15.446 1.00 95.31 330 ARG A N 1
ATOM 2634 C CA . ARG A 1 330 ? 10.732 -0.609 -16.024 1.00 95.31 330 ARG A CA 1
ATOM 2635 C C . ARG A 1 330 ? 10.623 -1.830 -16.919 1.00 95.31 330 ARG A C 1
ATOM 2637 O O . ARG A 1 330 ? 11.089 -1.784 -18.047 1.00 95.31 330 ARG A O 1
ATOM 2644 N N . VAL A 1 331 ? 9.935 -2.874 -16.461 1.00 96.38 331 VAL A N 1
ATOM 2645 C CA . VAL A 1 331 ? 9.708 -4.078 -17.272 1.00 96.38 331 VAL A CA 1
ATOM 2646 C C . VAL A 1 331 ? 8.873 -3.753 -18.512 1.00 96.38 331 VAL A C 1
ATOM 2648 O O . VAL A 1 331 ? 9.243 -4.145 -19.609 1.00 96.38 331 VAL A O 1
ATOM 2651 N N . SER A 1 332 ? 7.811 -2.953 -18.378 1.00 95.44 332 SER A N 1
ATOM 2652 C CA . SER A 1 332 ? 7.026 -2.485 -19.530 1.00 95.44 332 SER A CA 1
ATOM 2653 C C . SER A 1 332 ? 7.850 -1.613 -20.489 1.00 95.44 332 SER A C 1
ATOM 2655 O O . SER A 1 332 ? 7.617 -1.651 -21.691 1.00 95.44 332 SER A O 1
ATOM 2657 N N . SER A 1 333 ? 8.821 -0.835 -19.989 1.00 95.31 333 SER A N 1
ATOM 2658 C CA . SER A 1 333 ? 9.787 -0.122 -20.842 1.00 95.31 333 SER A CA 1
ATOM 2659 C C . SER A 1 333 ? 10.692 -1.074 -21.618 1.00 95.31 333 SER A C 1
ATOM 2661 O O . SER A 1 333 ? 10.872 -0.885 -22.815 1.00 95.31 333 SER A O 1
ATOM 2663 N N . VAL A 1 334 ? 11.215 -2.117 -20.970 1.00 95.88 334 VAL A N 1
ATOM 2664 C CA . VAL A 1 334 ? 12.057 -3.131 -21.623 1.00 95.88 334 VAL A CA 1
ATOM 2665 C C . VAL A 1 334 ? 11.288 -3.909 -22.687 1.00 95.88 334 VAL A C 1
ATOM 2667 O O . VAL A 1 334 ? 11.795 -4.063 -23.786 1.00 95.88 334 VAL A O 1
ATOM 2670 N N . LEU A 1 335 ? 10.050 -4.324 -22.403 1.00 95.00 335 LEU A N 1
ATOM 2671 C CA . LEU A 1 335 ? 9.208 -5.094 -23.331 1.00 95.00 335 LEU A CA 1
ATOM 2672 C C . LEU A 1 335 ? 8.856 -4.357 -24.635 1.00 95.00 335 LEU A C 1
ATOM 2674 O O . LEU A 1 335 ? 8.372 -4.985 -25.573 1.00 95.00 335 LEU A O 1
ATOM 2678 N N . ARG A 1 336 ? 9.056 -3.034 -24.694 1.00 91.94 336 ARG A N 1
ATOM 2679 C CA . ARG A 1 336 ? 8.875 -2.222 -25.910 1.00 91.94 336 ARG A CA 1
ATOM 2680 C C . ARG A 1 336 ? 10.162 -2.035 -26.719 1.00 91.94 336 ARG A C 1
ATOM 2682 O O . ARG A 1 336 ? 10.123 -1.356 -27.741 1.00 91.94 336 ARG A O 1
ATOM 2689 N N . ARG A 1 337 ? 11.293 -2.564 -26.250 1.00 92.62 337 ARG A N 1
ATOM 2690 C CA . ARG A 1 337 ? 12.591 -2.480 -26.930 1.00 92.62 337 ARG A CA 1
ATOM 2691 C C . ARG A 1 337 ? 12.820 -3.719 -27.783 1.00 92.62 337 ARG A C 1
ATOM 2693 O O . ARG A 1 337 ? 12.071 -4.689 -27.699 1.00 92.62 337 ARG A O 1
ATOM 2700 N N . ASP A 1 338 ? 13.877 -3.678 -28.581 1.00 94.56 338 ASP A N 1
ATOM 2701 C CA . ASP A 1 338 ? 14.326 -4.860 -29.300 1.00 94.56 338 ASP A CA 1
ATOM 2702 C C . ASP A 1 338 ? 14.926 -5.892 -28.326 1.00 94.56 338 ASP A C 1
ATOM 2704 O O . ASP A 1 338 ? 15.607 -5.512 -27.365 1.00 94.56 338 ASP A O 1
ATOM 2708 N N . PRO A 1 339 ? 14.711 -7.199 -28.564 1.00 96.31 339 PRO A N 1
ATOM 2709 C CA . PRO A 1 339 ? 15.330 -8.255 -27.774 1.00 96.31 339 PRO A CA 1
ATOM 2710 C C . PRO A 1 339 ? 16.862 -8.151 -27.776 1.00 96.31 339 PRO A C 1
ATOM 2712 O O . PRO A 1 339 ? 17.486 -8.103 -28.835 1.00 96.31 339 PRO A O 1
ATOM 2715 N N . SER A 1 340 ? 17.476 -8.191 -26.593 1.00 96.19 340 SER A N 1
ATOM 2716 C CA . SER A 1 340 ? 18.932 -8.228 -26.420 1.00 96.19 340 SER A CA 1
ATOM 2717 C C . SER A 1 340 ? 19.348 -9.247 -25.354 1.00 96.19 340 SER A C 1
ATOM 2719 O O . SER A 1 340 ? 18.528 -9.722 -24.564 1.00 96.19 340 SER A O 1
ATOM 2721 N N . ASP A 1 341 ? 20.635 -9.589 -25.325 1.00 96.62 341 ASP A N 1
ATOM 2722 C CA . ASP A 1 341 ? 21.202 -10.508 -24.327 1.00 96.62 341 ASP A CA 1
ATOM 2723 C C . ASP A 1 341 ? 21.656 -9.779 -23.047 1.00 96.62 341 ASP A C 1
ATOM 2725 O O . ASP A 1 341 ? 22.304 -10.366 -22.183 1.00 96.62 341 ASP A O 1
ATOM 2729 N N . GLU A 1 342 ? 21.304 -8.495 -22.897 1.00 95.62 342 GLU A N 1
ATOM 2730 C CA . GLU A 1 342 ? 21.550 -7.745 -21.665 1.00 95.62 342 GLU A CA 1
ATOM 2731 C C . GLU A 1 342 ? 20.791 -8.384 -20.501 1.00 95.62 342 GLU A C 1
ATOM 2733 O O . GLU A 1 342 ? 19.564 -8.516 -20.536 1.00 95.62 342 GLU A O 1
ATOM 2738 N N . SER A 1 343 ? 21.531 -8.769 -19.461 1.00 94.88 343 SER A N 1
ATOM 2739 C CA . SER A 1 343 ? 20.984 -9.383 -18.256 1.00 94.88 343 SER A CA 1
ATOM 2740 C C . SER A 1 343 ? 20.809 -8.375 -17.127 1.00 94.88 343 SER A C 1
ATOM 2742 O O . SER A 1 343 ? 21.666 -7.519 -16.911 1.00 94.88 343 SER A O 1
ATOM 2744 N N . PHE A 1 344 ? 19.752 -8.536 -16.344 1.00 95.94 344 PHE A N 1
ATOM 2745 C CA . PHE A 1 344 ? 19.520 -7.799 -15.111 1.00 95.94 344 PHE A CA 1
ATOM 2746 C C . PHE A 1 344 ? 18.993 -8.736 -14.025 1.00 95.94 344 PHE A C 1
ATOM 2748 O O . PHE A 1 344 ? 18.382 -9.775 -14.292 1.00 95.94 344 PHE A O 1
ATOM 2755 N N . LYS A 1 345 ? 19.240 -8.343 -12.779 1.00 96.25 345 LYS A N 1
ATOM 2756 C CA . LYS A 1 345 ? 18.863 -9.117 -11.605 1.00 96.25 345 LYS A CA 1
ATOM 2757 C C . LYS A 1 345 ? 17.415 -8.858 -11.208 1.00 96.25 345 LYS A C 1
ATOM 2759 O O . LYS A 1 345 ? 16.924 -7.729 -11.295 1.00 96.25 345 LYS A O 1
ATOM 2764 N N . VAL A 1 346 ? 16.742 -9.905 -10.746 1.00 96.38 346 VAL A N 1
ATOM 2765 C CA . VAL A 1 346 ? 15.380 -9.859 -10.211 1.00 96.38 346 VAL A CA 1
ATOM 2766 C C . VAL A 1 346 ? 15.267 -10.747 -8.978 1.00 96.38 346 VAL A C 1
ATOM 2768 O O . VAL A 1 346 ? 15.965 -11.747 -8.845 1.00 96.38 346 VAL A O 1
ATOM 2771 N N . GLU A 1 347 ? 14.353 -10.411 -8.079 1.00 96.38 347 GLU A N 1
ATOM 2772 C CA . GLU A 1 347 ? 13.922 -11.330 -7.028 1.00 96.38 347 GLU A CA 1
ATOM 2773 C C . GLU A 1 347 ? 12.708 -12.114 -7.532 1.00 96.38 347 GLU A C 1
ATOM 2775 O O . GLU A 1 347 ? 11.749 -11.527 -8.039 1.00 96.38 347 GLU A O 1
ATOM 2780 N N . THR A 1 348 ? 12.712 -13.431 -7.372 1.00 96.00 348 THR A N 1
ATOM 2781 C CA . THR A 1 348 ? 11.605 -14.306 -7.751 1.00 96.00 348 THR A CA 1
ATOM 2782 C C . THR A 1 348 ? 11.000 -14.984 -6.543 1.00 96.00 348 THR A C 1
ATOM 2784 O O . THR A 1 348 ? 11.670 -15.308 -5.563 1.00 96.00 348 THR A O 1
ATOM 2787 N N . VAL A 1 349 ? 9.687 -15.156 -6.610 1.00 95.62 349 VAL A N 1
ATOM 2788 C CA . VAL A 1 349 ? 8.893 -15.847 -5.605 1.00 95.62 349 VAL A CA 1
ATOM 2789 C C . VAL A 1 349 ? 8.039 -16.881 -6.309 1.00 95.62 349 VAL A C 1
ATOM 2791 O O . VAL A 1 349 ? 7.323 -16.558 -7.257 1.00 95.62 349 VAL A O 1
ATOM 2794 N N . THR A 1 350 ? 8.095 -18.111 -5.821 1.00 94.94 350 THR A N 1
ATOM 2795 C CA . THR A 1 350 ? 7.317 -19.220 -6.367 1.00 94.94 350 THR A CA 1
ATOM 2796 C C . THR A 1 350 ? 6.069 -19.446 -5.523 1.00 94.94 350 THR A C 1
ATOM 2798 O O . THR A 1 350 ? 6.145 -19.469 -4.294 1.00 94.94 350 THR A O 1
ATOM 2801 N N . ILE A 1 351 ? 4.920 -19.606 -6.179 1.00 94.44 351 ILE A N 1
ATOM 2802 C CA . ILE A 1 35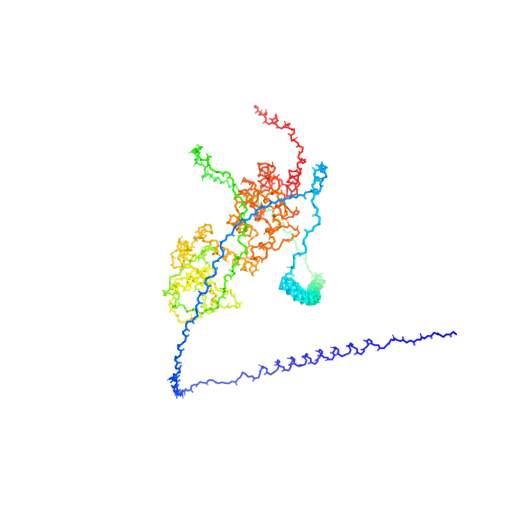1 ? 3.634 -19.930 -5.543 1.00 94.44 351 ILE A CA 1
ATOM 2803 C C . ILE A 1 351 ? 2.985 -21.146 -6.214 1.00 94.44 351 ILE A C 1
ATOM 2805 O O . ILE A 1 351 ? 3.454 -21.609 -7.258 1.00 94.44 351 ILE A O 1
ATOM 2809 N N . SER A 1 352 ? 1.912 -21.661 -5.603 1.00 94.12 352 SER A N 1
ATOM 2810 C CA . SER A 1 352 ? 1.125 -22.763 -6.167 1.00 94.12 352 SER A CA 1
ATOM 2811 C C . SER A 1 352 ? 0.543 -22.384 -7.536 1.00 94.12 352 SER A C 1
ATOM 2813 O O . SER A 1 352 ? 0.238 -21.214 -7.778 1.00 94.12 352 SER A O 1
ATOM 2815 N N . GLU A 1 353 ? 0.375 -23.359 -8.433 1.00 94.44 353 GLU A N 1
ATOM 2816 C CA . GLU A 1 353 ? -0.223 -23.131 -9.757 1.00 94.44 353 GLU A CA 1
ATOM 2817 C C . GLU A 1 353 ? -1.624 -22.513 -9.656 1.00 94.44 353 GLU A C 1
ATOM 2819 O O . GLU A 1 353 ? -1.905 -21.522 -10.327 1.00 94.44 353 GLU A O 1
ATOM 2824 N N . ALA A 1 354 ? -2.459 -23.011 -8.739 1.00 94.56 354 ALA A N 1
ATOM 2825 C CA . ALA A 1 354 ? -3.805 -22.486 -8.520 1.00 94.56 354 ALA A CA 1
ATOM 2826 C C . ALA A 1 354 ? -3.800 -21.003 -8.105 1.00 94.56 354 ALA A C 1
ATOM 2828 O O . ALA A 1 354 ? -4.564 -20.203 -8.651 1.00 94.56 354 ALA A O 1
ATOM 2829 N N . ASP A 1 355 ? -2.923 -20.612 -7.170 1.00 94.81 355 ASP A N 1
ATOM 2830 C CA . ASP A 1 355 ? -2.823 -19.213 -6.744 1.00 94.81 355 ASP A CA 1
ATOM 2831 C C . ASP A 1 355 ? -2.236 -18.320 -7.846 1.00 94.81 355 ASP A C 1
ATOM 2833 O O . ASP A 1 355 ? -2.627 -17.155 -8.002 1.00 94.81 355 ASP A O 1
ATOM 2837 N N . PHE A 1 356 ? -1.284 -18.867 -8.609 1.00 96.38 356 PHE A N 1
ATOM 2838 C CA . PHE A 1 356 ? -0.659 -18.187 -9.732 1.00 96.38 356 PHE A CA 1
ATOM 2839 C C . PHE A 1 356 ? -1.674 -17.884 -10.822 1.00 96.38 356 PHE A C 1
ATOM 2841 O O . PHE A 1 356 ? -1.810 -16.721 -11.191 1.00 96.38 356 PHE A O 1
ATOM 2848 N N . ASP A 1 357 ? -2.409 -18.885 -11.298 1.00 96.25 357 ASP A N 1
ATOM 2849 C CA . ASP A 1 357 ? -3.352 -18.738 -12.404 1.00 96.25 357 ASP A CA 1
ATOM 2850 C C . ASP A 1 357 ? -4.490 -17.784 -12.050 1.00 96.25 357 ASP A C 1
ATOM 2852 O O . ASP A 1 357 ? -4.755 -16.840 -12.799 1.00 96.25 357 ASP A O 1
ATOM 2856 N N . ALA A 1 358 ? -5.061 -17.924 -10.849 1.00 95.50 358 ALA A N 1
ATOM 2857 C CA . ALA A 1 358 ? -6.079 -17.005 -10.347 1.00 95.50 358 ALA A CA 1
ATOM 2858 C C . ALA A 1 358 ? -5.587 -15.546 -10.313 1.00 95.50 358 ALA A C 1
ATOM 2860 O O . ALA A 1 358 ? -6.345 -14.619 -10.598 1.00 95.50 358 ALA A O 1
ATOM 2861 N N . THR A 1 359 ? -4.309 -15.321 -9.994 1.00 95.75 359 THR A N 1
ATOM 2862 C CA . THR A 1 359 ? -3.712 -13.978 -10.019 1.00 95.75 359 THR A CA 1
ATOM 2863 C C . THR A 1 359 ? -3.388 -13.527 -11.447 1.00 95.75 359 THR A C 1
ATOM 2865 O O . THR A 1 359 ? -3.654 -12.381 -11.813 1.00 95.75 359 THR A O 1
ATOM 2868 N N . PHE A 1 360 ? -2.811 -14.408 -12.265 1.00 96.31 360 PHE A N 1
ATOM 2869 C CA . PHE A 1 360 ? -2.333 -14.124 -13.618 1.00 96.31 360 PHE A CA 1
ATOM 2870 C C . PHE A 1 360 ? -3.478 -13.690 -14.535 1.00 96.31 360 PHE A C 1
ATOM 2872 O O . PHE A 1 360 ? -3.337 -12.735 -15.303 1.00 96.31 360 PHE A O 1
ATOM 2879 N N . GLU A 1 361 ? -4.640 -14.331 -14.413 1.00 95.06 361 GLU A N 1
ATOM 2880 C CA . GLU A 1 361 ? -5.844 -13.976 -15.166 1.00 95.06 361 GLU A CA 1
ATOM 2881 C C . GLU A 1 361 ? -6.339 -12.555 -14.877 1.00 95.06 361 GLU A C 1
ATOM 2883 O O . GLU A 1 361 ? -6.863 -11.897 -15.777 1.00 95.06 361 GLU A O 1
ATOM 2888 N N . LYS A 1 362 ? -6.161 -12.069 -13.643 1.00 94.38 362 LYS A N 1
ATOM 2889 C CA . LYS A 1 362 ? -6.583 -10.724 -13.214 1.00 94.38 362 LYS A CA 1
ATOM 2890 C C . LYS A 1 362 ? -5.508 -9.657 -13.422 1.00 94.38 362 LYS A C 1
ATOM 2892 O O . LYS A 1 362 ? -5.818 -8.465 -13.434 1.00 94.38 362 LYS A O 1
ATOM 2897 N N . ALA A 1 363 ? -4.252 -10.069 -13.568 1.00 94.75 363 ALA A N 1
ATOM 2898 C CA . ALA A 1 363 ? -3.139 -9.180 -13.857 1.00 94.75 363 ALA A CA 1
ATOM 2899 C C . ALA A 1 363 ? -3.215 -8.633 -15.295 1.00 94.75 363 ALA A C 1
ATOM 2901 O O . ALA A 1 363 ? -3.723 -9.279 -16.211 1.00 94.75 363 ALA A O 1
ATOM 2902 N N . VAL A 1 364 ? -2.681 -7.429 -15.496 1.00 93.44 364 VAL A N 1
ATOM 2903 C CA . VAL A 1 364 ? -2.715 -6.721 -16.785 1.00 93.44 364 VAL A CA 1
ATOM 2904 C C . VAL A 1 364 ? -1.510 -7.121 -17.629 1.00 93.44 364 VAL A C 1
ATOM 2906 O O . VAL A 1 364 ? -0.394 -7.163 -17.115 1.00 93.44 364 VAL A O 1
ATOM 2909 N N . ASP A 1 365 ? -1.710 -7.374 -18.922 1.00 93.50 365 ASP A N 1
ATOM 2910 C CA . ASP A 1 365 ? -0.610 -7.580 -19.868 1.00 93.50 365 ASP A CA 1
ATOM 2911 C C . ASP A 1 365 ? 0.239 -6.306 -20.004 1.00 93.50 365 ASP A C 1
ATOM 2913 O O . ASP A 1 365 ? -0.260 -5.246 -20.384 1.00 93.50 365 ASP A O 1
ATOM 2917 N N . LEU A 1 366 ? 1.535 -6.405 -19.690 1.00 93.06 366 LEU A N 1
ATOM 2918 C CA . LEU A 1 366 ? 2.447 -5.257 -19.704 1.00 93.06 366 LEU A CA 1
ATOM 2919 C C . LEU A 1 366 ? 2.929 -4.871 -21.109 1.00 93.06 366 LEU A C 1
ATOM 2921 O O . LEU A 1 366 ? 3.571 -3.823 -21.251 1.00 93.06 366 LEU A O 1
ATOM 2925 N N . ARG A 1 367 ? 2.629 -5.699 -22.119 1.00 89.56 367 ARG A N 1
ATOM 2926 C CA . ARG A 1 367 ? 2.857 -5.423 -23.546 1.00 89.56 367 ARG A CA 1
ATOM 2927 C C . ARG A 1 367 ? 1.698 -4.667 -24.193 1.00 89.56 367 ARG A C 1
ATOM 2929 O O . ARG A 1 367 ? 1.862 -4.163 -25.299 1.00 89.56 367 ARG A O 1
ATOM 2936 N N . GLY A 1 368 ? 0.542 -4.617 -23.527 1.00 76.56 368 GLY A N 1
ATOM 2937 C CA . GLY A 1 368 ? -0.680 -4.038 -24.075 1.00 76.56 368 GLY A CA 1
ATOM 2938 C C . GLY A 1 368 ? -0.565 -2.550 -24.414 1.00 76.56 368 GLY A C 1
ATOM 2939 O O . GLY A 1 368 ? 0.305 -1.829 -23.921 1.00 76.56 368 GLY A O 1
ATOM 2940 N N . GLU A 1 369 ? -1.487 -2.078 -25.253 1.00 70.56 369 GLU A N 1
ATOM 2941 C CA . GLU A 1 369 ? -1.621 -0.659 -25.580 1.00 70.56 369 GLU A CA 1
ATOM 2942 C C . GLU A 1 369 ? -2.059 0.175 -24.359 1.00 70.56 369 GLU A C 1
ATOM 2944 O O . GLU A 1 369 ? -2.519 -0.342 -23.335 1.00 70.56 369 GLU A O 1
ATOM 2949 N N . SER A 1 370 ? -1.907 1.500 -24.464 1.00 63.12 370 SER A N 1
ATOM 2950 C CA . SER A 1 370 ? -2.050 2.466 -23.363 1.00 63.12 370 SER A CA 1
ATOM 2951 C C . SER A 1 370 ? -3.315 2.317 -22.515 1.00 63.12 370 SER A C 1
ATOM 2953 O O . SER A 1 370 ? -3.284 2.591 -21.313 1.00 63.12 370 SER A O 1
ATOM 2955 N N . ASP A 1 371 ? -4.420 1.891 -23.114 1.00 64.44 371 ASP A N 1
ATOM 2956 C CA . ASP A 1 371 ? -5.731 1.935 -22.470 1.00 64.44 371 ASP A CA 1
ATOM 2957 C C . ASP A 1 371 ? -5.905 0.829 -21.416 1.00 64.44 371 ASP A C 1
ATOM 2959 O O . ASP A 1 371 ? -6.566 1.044 -20.397 1.00 64.44 371 ASP A O 1
ATOM 2963 N N . GLY A 1 372 ? -5.231 -0.315 -21.590 1.00 66.00 372 GLY A N 1
ATOM 2964 C CA . GLY A 1 372 ? -5.192 -1.390 -20.591 1.00 66.00 372 GLY A CA 1
ATOM 2965 C C . GLY A 1 372 ? -4.196 -1.118 -19.462 1.00 66.00 372 GLY A C 1
ATOM 2966 O O . GLY A 1 372 ? -4.456 -1.428 -18.301 1.00 66.00 372 GLY A O 1
ATOM 2967 N N . LEU A 1 373 ? -3.075 -0.460 -19.772 1.00 76.19 373 LEU A N 1
ATOM 2968 C CA . LEU A 1 373 ? -1.975 -0.223 -18.829 1.00 76.19 373 LEU A CA 1
ATOM 2969 C C . LEU A 1 373 ? -2.326 0.749 -17.689 1.00 76.19 373 LEU A C 1
ATOM 2971 O O . LEU A 1 373 ? -1.710 0.697 -16.623 1.00 76.19 373 LEU A O 1
ATOM 2975 N N . ASN A 1 374 ? -3.332 1.606 -17.887 1.00 74.25 374 ASN A N 1
ATOM 2976 C CA . ASN A 1 374 ? -3.837 2.515 -16.853 1.00 74.25 374 ASN A CA 1
ATOM 2977 C C . ASN A 1 374 ? -4.758 1.823 -15.829 1.00 74.25 374 ASN A C 1
ATOM 2979 O O . ASN A 1 374 ? -5.225 2.473 -14.890 1.00 74.25 374 ASN A O 1
ATOM 2983 N N . GLN A 1 375 ? -5.026 0.526 -15.993 1.00 78.56 375 GLN A N 1
ATOM 2984 C CA . GLN A 1 375 ? -5.858 -0.255 -15.084 1.00 78.56 375 GLN A CA 1
ATOM 2985 C C . GLN A 1 375 ? -5.013 -0.956 -14.014 1.00 78.56 375 GLN A C 1
ATOM 2987 O O . GLN A 1 375 ? -3.814 -1.195 -14.173 1.00 78.56 375 GLN A O 1
ATOM 2992 N N . LYS A 1 376 ? -5.651 -1.262 -12.884 1.00 83.88 376 LYS A N 1
ATOM 2993 C CA . LYS A 1 376 ? -5.063 -1.995 -11.761 1.00 83.88 376 LYS A CA 1
ATOM 2994 C C . LYS A 1 376 ? -5.944 -3.202 -11.460 1.00 83.88 376 LYS A C 1
ATOM 2996 O O . LYS A 1 376 ? -7.166 -3.069 -11.447 1.00 83.88 376 LYS A O 1
ATOM 3001 N N . CYS A 1 377 ? -5.325 -4.336 -11.148 1.00 83.62 377 CYS A N 1
ATOM 3002 C CA . CYS A 1 377 ? -6.039 -5.480 -10.589 1.00 83.62 377 CYS A CA 1
ATOM 3003 C C . CYS A 1 377 ? -6.679 -5.122 -9.231 1.00 83.62 377 CYS A C 1
ATOM 3005 O O . CYS A 1 377 ? -6.048 -4.490 -8.375 1.00 83.62 377 CYS A O 1
ATOM 3007 N N . GLY A 1 378 ? -7.919 -5.558 -9.002 1.00 80.44 378 GLY A N 1
ATOM 3008 C CA . GLY A 1 378 ? -8.524 -5.543 -7.667 1.00 80.44 378 GLY A CA 1
ATOM 3009 C C . GLY A 1 378 ? -7.801 -6.534 -6.752 1.00 80.44 378 GLY A C 1
ATOM 3010 O O . GLY A 1 378 ? -7.624 -7.692 -7.123 1.00 80.44 378 GLY A O 1
ATOM 3011 N N . LEU A 1 379 ? -7.340 -6.093 -5.575 1.00 85.62 379 LEU A N 1
ATOM 3012 C CA . LEU A 1 379 ? -6.668 -6.981 -4.607 1.00 85.62 379 LEU A CA 1
ATOM 3013 C C . LEU A 1 379 ? -7.636 -7.984 -3.962 1.00 85.62 379 LEU A C 1
ATOM 3015 O O . LEU A 1 379 ? -7.205 -8.999 -3.431 1.00 85.62 379 LEU A O 1
ATOM 3019 N N . ASP A 1 380 ? -8.926 -7.679 -4.002 1.00 84.94 380 ASP A N 1
ATOM 3020 C CA . ASP A 1 380 ? -10.042 -8.528 -3.597 1.00 84.94 380 ASP A CA 1
ATOM 3021 C C . ASP A 1 380 ? -10.331 -9.659 -4.594 1.00 84.94 380 ASP A C 1
ATOM 3023 O O . ASP A 1 380 ? -10.967 -10.645 -4.232 1.00 84.94 380 ASP A O 1
ATOM 3027 N N . ALA A 1 381 ? -9.846 -9.542 -5.833 1.00 87.69 381 ALA A N 1
ATOM 3028 C CA . ALA A 1 381 ? -10.069 -10.521 -6.892 1.00 87.69 381 ALA A CA 1
ATOM 3029 C C . ALA A 1 381 ? -8.985 -11.610 -6.979 1.00 87.69 381 ALA A C 1
ATOM 3031 O O . ALA A 1 381 ? -9.076 -12.470 -7.854 1.00 87.69 381 ALA A O 1
ATOM 3032 N N . ILE A 1 382 ? -7.959 -11.564 -6.122 1.00 92.81 382 ILE A N 1
ATOM 3033 C CA . ILE A 1 382 ? -6.817 -12.489 -6.149 1.00 92.81 382 ILE A CA 1
ATOM 3034 C C . ILE A 1 382 ? -6.683 -13.251 -4.821 1.00 92.81 382 ILE A C 1
ATOM 3036 O O . ILE A 1 382 ? -7.160 -12.774 -3.787 1.00 92.81 382 ILE A O 1
ATOM 3040 N N . PRO A 1 383 ? -6.012 -14.416 -4.812 1.00 93.94 383 PRO A N 1
ATOM 3041 C CA . PRO A 1 383 ? -5.786 -15.189 -3.597 1.00 93.94 383 PRO A CA 1
ATOM 3042 C C . PRO A 1 383 ? -5.107 -14.379 -2.492 1.00 93.94 383 PRO A C 1
ATOM 3044 O O . PRO A 1 383 ? -4.148 -13.637 -2.727 1.00 93.94 383 PRO A O 1
ATOM 3047 N N . TRP A 1 384 ? -5.566 -14.574 -1.252 1.00 87.00 384 TRP A N 1
ATOM 3048 C CA . TRP A 1 384 ? -5.071 -13.840 -0.083 1.00 87.00 384 TRP A CA 1
ATOM 3049 C C . TRP A 1 384 ? -3.553 -13.950 0.096 1.00 87.00 384 TRP A C 1
ATOM 3051 O O . TRP A 1 384 ? -2.915 -12.965 0.461 1.00 87.00 384 TRP A O 1
ATOM 3061 N N . ILE A 1 385 ? -2.957 -15.118 -0.167 1.00 89.69 385 ILE A N 1
ATOM 3062 C CA . ILE A 1 385 ? -1.508 -15.312 -0.019 1.00 89.69 385 ILE A CA 1
ATOM 3063 C C . ILE A 1 385 ? -0.721 -14.363 -0.932 1.00 89.69 385 ILE A C 1
ATOM 3065 O O . ILE A 1 385 ? 0.234 -13.719 -0.492 1.00 89.69 385 ILE A O 1
ATOM 3069 N N . VAL A 1 386 ? -1.195 -14.187 -2.168 1.00 91.56 386 VAL A N 1
ATOM 3070 C CA . VAL A 1 386 ? -0.609 -13.273 -3.147 1.00 91.56 386 VAL A CA 1
ATOM 3071 C C . VAL A 1 386 ? -0.918 -11.831 -2.774 1.00 91.56 386 VAL A C 1
ATOM 3073 O O . VAL A 1 386 ? -0.002 -11.014 -2.724 1.00 91.56 386 VAL A O 1
ATOM 3076 N N . ALA A 1 387 ? -2.169 -11.511 -2.426 1.00 90.50 387 ALA A N 1
ATOM 3077 C CA . ALA A 1 387 ? -2.548 -10.172 -1.976 1.00 90.50 387 ALA A CA 1
ATOM 3078 C C . ALA A 1 387 ? -1.701 -9.711 -0.778 1.00 90.50 387 ALA A C 1
ATOM 3080 O O . ALA A 1 387 ? -1.193 -8.589 -0.770 1.00 90.50 387 ALA A O 1
ATOM 3081 N N . SER A 1 388 ? -1.494 -10.588 0.207 1.00 87.75 388 SER A N 1
ATOM 3082 C CA . SER A 1 388 ? -0.680 -10.327 1.392 1.00 87.75 388 SER A CA 1
ATOM 3083 C C . SER A 1 388 ? 0.785 -10.091 1.025 1.00 87.75 388 SER A C 1
ATOM 3085 O O . SER A 1 388 ? 1.358 -9.075 1.423 1.00 87.75 388 SER A O 1
ATOM 3087 N N . PHE A 1 389 ? 1.380 -10.965 0.207 1.00 90.75 389 PHE A N 1
ATOM 3088 C CA . PHE A 1 389 ? 2.757 -10.806 -0.266 1.00 90.75 389 PHE A CA 1
ATOM 3089 C C . PHE A 1 389 ? 2.952 -9.494 -1.034 1.00 90.75 389 PHE A C 1
ATOM 3091 O O . PHE A 1 389 ? 3.851 -8.705 -0.744 1.00 90.75 389 PHE A O 1
ATOM 3098 N N . VAL A 1 390 ? 2.058 -9.218 -1.975 1.00 89.19 390 VAL A N 1
ATOM 3099 C CA . VAL A 1 390 ? 2.074 -8.013 -2.796 1.00 89.19 390 VAL A CA 1
ATOM 3100 C C . VAL A 1 390 ? 1.952 -6.755 -1.918 1.00 89.19 390 VAL A C 1
ATOM 3102 O O . VAL A 1 390 ? 2.680 -5.780 -2.114 1.00 89.19 390 VAL A O 1
ATOM 3105 N N . GLN A 1 391 ? 1.112 -6.776 -0.880 1.00 85.25 391 GLN A N 1
ATOM 3106 C CA . GLN A 1 391 ? 1.018 -5.690 0.104 1.00 85.25 391 GLN A CA 1
ATOM 3107 C C . GLN A 1 391 ? 2.293 -5.532 0.956 1.00 85.25 391 GLN A C 1
ATOM 3109 O O . GLN A 1 391 ? 2.657 -4.401 1.301 1.00 85.25 391 GLN A O 1
ATOM 3114 N N . GLN A 1 392 ? 2.992 -6.624 1.286 1.00 85.31 392 GLN A N 1
ATOM 3115 C CA . GLN A 1 392 ? 4.288 -6.577 1.978 1.00 85.31 392 GLN A CA 1
ATOM 3116 C C . GLN A 1 392 ? 5.371 -5.955 1.094 1.00 85.31 392 GLN A C 1
ATOM 3118 O O . GLN A 1 392 ? 6.129 -5.101 1.563 1.00 85.31 392 GLN A O 1
ATOM 3123 N N . VAL A 1 393 ? 5.419 -6.330 -0.189 1.00 86.25 393 VAL A N 1
ATOM 3124 C CA . VAL A 1 393 ? 6.311 -5.724 -1.187 1.00 86.25 393 VAL A CA 1
ATOM 3125 C C . VAL A 1 393 ? 6.025 -4.235 -1.307 1.00 86.25 393 VAL A C 1
ATOM 3127 O O . VAL A 1 393 ? 6.930 -3.423 -1.119 1.00 86.25 393 VAL A O 1
ATOM 3130 N N . PHE A 1 394 ? 4.757 -3.867 -1.503 1.00 82.75 394 PHE A N 1
ATOM 3131 C CA . PHE A 1 394 ? 4.335 -2.472 -1.561 1.00 82.75 394 PHE A CA 1
ATOM 3132 C C . PHE A 1 394 ? 4.759 -1.698 -0.325 1.00 82.75 394 PHE A C 1
ATOM 3134 O O . PHE A 1 394 ? 5.251 -0.582 -0.429 1.00 82.75 394 PHE A O 1
ATOM 3141 N N . THR A 1 395 ? 4.561 -2.267 0.859 1.00 76.88 395 THR A N 1
ATOM 3142 C CA . THR A 1 395 ? 4.884 -1.556 2.088 1.00 76.88 395 THR A CA 1
ATOM 3143 C C . THR A 1 395 ? 6.389 -1.454 2.314 1.00 76.88 395 THR A C 1
ATOM 3145 O O . THR A 1 395 ? 6.853 -0.434 2.820 1.00 76.88 395 THR A O 1
ATOM 3148 N N . SER A 1 396 ? 7.161 -2.458 1.907 1.00 77.44 396 SER A N 1
ATOM 3149 C CA . SER A 1 396 ? 8.625 -2.404 1.929 1.00 77.44 396 SER A CA 1
ATOM 3150 C C . SER A 1 396 ? 9.141 -1.329 0.973 1.00 77.44 396 SER A C 1
ATOM 3152 O O . SER A 1 396 ? 9.953 -0.495 1.370 1.00 77.44 396 SER A O 1
ATOM 3154 N N . GLU A 1 397 ? 8.593 -1.263 -0.242 1.00 72.69 397 GLU A N 1
ATOM 3155 C CA . GLU A 1 397 ? 8.911 -0.204 -1.198 1.00 72.69 397 GLU A CA 1
ATOM 3156 C C . GLU A 1 397 ? 8.423 1.163 -0.704 1.00 72.69 397 GLU A C 1
ATOM 3158 O O . GLU A 1 397 ? 9.126 2.158 -0.844 1.00 72.69 397 GLU A O 1
ATOM 3163 N N . ARG A 1 398 ? 7.264 1.232 -0.044 1.00 66.38 398 ARG A N 1
ATOM 3164 C CA . ARG A 1 398 ? 6.734 2.440 0.607 1.00 66.38 398 ARG A CA 1
ATOM 3165 C C . ARG A 1 398 ? 7.667 2.942 1.700 1.00 66.38 398 ARG A C 1
ATOM 3167 O O . ARG A 1 398 ? 7.865 4.145 1.788 1.00 66.38 398 ARG A O 1
ATOM 3174 N N . LEU A 1 399 ? 8.202 2.044 2.528 1.00 65.19 399 LEU A N 1
ATOM 3175 C CA . LEU A 1 399 ? 9.188 2.363 3.563 1.00 65.19 399 LEU A CA 1
ATOM 3176 C C . LEU A 1 399 ? 10.496 2.859 2.932 1.00 65.19 399 LEU A C 1
ATOM 3178 O O . LEU A 1 399 ? 11.060 3.843 3.393 1.00 65.19 399 LEU A O 1
ATOM 3182 N N . ARG A 1 400 ? 10.948 2.231 1.839 1.00 64.62 400 ARG A N 1
ATOM 3183 C CA . ARG A 1 400 ? 12.140 2.660 1.087 1.00 64.62 400 ARG A CA 1
ATOM 3184 C C . ARG A 1 400 ? 11.954 4.035 0.445 1.00 64.62 400 ARG A C 1
ATOM 3186 O O . ARG A 1 400 ? 12.863 4.857 0.425 1.00 64.62 400 ARG A O 1
ATOM 3193 N N . THR A 1 401 ? 10.759 4.286 -0.070 1.00 60.75 401 THR A N 1
ATOM 3194 C CA . THR A 1 401 ? 10.390 5.492 -0.811 1.00 60.75 401 THR A CA 1
ATOM 3195 C C . THR A 1 401 ? 9.553 6.440 0.037 1.00 60.75 401 THR A C 1
ATOM 3197 O O . THR A 1 401 ? 8.728 7.155 -0.522 1.00 60.75 401 THR A O 1
ATOM 3200 N N . GLU A 1 402 ? 9.734 6.474 1.365 1.00 55.75 402 GLU A N 1
ATOM 3201 C CA . GLU A 1 402 ? 8.855 7.162 2.336 1.00 55.75 402 GLU A CA 1
ATOM 3202 C C . GLU A 1 402 ? 8.607 8.662 2.044 1.00 55.75 402 GLU A C 1
ATOM 3204 O O . GLU A 1 402 ? 7.663 9.253 2.572 1.00 55.75 402 GLU A O 1
ATOM 3209 N N . ASN A 1 403 ? 9.358 9.247 1.105 1.00 53.00 403 ASN A N 1
ATOM 3210 C CA . ASN A 1 403 ? 9.156 10.582 0.539 1.00 53.00 403 ASN A CA 1
ATOM 3211 C C . ASN A 1 403 ? 8.199 10.673 -0.681 1.00 53.00 403 ASN A C 1
ATOM 3213 O O . ASN A 1 403 ? 7.927 11.781 -1.131 1.00 53.00 403 ASN A O 1
ATOM 3217 N N . SER A 1 404 ? 7.693 9.566 -1.244 1.00 59.88 404 SER A N 1
ATOM 3218 C CA . SER A 1 404 ? 6.985 9.539 -2.544 1.00 59.88 404 SER A CA 1
ATOM 3219 C C . SER A 1 404 ? 5.462 9.371 -2.466 1.00 59.88 404 SER A C 1
ATOM 3221 O O . SER A 1 404 ? 4.752 9.862 -3.341 1.00 59.88 404 SER A O 1
ATOM 3223 N N . TYR A 1 405 ? 4.932 8.724 -1.422 1.00 67.00 405 TYR A N 1
ATOM 3224 C CA . TYR A 1 405 ? 3.484 8.555 -1.248 1.00 67.00 405 TYR A CA 1
ATOM 3225 C C . TYR A 1 405 ? 2.898 9.665 -0.383 1.00 67.00 405 TYR A C 1
ATOM 3227 O O . TYR A 1 405 ? 3.427 9.981 0.687 1.00 67.00 405 TYR A O 1
ATOM 3235 N N . SER A 1 406 ? 1.755 10.215 -0.793 1.00 83.62 406 SER A N 1
ATOM 3236 C CA . SER A 1 406 ? 1.044 11.184 0.037 1.00 83.62 406 SER A CA 1
ATOM 3237 C C . SER A 1 406 ? 0.470 10.505 1.290 1.00 83.62 406 SER A C 1
ATOM 3239 O O . SER A 1 406 ? 0.234 9.294 1.330 1.00 83.62 406 SER A O 1
ATOM 3241 N N . ALA A 1 407 ? 0.193 11.280 2.342 1.00 86.06 407 ALA A N 1
ATOM 3242 C CA . ALA A 1 407 ? -0.468 10.749 3.537 1.00 86.06 407 ALA A CA 1
ATOM 3243 C C . ALA A 1 407 ? -1.840 10.115 3.222 1.00 86.06 407 ALA A C 1
ATOM 3245 O O . ALA A 1 407 ? -2.236 9.155 3.885 1.00 86.06 407 ALA A O 1
ATOM 3246 N N . LYS A 1 408 ? -2.524 10.619 2.184 1.00 90.38 408 LYS A N 1
ATOM 3247 C CA . LYS A 1 408 ? -3.797 10.087 1.690 1.00 90.38 408 LYS A CA 1
ATOM 3248 C C . LYS A 1 408 ? -3.621 8.697 1.086 1.00 90.38 408 LYS A C 1
ATOM 3250 O O . LYS A 1 408 ? -4.349 7.785 1.467 1.00 90.38 408 LYS A O 1
ATOM 3255 N N . ASP A 1 409 ? -2.624 8.511 0.221 1.00 86.25 409 ASP A N 1
ATOM 3256 C CA . ASP A 1 409 ? -2.354 7.209 -0.408 1.00 86.25 409 ASP A CA 1
ATOM 3257 C C . ASP A 1 409 ? -2.003 6.158 0.645 1.00 86.25 409 ASP A C 1
ATOM 3259 O O . ASP A 1 409 ? -2.455 5.017 0.585 1.00 86.25 409 ASP A O 1
ATOM 3263 N N . ARG A 1 410 ? -1.242 6.545 1.676 1.00 84.56 410 ARG A N 1
ATOM 3264 C CA . ARG A 1 410 ? -0.931 5.647 2.797 1.00 84.56 410 ARG A CA 1
ATOM 3265 C C . ARG A 1 410 ? -2.184 5.212 3.556 1.00 84.56 410 ARG A C 1
ATOM 3267 O O . ARG A 1 410 ? -2.303 4.036 3.894 1.00 84.56 410 ARG A O 1
ATOM 3274 N N . ALA A 1 411 ? -3.105 6.139 3.814 1.00 91.56 411 ALA A N 1
ATOM 3275 C CA . ALA A 1 411 ? -4.367 5.832 4.475 1.00 91.56 411 ALA A CA 1
ATOM 3276 C C . ALA A 1 411 ? -5.252 4.915 3.617 1.00 91.56 411 ALA A C 1
ATOM 3278 O O . ALA A 1 411 ? -5.782 3.942 4.144 1.00 91.56 411 ALA A O 1
ATOM 3279 N N . MET A 1 412 ? -5.349 5.179 2.310 1.00 90.44 412 MET A N 1
ATOM 3280 C CA . MET A 1 412 ? -6.098 4.341 1.366 1.00 90.44 412 MET A CA 1
ATOM 3281 C C . MET A 1 412 ? -5.577 2.912 1.317 1.00 90.44 412 MET A C 1
ATOM 3283 O O . MET A 1 412 ? -6.346 1.971 1.459 1.00 90.44 412 MET A O 1
ATOM 3287 N N . ASN A 1 413 ? -4.266 2.734 1.175 1.00 85.44 413 ASN A N 1
ATOM 3288 C CA . ASN A 1 413 ? -3.697 1.392 1.099 1.00 85.44 413 ASN A CA 1
ATOM 3289 C C . ASN A 1 413 ? -3.936 0.602 2.390 1.00 85.44 413 ASN A C 1
ATOM 3291 O O . ASN A 1 413 ? -4.327 -0.556 2.333 1.00 85.44 413 ASN A O 1
ATOM 3295 N N . LEU A 1 414 ? -3.761 1.230 3.558 1.00 91.88 414 LEU A N 1
ATOM 3296 C CA . LEU A 1 414 ? -4.070 0.576 4.831 1.00 91.88 414 LEU A CA 1
ATOM 3297 C C . LEU A 1 414 ? -5.561 0.221 4.953 1.00 91.88 414 LEU A C 1
ATOM 3299 O O . LEU A 1 414 ? -5.884 -0.828 5.501 1.00 91.88 414 LEU A O 1
ATOM 3303 N N . TYR A 1 415 ? -6.456 1.070 4.446 1.00 94.62 415 TYR A N 1
ATOM 3304 C CA . TYR A 1 415 ? -7.887 0.777 4.385 1.00 94.62 415 TYR A CA 1
ATOM 3305 C C . TYR A 1 415 ? -8.179 -0.469 3.532 1.00 94.62 415 TYR A C 1
ATOM 3307 O O . TYR A 1 415 ? -8.878 -1.360 4.006 1.00 94.62 415 TYR A O 1
ATOM 3315 N N . GLU A 1 416 ? -7.591 -0.584 2.338 1.00 90.19 416 GLU A N 1
ATOM 3316 C CA . GLU A 1 416 ? -7.776 -1.758 1.467 1.00 90.19 416 GLU A CA 1
ATOM 3317 C C . GLU A 1 416 ? -7.197 -3.041 2.082 1.00 90.19 416 GLU A C 1
ATOM 3319 O O . GLU A 1 416 ? -7.829 -4.093 2.029 1.00 90.19 416 GLU A O 1
ATOM 3324 N N . ILE A 1 417 ? -6.033 -2.953 2.742 1.00 87.44 417 ILE A N 1
ATOM 3325 C CA . ILE A 1 417 ? -5.439 -4.078 3.489 1.00 87.44 417 ILE A CA 1
ATOM 3326 C C . ILE A 1 417 ? -6.420 -4.594 4.548 1.00 87.44 417 ILE A C 1
ATOM 3328 O O . ILE A 1 417 ? -6.616 -5.799 4.691 1.00 87.44 417 ILE A O 1
ATOM 3332 N N . LEU A 1 418 ? -7.028 -3.681 5.308 1.00 94.31 418 LEU A N 1
ATOM 3333 C CA . LEU A 1 418 ? -7.972 -4.035 6.364 1.00 94.31 418 LEU A CA 1
ATOM 3334 C C . LEU A 1 418 ? -9.265 -4.611 5.794 1.00 94.31 418 LEU A C 1
ATOM 3336 O O . LEU A 1 418 ? -9.723 -5.633 6.291 1.00 94.31 418 LEU A O 1
ATOM 3340 N N . LYS A 1 419 ? -9.802 -4.010 4.729 1.00 93.56 419 LYS A N 1
ATOM 3341 C CA . LYS A 1 419 ? -11.001 -4.491 4.037 1.00 93.56 419 LYS A CA 1
ATOM 3342 C C . LYS A 1 419 ? -10.829 -5.913 3.498 1.00 93.56 419 LYS A C 1
ATOM 3344 O O . LYS A 1 419 ? -11.751 -6.707 3.606 1.00 93.56 419 LYS A O 1
ATOM 3349 N N . ALA A 1 420 ? -9.652 -6.246 2.970 1.00 87.00 420 ALA A N 1
ATOM 3350 C CA . ALA A 1 420 ? -9.356 -7.594 2.485 1.00 87.00 420 ALA A CA 1
ATOM 3351 C C . ALA A 1 420 ? -9.166 -8.625 3.615 1.00 87.00 420 ALA A C 1
ATOM 3353 O O . ALA A 1 420 ? -9.334 -9.820 3.393 1.00 87.00 420 ALA A O 1
ATOM 3354 N N . ARG A 1 421 ? -8.776 -8.183 4.817 1.00 88.44 421 ARG A N 1
ATOM 3355 C CA . ARG A 1 421 ? -8.351 -9.075 5.909 1.00 88.44 421 ARG A CA 1
ATOM 3356 C C . ARG A 1 421 ? -9.401 -9.285 6.996 1.00 88.44 421 ARG A C 1
ATOM 3358 O O . ARG A 1 421 ? -9.340 -10.281 7.711 1.00 88.44 421 ARG A O 1
ATOM 3365 N N . VAL A 1 422 ? -10.284 -8.314 7.189 1.00 92.94 422 VAL A N 1
ATOM 3366 C CA . VAL A 1 422 ? -11.196 -8.249 8.330 1.00 92.94 422 VAL A CA 1
ATOM 3367 C C . VAL A 1 422 ? -12.621 -8.459 7.836 1.00 92.94 422 VAL A C 1
ATOM 3369 O O . VAL A 1 422 ? -13.093 -7.702 6.992 1.00 92.94 422 VAL A O 1
ATOM 3372 N N . SER A 1 423 ? -13.309 -9.466 8.377 1.00 92.62 423 SER A N 1
ATOM 3373 C CA . SER A 1 423 ? -14.730 -9.695 8.085 1.00 92.62 423 SER A CA 1
ATOM 3374 C C . SER A 1 423 ? -15.623 -8.630 8.733 1.00 92.62 423 SER A C 1
ATOM 3376 O O . SER A 1 423 ? -15.222 -7.977 9.697 1.00 92.62 423 SER A O 1
ATOM 3378 N N . GLU A 1 424 ? -16.862 -8.484 8.258 1.00 89.31 424 GLU A N 1
ATOM 3379 C CA . GLU A 1 424 ? -17.842 -7.567 8.868 1.00 89.31 424 GLU A CA 1
ATOM 3380 C C . GLU A 1 424 ? -18.098 -7.895 10.355 1.00 89.31 424 GLU A C 1
ATOM 3382 O O . GLU A 1 424 ? -18.137 -6.999 11.190 1.00 89.31 424 GLU A O 1
ATOM 3387 N N . GLU A 1 425 ? -18.130 -9.174 10.743 1.00 90.88 425 GLU A N 1
ATOM 3388 C CA . GLU A 1 425 ? -18.257 -9.570 12.159 1.00 90.88 425 GLU A CA 1
ATOM 3389 C C . GLU A 1 425 ? -17.070 -9.090 13.016 1.00 90.88 425 GLU A C 1
ATOM 3391 O O . GLU A 1 425 ? -17.221 -8.660 14.162 1.00 90.88 425 GLU A O 1
ATOM 3396 N N . GLN A 1 426 ? -15.855 -9.151 12.465 1.00 93.25 426 GLN A N 1
ATOM 3397 C CA . GLN A 1 426 ? -14.655 -8.665 13.145 1.00 93.25 426 GLN A CA 1
ATOM 3398 C C . GLN A 1 426 ? -14.594 -7.135 13.176 1.00 93.25 426 GLN A C 1
ATOM 3400 O O . GLN A 1 426 ? -13.990 -6.568 14.092 1.00 93.25 426 GLN A O 1
ATOM 3405 N N . LEU A 1 427 ? -15.195 -6.463 12.190 1.00 95.31 427 LEU A N 1
ATOM 3406 C CA . LEU A 1 427 ? -15.240 -5.008 12.108 1.00 95.31 427 LEU A CA 1
ATOM 3407 C C . LEU A 1 427 ? -15.914 -4.411 13.347 1.00 95.31 427 LEU A C 1
ATOM 3409 O O . LEU A 1 427 ? -15.357 -3.491 13.955 1.00 95.31 427 LEU A O 1
ATOM 3413 N N . ASP A 1 428 ? -17.049 -4.964 13.766 1.00 93.88 428 ASP A N 1
ATOM 3414 C CA . ASP A 1 428 ? -17.778 -4.478 14.940 1.00 93.88 428 ASP A CA 1
ATOM 3415 C C . ASP A 1 428 ? -16.990 -4.707 16.234 1.00 93.88 428 ASP A C 1
ATOM 3417 O O . ASP A 1 428 ? -16.803 -3.782 17.032 1.00 93.88 428 ASP A O 1
ATOM 3421 N N . LEU A 1 429 ? -16.353 -5.873 16.374 1.00 94.94 429 LEU A N 1
ATOM 3422 C CA . LEU A 1 429 ? -15.457 -6.151 17.498 1.00 94.94 429 LEU A CA 1
ATOM 3423 C C . LEU A 1 429 ? -14.290 -5.145 17.584 1.00 94.94 429 LEU A C 1
ATOM 3425 O O . LEU A 1 429 ? -13.874 -4.742 18.675 1.00 94.94 429 LEU A O 1
ATOM 3429 N N . LEU A 1 430 ? -13.742 -4.715 16.443 1.00 96.94 430 LEU A N 1
ATOM 3430 C CA . LEU A 1 430 ? -12.660 -3.724 16.376 1.00 96.94 430 LEU A CA 1
ATOM 3431 C C . LEU A 1 430 ? -13.130 -2.290 16.666 1.00 96.94 430 LEU A C 1
ATOM 3433 O O . LEU A 1 430 ? -12.337 -1.470 17.164 1.00 96.94 430 LEU A O 1
ATOM 3437 N N . ARG A 1 431 ? -14.391 -1.971 16.351 1.00 96.31 431 ARG A N 1
ATOM 3438 C CA . ARG A 1 431 ? -15.021 -0.688 16.694 1.00 96.31 431 ARG A CA 1
ATOM 3439 C C . ARG A 1 431 ? -15.158 -0.554 18.206 1.00 96.31 431 ARG A C 1
ATOM 3441 O O . ARG A 1 431 ? -14.712 0.452 18.764 1.00 96.31 431 ARG A O 1
ATOM 3448 N N . GLU A 1 432 ? -15.652 -1.598 18.862 1.00 94.38 432 GLU A N 1
ATOM 3449 C CA . GLU A 1 432 ? -15.907 -1.620 20.305 1.00 94.38 432 GLU A CA 1
ATOM 3450 C C . GLU A 1 432 ? -14.627 -1.778 21.135 1.00 94.38 432 GLU A C 1
ATOM 3452 O O . GLU A 1 432 ? -14.423 -1.097 22.145 1.00 94.38 432 GLU A O 1
ATOM 3457 N N . ASN A 1 433 ? -13.707 -2.648 20.706 1.00 95.81 433 ASN A N 1
ATOM 3458 C CA . ASN A 1 433 ? -12.580 -3.048 21.538 1.00 95.81 433 ASN A CA 1
ATOM 3459 C C . ASN A 1 433 ? -11.252 -2.407 21.113 1.00 95.81 433 ASN A C 1
ATOM 3461 O O . ASN A 1 433 ? -10.533 -2.863 20.218 1.00 95.81 433 ASN A O 1
ATOM 3465 N N . THR A 1 434 ? -10.847 -1.381 21.866 1.00 95.44 434 THR A N 1
ATOM 3466 C CA . THR A 1 434 ? -9.579 -0.670 21.639 1.00 95.44 434 THR A CA 1
ATOM 3467 C C . THR A 1 434 ? -8.345 -1.574 21.761 1.00 95.44 434 THR A C 1
ATOM 3469 O O . THR A 1 434 ? -7.366 -1.369 21.040 1.00 95.44 434 THR A O 1
ATOM 3472 N N . ARG A 1 435 ? -8.365 -2.586 22.639 1.00 95.69 435 ARG A N 1
ATOM 3473 C CA . ARG A 1 435 ? -7.225 -3.495 22.839 1.00 95.69 435 ARG A CA 1
ATOM 3474 C C . ARG A 1 435 ? -7.039 -4.418 21.637 1.00 95.69 435 ARG A C 1
ATOM 3476 O O . ARG A 1 435 ? -5.912 -4.570 21.172 1.00 95.69 435 ARG A O 1
ATOM 3483 N N . ILE A 1 436 ? -8.130 -4.978 21.112 1.00 95.56 436 ILE A N 1
ATOM 3484 C CA . ILE A 1 436 ? -8.105 -5.841 19.919 1.00 95.56 436 ILE A CA 1
ATOM 3485 C C . ILE A 1 436 ? -7.641 -5.034 18.706 1.00 95.56 436 ILE A C 1
ATOM 3487 O O . ILE A 1 436 ? -6.715 -5.447 18.010 1.00 95.56 436 ILE A O 1
ATOM 3491 N N . ARG A 1 437 ? -8.181 -3.825 18.527 1.00 96.75 437 ARG A N 1
ATOM 3492 C CA . ARG A 1 437 ? -7.746 -2.897 17.477 1.00 96.75 437 ARG A CA 1
ATOM 3493 C C . ARG A 1 437 ? -6.253 -2.576 17.540 1.00 96.75 437 ARG A C 1
ATOM 3495 O O . ARG A 1 437 ? -5.575 -2.576 16.514 1.00 96.75 437 ARG A O 1
ATOM 3502 N N . ASN A 1 438 ? -5.726 -2.297 18.733 1.00 95.75 438 ASN A N 1
ATOM 3503 C CA . ASN A 1 438 ? -4.299 -2.025 18.903 1.00 95.75 438 ASN A CA 1
ATOM 3504 C C . ASN A 1 438 ? -3.445 -3.248 18.563 1.00 95.75 438 ASN A C 1
ATOM 3506 O O . ASN A 1 438 ? -2.456 -3.090 17.852 1.00 95.75 438 ASN A O 1
ATOM 3510 N N . LYS A 1 439 ? -3.865 -4.443 18.992 1.00 96.38 439 LYS A N 1
ATOM 3511 C CA . LYS A 1 439 ? -3.178 -5.703 18.689 1.00 96.38 439 LYS A CA 1
ATOM 3512 C C . LYS A 1 439 ? -3.140 -5.987 17.183 1.00 96.38 439 LYS A C 1
ATOM 3514 O O . LYS A 1 439 ? -2.081 -6.329 16.668 1.00 96.38 439 LYS A O 1
ATOM 3519 N N . LEU A 1 440 ? -4.254 -5.784 16.471 1.00 96.31 440 LEU A N 1
ATOM 3520 C CA . LEU A 1 440 ? -4.302 -5.900 15.009 1.00 96.31 440 LEU A CA 1
ATOM 3521 C C . LEU A 1 440 ? -3.318 -4.929 14.345 1.00 96.31 440 LEU A C 1
ATOM 3523 O O . LEU A 1 440 ? -2.551 -5.318 13.471 1.00 96.31 440 LEU A O 1
ATOM 3527 N N . TYR A 1 441 ? -3.297 -3.667 14.776 1.00 96.50 441 TYR A N 1
ATOM 3528 C CA . TYR A 1 441 ? -2.379 -2.689 14.197 1.00 96.50 441 TYR A CA 1
ATOM 3529 C C . TYR A 1 441 ? -0.908 -3.017 14.486 1.00 96.50 441 TYR A C 1
ATOM 3531 O O . TYR A 1 441 ? -0.068 -2.886 13.604 1.00 96.50 441 TYR A O 1
ATOM 3539 N N . GLU A 1 442 ? -0.580 -3.451 15.704 1.00 95.00 442 GLU A N 1
ATOM 3540 C CA . GLU A 1 442 ? 0.770 -3.909 16.061 1.00 95.00 442 GLU A CA 1
ATOM 3541 C C . GLU A 1 442 ? 1.206 -5.103 15.210 1.00 95.00 442 GLU A C 1
ATOM 3543 O O . GLU A 1 442 ? 2.351 -5.152 14.762 1.00 95.00 442 GLU A O 1
ATOM 3548 N N . GLN A 1 443 ? 0.282 -6.023 14.926 1.00 91.19 443 GLN A N 1
ATOM 3549 C CA . GLN A 1 443 ? 0.514 -7.126 14.004 1.00 91.19 443 GLN A CA 1
ATOM 3550 C C . GLN A 1 443 ? 0.800 -6.623 12.581 1.00 91.19 443 GLN A C 1
ATOM 3552 O O . GLN A 1 443 ? 1.807 -7.020 12.002 1.00 91.19 443 GLN A O 1
ATOM 3557 N N . LEU A 1 444 ? 0.006 -5.685 12.054 1.00 88.69 444 LEU A N 1
ATOM 3558 C CA . LEU A 1 444 ? 0.272 -5.070 10.747 1.00 88.69 444 LEU A CA 1
ATOM 3559 C C . LEU A 1 444 ? 1.623 -4.346 10.708 1.00 88.69 444 LEU A C 1
ATOM 3561 O O . LEU A 1 444 ? 2.292 -4.351 9.681 1.00 88.69 444 LEU A O 1
ATOM 3565 N N . VAL A 1 445 ? 2.061 -3.729 11.808 1.00 87.88 445 VAL A N 1
ATOM 3566 C CA . VAL A 1 445 ? 3.402 -3.125 11.893 1.00 87.88 445 VAL A CA 1
ATOM 3567 C C . VAL A 1 445 ? 4.490 -4.201 11.876 1.00 87.88 445 VAL A C 1
ATOM 3569 O O . VAL A 1 445 ? 5.485 -4.044 11.172 1.00 87.88 445 VAL A O 1
ATOM 3572 N N . LYS A 1 446 ? 4.307 -5.303 12.614 1.00 85.56 446 LYS A N 1
ATOM 3573 C CA . LYS A 1 446 ? 5.254 -6.430 12.648 1.00 85.56 446 LYS A CA 1
ATOM 3574 C C . LYS A 1 446 ? 5.416 -7.081 11.272 1.00 85.56 446 LYS A C 1
ATOM 3576 O O . LYS A 1 446 ? 6.532 -7.391 10.875 1.00 85.56 446 LYS A O 1
ATOM 3581 N N . GLU A 1 447 ? 4.317 -7.230 10.544 1.00 81.25 447 GLU A N 1
ATOM 3582 C CA . GLU A 1 447 ? 4.281 -7.751 9.172 1.00 81.25 447 GLU A CA 1
ATOM 3583 C C . GLU A 1 447 ? 4.766 -6.731 8.132 1.00 81.25 447 GLU A C 1
ATOM 3585 O O . GLU A 1 447 ? 4.745 -7.010 6.938 1.00 81.25 447 GLU A O 1
ATOM 3590 N N . LYS A 1 448 ? 5.201 -5.540 8.571 1.00 79.50 448 LYS A N 1
ATOM 3591 C CA . LYS A 1 448 ? 5.594 -4.433 7.698 1.00 79.50 448 LYS A CA 1
ATOM 3592 C C . LYS A 1 448 ? 4.493 -4.099 6.690 1.00 79.50 448 LYS A C 1
ATOM 3594 O O . LYS A 1 448 ? 4.793 -3.899 5.532 1.00 79.50 448 LYS A O 1
ATOM 3599 N N . LEU A 1 449 ? 3.233 -4.035 7.117 1.00 79.31 449 LEU A N 1
ATOM 3600 C CA . LEU A 1 449 ? 2.071 -3.579 6.334 1.00 79.31 449 LEU A CA 1
ATOM 3601 C C . LEU A 1 449 ? 1.598 -2.179 6.777 1.00 79.31 449 LEU A C 1
ATOM 3603 O O . LEU A 1 449 ? 1.058 -1.384 6.002 1.00 79.31 449 LEU A O 1
ATOM 3607 N N . ALA A 1 450 ? 1.880 -1.806 8.025 1.00 87.62 450 ALA A N 1
ATOM 3608 C CA . ALA A 1 450 ? 1.589 -0.490 8.591 1.00 87.62 450 ALA A CA 1
ATOM 3609 C C . ALA A 1 450 ? 2.851 0.180 9.154 1.00 87.62 450 ALA A C 1
ATOM 3611 O O . ALA A 1 450 ? 3.816 -0.486 9.524 1.00 87.62 450 ALA A O 1
ATOM 3612 N N . LEU A 1 451 ? 2.846 1.514 9.231 1.00 86.62 451 LEU A N 1
ATOM 3613 C CA . LEU A 1 451 ? 3.921 2.263 9.886 1.00 86.62 451 LEU A CA 1
ATOM 3614 C C . LEU A 1 451 ? 3.722 2.260 11.400 1.00 86.62 451 LEU A C 1
ATOM 3616 O O . LEU A 1 451 ? 2.590 2.285 11.896 1.00 86.62 451 LEU A O 1
ATOM 3620 N N . LYS A 1 452 ? 4.820 2.288 12.154 1.00 89.19 452 LYS A N 1
ATOM 3621 C CA . LYS A 1 452 ? 4.744 2.445 13.607 1.00 89.19 452 LYS A CA 1
ATOM 3622 C C . LYS A 1 452 ? 4.050 3.769 13.936 1.00 89.19 452 LYS A C 1
ATOM 3624 O O . LYS A 1 452 ? 4.414 4.814 13.408 1.00 89.19 452 LYS A O 1
ATOM 3629 N N . SER A 1 453 ? 3.044 3.722 14.807 1.00 88.12 453 SER A N 1
ATOM 3630 C CA . SER A 1 453 ? 2.269 4.914 15.153 1.00 88.12 453 SER A CA 1
ATOM 3631 C C . SER A 1 453 ? 3.121 5.938 15.897 1.00 88.12 453 SER A C 1
ATOM 3633 O O . SER A 1 453 ? 3.809 5.585 16.860 1.00 88.12 453 SER A O 1
ATOM 3635 N N . THR A 1 454 ? 2.998 7.204 15.513 1.00 87.88 454 THR A N 1
ATOM 3636 C CA . THR A 1 454 ? 3.555 8.344 16.246 1.00 87.88 454 THR A CA 1
ATOM 3637 C C . THR A 1 454 ? 2.533 8.900 17.247 1.00 87.88 454 THR A C 1
ATOM 3639 O O . THR A 1 454 ? 1.428 8.371 17.407 1.00 87.88 454 THR A O 1
ATOM 3642 N N . GLN A 1 455 ? 2.884 9.980 17.954 1.00 83.44 455 GLN A N 1
ATOM 3643 C CA . GLN A 1 455 ? 1.990 10.622 18.925 1.00 83.44 455 GLN A CA 1
ATOM 3644 C C . GLN A 1 455 ? 0.723 11.210 18.273 1.00 83.44 455 GLN A C 1
ATOM 3646 O O . GLN A 1 455 ? -0.343 11.187 18.895 1.00 83.44 455 GLN A O 1
ATOM 3651 N N . SER A 1 456 ? 0.816 11.693 17.026 1.00 82.06 456 SER A N 1
ATOM 3652 C CA . SER A 1 456 ? -0.331 12.190 16.248 1.00 82.06 456 SER A CA 1
ATOM 3653 C C . SER A 1 456 ? -1.247 11.061 15.770 1.00 82.06 456 SER A C 1
ATOM 3655 O O . SER A 1 456 ? -2.426 11.302 15.516 1.00 82.06 456 SER A O 1
ATOM 3657 N N . GLN A 1 457 ? -0.726 9.830 15.687 1.00 89.25 457 GLN A N 1
ATOM 3658 C CA . GLN A 1 457 ? -1.411 8.637 15.179 1.00 89.25 457 GLN A CA 1
ATOM 3659 C C . GLN A 1 457 ? -1.920 8.787 13.739 1.00 89.25 457 GLN A C 1
ATOM 3661 O O . GLN A 1 457 ? -2.844 8.091 13.319 1.00 89.25 457 GLN A O 1
ATOM 3666 N N . THR A 1 458 ? -1.311 9.676 12.960 1.00 88.19 458 THR A N 1
ATOM 3667 C CA . THR A 1 458 ? -1.654 9.893 11.550 1.00 88.19 458 THR A CA 1
ATOM 3668 C C . THR A 1 458 ? -1.351 8.682 10.675 1.00 88.19 458 THR A C 1
ATOM 3670 O O . THR A 1 458 ? -1.976 8.488 9.637 1.00 88.19 458 THR A O 1
ATOM 3673 N N . GLU A 1 459 ? -0.454 7.803 11.103 1.00 90.69 459 GLU A N 1
ATOM 3674 C CA . GLU A 1 459 ? -0.148 6.545 10.416 1.00 90.69 459 GLU A CA 1
ATOM 3675 C C . GLU A 1 459 ? -1.334 5.569 10.470 1.00 90.69 459 GLU A C 1
ATOM 3677 O O . GLU A 1 459 ? -1.518 4.753 9.571 1.00 90.69 459 GLU A O 1
ATOM 3682 N N . ARG A 1 460 ? -2.196 5.714 11.485 1.00 95.69 460 ARG A N 1
ATOM 3683 C CA . ARG A 1 460 ? -3.413 4.917 11.688 1.00 95.69 460 ARG A CA 1
ATOM 3684 C C . ARG A 1 460 ? -4.628 5.442 10.929 1.00 95.69 460 ARG A C 1
ATOM 3686 O O . ARG A 1 460 ? -5.721 4.920 11.113 1.00 95.69 460 ARG A O 1
ATOM 3693 N N . SER A 1 461 ? -4.477 6.455 10.078 1.00 96.00 461 SER A N 1
ATOM 3694 C CA . SER A 1 461 ? -5.618 7.080 9.392 1.00 96.00 461 SER A CA 1
ATOM 3695 C C . SER A 1 461 ? -6.453 6.085 8.589 1.00 96.00 461 SER A C 1
ATOM 3697 O O . SER A 1 461 ? -7.674 6.133 8.669 1.00 96.00 461 SER A O 1
ATOM 3699 N N . GLY A 1 462 ? -5.809 5.154 7.876 1.00 96.19 462 GLY A N 1
ATOM 3700 C CA . GLY A 1 462 ? -6.515 4.102 7.135 1.00 96.19 462 GLY A CA 1
ATOM 3701 C C . GLY A 1 462 ? -7.293 3.144 8.038 1.00 96.19 462 GLY A C 1
ATOM 3702 O O . GLY A 1 462 ? -8.404 2.755 7.703 1.00 96.19 462 GLY A O 1
ATOM 3703 N N . LEU A 1 463 ? -6.761 2.847 9.229 1.00 97.50 463 LEU A N 1
ATOM 3704 C CA . LEU A 1 463 ? -7.470 2.072 10.247 1.00 97.50 463 LEU A CA 1
ATOM 3705 C C . LEU A 1 463 ? -8.694 2.824 10.772 1.00 97.50 463 LEU A C 1
ATOM 3707 O O . LEU A 1 463 ? -9.773 2.254 10.841 1.00 97.50 463 LEU A O 1
ATOM 3711 N N . TYR A 1 464 ? -8.556 4.101 11.124 1.00 97.75 464 TYR A N 1
ATOM 3712 C CA . TYR A 1 464 ? -9.693 4.885 11.614 1.00 97.75 464 TYR A CA 1
ATOM 3713 C C . TYR A 1 464 ? -10.773 5.060 10.549 1.00 97.75 464 TYR A C 1
ATOM 3715 O O . TYR A 1 464 ? -11.955 4.928 10.852 1.00 97.75 464 TYR A O 1
ATOM 3723 N N . LEU A 1 465 ? -10.370 5.269 9.300 1.00 97.19 465 LEU A N 1
ATOM 3724 C CA . LEU A 1 465 ? -11.269 5.297 8.156 1.00 97.19 465 LEU A CA 1
ATOM 3725 C C . LEU A 1 465 ? -12.025 3.972 7.976 1.00 97.19 465 LEU A C 1
ATOM 3727 O O . LEU A 1 465 ? -13.243 3.982 7.813 1.00 97.19 465 LEU A O 1
ATOM 3731 N N . PHE A 1 466 ? -11.314 2.842 8.032 1.00 97.50 466 PHE A N 1
ATOM 3732 C CA . PHE A 1 466 ? -11.906 1.507 7.922 1.00 97.50 466 PHE A CA 1
ATOM 3733 C C . PHE A 1 466 ? -12.992 1.287 8.980 1.00 97.50 466 PHE A C 1
ATOM 3735 O O . PHE A 1 466 ? -14.096 0.850 8.662 1.00 97.50 466 PHE A O 1
ATOM 3742 N N . LEU A 1 467 ? -12.723 1.706 10.216 1.00 97.69 467 LEU A N 1
ATOM 3743 C CA . LEU A 1 467 ? -13.641 1.542 11.341 1.00 97.69 467 LEU A CA 1
ATOM 3744 C C . LEU A 1 467 ? -14.770 2.583 11.397 1.00 97.69 467 LEU A C 1
ATOM 3746 O O . LEU A 1 467 ? -15.718 2.393 12.158 1.00 97.69 467 LEU A O 1
ATOM 3750 N N . SER A 1 468 ? -14.687 3.674 10.632 1.00 97.94 468 SER A N 1
ATOM 3751 C CA . SER A 1 468 ? -15.687 4.752 10.652 1.00 97.94 468 SER A CA 1
ATOM 3752 C C . SER A 1 468 ? -17.047 4.298 10.114 1.00 97.94 468 SER A C 1
ATOM 3754 O O . SER A 1 468 ? -17.157 3.275 9.427 1.00 97.94 468 SER A O 1
ATOM 3756 N N . ALA A 1 469 ? -18.085 5.071 10.432 1.00 97.06 469 ALA A N 1
ATOM 3757 C CA . ALA A 1 469 ? -19.418 4.886 9.869 1.00 97.06 469 ALA A CA 1
ATOM 3758 C C . ALA A 1 469 ? -19.451 5.193 8.348 1.00 97.06 469 ALA A C 1
ATOM 3760 O O . ALA A 1 469 ? -18.564 5.901 7.846 1.00 97.06 469 ALA A O 1
ATOM 3761 N N . PRO A 1 470 ? -20.421 4.640 7.588 1.00 94.94 470 PRO A N 1
ATOM 3762 C CA . PRO A 1 470 ? -20.387 4.638 6.123 1.00 94.94 470 PRO A CA 1
ATOM 3763 C C . PRO A 1 470 ? -20.320 6.023 5.468 1.00 94.94 470 PRO A C 1
ATOM 3765 O O . PRO A 1 470 ? -19.504 6.221 4.564 1.00 94.94 470 PRO A O 1
ATOM 3768 N N . ASN A 1 471 ? -21.110 7.005 5.919 1.00 96.62 471 ASN A N 1
ATOM 3769 C CA . ASN A 1 471 ? -21.123 8.320 5.271 1.00 96.62 471 ASN A CA 1
ATOM 3770 C C . ASN A 1 471 ? -19.843 9.100 5.587 1.00 96.62 471 ASN A C 1
ATOM 3772 O O . ASN A 1 471 ? -19.244 9.716 4.698 1.00 96.62 471 ASN A O 1
ATOM 3776 N N . THR A 1 472 ? -19.369 9.016 6.835 1.00 97.75 472 THR A N 1
ATOM 3777 C CA . THR A 1 472 ? -18.081 9.585 7.242 1.00 97.75 472 THR A CA 1
ATOM 3778 C C . THR A 1 472 ? -16.945 9.003 6.410 1.00 97.75 472 THR A C 1
ATOM 3780 O O . THR A 1 472 ? -16.089 9.759 5.955 1.00 97.75 472 THR A O 1
ATOM 3783 N N . ARG A 1 473 ? -16.939 7.687 6.152 1.00 94.44 473 ARG A N 1
ATOM 3784 C CA . ARG A 1 473 ? -15.900 7.022 5.351 1.00 94.44 473 ARG A CA 1
ATOM 3785 C C . ARG A 1 473 ? -15.768 7.643 3.955 1.00 94.44 473 ARG A C 1
ATOM 3787 O O . ARG A 1 473 ? -14.660 7.984 3.536 1.00 94.44 473 ARG A O 1
ATOM 3794 N N . THR A 1 474 ? -16.893 7.857 3.275 1.00 92.25 474 THR A N 1
ATOM 3795 C CA . THR A 1 474 ? -16.943 8.475 1.941 1.00 92.25 474 THR A CA 1
ATOM 3796 C C . THR A 1 474 ? -16.374 9.896 1.953 1.00 92.25 474 THR A C 1
ATOM 3798 O O . THR A 1 474 ? -15.541 10.252 1.113 1.00 92.25 474 THR A O 1
ATOM 3801 N N . LEU A 1 475 ? -16.770 10.718 2.931 1.00 94.31 475 LEU A N 1
ATOM 3802 C CA . LEU A 1 475 ? -16.354 12.122 2.975 1.00 94.31 475 LEU A CA 1
ATOM 3803 C C . LEU A 1 475 ? -14.915 12.316 3.476 1.00 94.31 475 LEU A C 1
ATOM 3805 O O . LEU A 1 475 ? -14.203 13.203 2.997 1.00 94.31 475 LEU A O 1
ATOM 3809 N N . PHE A 1 476 ? -14.469 11.471 4.407 1.00 94.75 476 PHE A N 1
ATOM 3810 C CA . PHE A 1 476 ? -13.130 11.513 4.993 1.00 94.75 476 PHE A CA 1
ATOM 3811 C C . PHE A 1 476 ? -12.046 11.420 3.917 1.00 94.75 476 PHE A C 1
ATOM 3813 O O . PHE A 1 476 ? -11.092 12.196 3.916 1.00 94.75 476 PHE A O 1
ATOM 3820 N N . LEU A 1 477 ? -12.208 10.511 2.953 1.00 90.00 477 LEU A N 1
ATOM 3821 C CA . LEU A 1 477 ? -11.257 10.342 1.853 1.00 90.00 477 LEU A CA 1
ATOM 3822 C C . LEU A 1 477 ? -11.271 11.490 0.854 1.00 90.00 477 LEU A C 1
ATOM 3824 O O . LEU A 1 477 ? -10.215 11.907 0.362 1.00 90.00 477 LEU A O 1
ATOM 3828 N N . LYS A 1 478 ? -12.464 12.012 0.564 1.00 93.12 478 LYS A N 1
ATOM 3829 C CA . LYS A 1 478 ? -12.639 13.159 -0.325 1.00 93.12 478 LYS A CA 1
ATOM 3830 C C . LYS A 1 478 ? -11.898 14.385 0.208 1.00 93.12 478 LYS A C 1
ATOM 3832 O O . LYS A 1 478 ? -11.242 15.077 -0.566 1.00 93.12 478 LYS A O 1
ATOM 3837 N N . HIS A 1 479 ? -11.936 14.601 1.522 1.00 95.62 479 HIS A N 1
ATOM 3838 C CA . HIS A 1 479 ? -11.383 15.792 2.172 1.00 95.62 479 HIS A CA 1
ATOM 3839 C C . HIS A 1 479 ? -10.105 15.550 2.986 1.00 95.62 479 HIS A C 1
ATOM 3841 O O . HIS A 1 479 ? -9.677 16.433 3.726 1.00 95.62 479 HIS A O 1
ATOM 3847 N N . PHE A 1 480 ? -9.451 14.400 2.811 1.00 94.44 480 PHE A N 1
ATOM 3848 C CA . PHE A 1 480 ? -8.308 13.965 3.622 1.00 94.44 480 PHE A CA 1
ATOM 3849 C C . PHE A 1 480 ? -7.210 15.030 3.795 1.00 94.44 480 PHE A C 1
ATOM 3851 O O . PHE A 1 480 ? -6.702 15.226 4.894 1.00 94.44 480 PHE A O 1
ATOM 3858 N N . SER A 1 481 ? -6.846 15.741 2.724 1.00 92.38 481 SER A N 1
ATOM 3859 C CA . SER A 1 481 ? -5.784 16.761 2.732 1.00 92.38 481 SER A CA 1
ATOM 3860 C C . SER A 1 481 ? -6.122 18.021 3.536 1.00 92.38 481 SER A C 1
ATOM 3862 O O . SER A 1 481 ? -5.220 18.770 3.904 1.00 92.38 481 SER A O 1
ATOM 3864 N N . TYR A 1 482 ? -7.406 18.267 3.802 1.00 93.94 482 TYR A N 1
ATOM 3865 C CA . TYR A 1 482 ? -7.884 19.442 4.534 1.00 93.94 482 TYR A CA 1
ATOM 3866 C C . TYR A 1 482 ? -8.010 19.175 6.037 1.00 93.94 482 TYR A C 1
ATOM 3868 O O . TYR A 1 482 ? -7.976 20.116 6.837 1.00 93.94 482 TYR A O 1
ATOM 3876 N N . LEU A 1 483 ? -8.108 17.899 6.425 1.00 94.38 483 LEU A N 1
ATOM 3877 C CA . LEU A 1 483 ? -8.286 17.487 7.809 1.00 94.38 483 LEU A CA 1
ATOM 3878 C C . LEU A 1 483 ? -7.043 17.802 8.658 1.00 94.38 483 LEU A C 1
ATOM 3880 O O . LEU A 1 483 ? -5.907 17.581 8.227 1.00 94.38 483 LEU A O 1
ATOM 3884 N N . PRO A 1 484 ? -7.220 18.309 9.892 1.00 93.56 484 PRO A N 1
ATOM 3885 C CA . PRO A 1 484 ? -6.109 18.494 10.813 1.00 93.56 484 PRO A CA 1
ATOM 3886 C C . PRO A 1 484 ? -5.457 17.158 11.168 1.00 93.56 484 PRO A C 1
ATOM 3888 O O . PRO A 1 484 ? -6.136 16.178 11.441 1.00 93.56 484 PRO A O 1
ATOM 3891 N N . THR A 1 485 ? -4.132 17.138 11.256 1.00 90.50 485 THR A N 1
ATOM 3892 C CA . THR A 1 485 ? -3.351 15.949 11.641 1.00 90.50 485 THR A CA 1
ATOM 3893 C C . THR A 1 485 ? -2.962 15.928 13.121 1.00 90.50 485 THR A C 1
ATOM 3895 O O . THR A 1 485 ? -2.496 14.912 13.636 1.00 90.50 485 THR A O 1
ATOM 3898 N N . LYS A 1 486 ? -3.138 17.051 13.825 1.00 89.31 486 LYS A N 1
ATOM 3899 C CA . LYS A 1 486 ? -2.795 17.200 15.245 1.00 89.31 486 LYS A CA 1
ATOM 3900 C C . LYS A 1 486 ? -3.849 16.556 16.150 1.00 89.31 486 LYS A C 1
ATOM 3902 O O . LYS A 1 486 ? -4.950 16.227 15.719 1.00 89.31 486 LYS A O 1
ATOM 3907 N N . GLU A 1 487 ? -3.488 16.373 17.419 1.00 88.94 487 GLU A N 1
ATOM 3908 C CA . GLU A 1 487 ? -4.412 15.995 18.503 1.00 88.94 487 GLU A CA 1
ATOM 3909 C C . GLU A 1 487 ? -5.252 14.733 18.247 1.00 88.94 487 GLU A C 1
ATOM 3911 O O . GLU A 1 487 ? -6.381 14.609 18.725 1.00 88.94 487 GLU A O 1
ATOM 3916 N N . LYS A 1 488 ? -4.694 13.772 17.498 1.00 93.19 488 LYS A N 1
ATOM 3917 C CA . LYS A 1 488 ? -5.370 12.514 17.147 1.00 93.19 488 LYS A CA 1
ATOM 3918 C C . LYS A 1 488 ? -6.710 12.747 16.434 1.00 93.19 488 LYS A C 1
ATOM 3920 O O . LYS A 1 488 ? -7.633 11.949 16.582 1.00 93.19 488 LYS A O 1
ATOM 3925 N N . CYS A 1 489 ? -6.808 13.821 15.649 1.00 95.25 489 CYS A N 1
ATOM 3926 C CA . CYS A 1 489 ? -8.001 14.228 14.907 1.00 95.25 489 CYS A CA 1
ATOM 3927 C C . CYS A 1 489 ? -8.727 13.059 14.229 1.00 95.25 489 CYS A C 1
ATOM 3929 O O . CYS A 1 489 ? -9.901 12.832 14.491 1.00 95.25 489 CYS A O 1
ATOM 3931 N N . HIS A 1 490 ? -8.018 12.250 13.437 1.00 96.38 490 HIS A N 1
ATOM 3932 C CA . HIS A 1 490 ? -8.625 11.142 12.691 1.00 96.38 490 HIS A CA 1
ATOM 3933 C C . HIS A 1 490 ? -9.207 10.054 13.604 1.00 96.38 490 HIS A C 1
ATOM 3935 O O . HIS A 1 490 ? -10.238 9.469 13.290 1.00 96.38 490 HIS A O 1
ATOM 3941 N N . SER A 1 491 ? -8.592 9.822 14.769 1.00 96.69 491 SER A N 1
ATOM 3942 C CA . SER A 1 491 ? -9.148 8.933 15.792 1.00 96.69 491 SER A CA 1
ATOM 3943 C C . SER A 1 491 ? -10.419 9.514 16.410 1.00 96.69 491 SER A C 1
ATOM 3945 O O . SER A 1 491 ? -11.354 8.767 16.695 1.00 96.69 491 SER A O 1
ATOM 3947 N N . ASN A 1 492 ? -10.464 10.834 16.611 1.00 97.12 492 ASN A N 1
ATOM 3948 C CA . ASN A 1 492 ? -11.652 11.501 17.133 1.00 97.12 492 ASN A CA 1
ATOM 3949 C C . ASN A 1 492 ? -12.787 11.509 16.105 1.00 97.12 492 ASN A C 1
ATOM 3951 O O . ASN A 1 492 ? -13.912 11.238 16.497 1.00 97.12 492 ASN A O 1
ATOM 3955 N N . ILE A 1 493 ? -12.491 11.720 14.816 1.00 97.81 493 ILE A N 1
ATOM 3956 C CA . ILE A 1 493 ? -13.473 11.615 13.724 1.00 97.81 493 ILE A CA 1
ATOM 3957 C C . ILE A 1 493 ? -14.093 10.220 13.703 1.00 97.81 493 ILE A C 1
ATOM 3959 O O . ILE A 1 493 ? -15.311 10.101 13.706 1.00 97.81 493 ILE A O 1
ATOM 3963 N N . PHE A 1 494 ? -13.268 9.169 13.750 1.00 97.50 494 PHE A N 1
ATOM 3964 C CA . PHE A 1 494 ? -13.759 7.795 13.850 1.00 97.50 494 PHE A CA 1
ATOM 3965 C C . PHE A 1 494 ? -14.728 7.630 15.030 1.00 97.50 494 PHE A C 1
ATOM 3967 O O . PHE A 1 494 ? -15.862 7.196 14.841 1.00 97.50 494 PHE A O 1
ATOM 3974 N N . ALA A 1 495 ? -14.315 8.020 16.237 1.00 97.12 495 ALA A N 1
ATOM 3975 C CA . ALA A 1 495 ? -15.137 7.844 17.430 1.00 97.12 495 ALA A CA 1
ATOM 3976 C C . ALA A 1 495 ? -16.425 8.692 17.406 1.00 97.12 495 ALA A C 1
ATOM 3978 O O . ALA A 1 495 ? -17.463 8.229 17.868 1.00 97.12 495 ALA A O 1
ATOM 3979 N N . ALA A 1 496 ? -16.371 9.904 16.849 1.00 97.56 496 ALA A N 1
ATOM 3980 C CA . ALA A 1 496 ? -17.534 10.763 16.643 1.00 97.56 496 ALA A CA 1
ATOM 3981 C C . ALA A 1 496 ? -18.499 10.174 15.600 1.00 97.56 496 ALA A C 1
ATOM 3983 O O . ALA A 1 496 ? -19.709 10.182 15.817 1.00 97.56 496 ALA A O 1
ATOM 3984 N N . SER A 1 497 ? -17.973 9.570 14.527 1.00 98.00 497 SER A N 1
ATOM 3985 C CA . SER A 1 497 ? -18.785 8.943 13.473 1.00 98.00 497 SER A CA 1
ATOM 3986 C C . SER A 1 497 ? -19.614 7.769 13.981 1.00 98.00 497 SER A C 1
ATOM 3988 O O . SER A 1 497 ? -20.737 7.580 13.528 1.00 98.00 497 SER A O 1
ATOM 3990 N N . LEU A 1 498 ? -19.094 7.017 14.960 1.00 96.56 498 LEU A N 1
ATOM 3991 C CA . LEU A 1 498 ? -19.838 5.930 15.598 1.00 96.56 498 LEU A CA 1
ATOM 3992 C C . LEU A 1 498 ? -20.997 6.433 16.470 1.00 96.56 498 LEU A C 1
ATOM 3994 O O . LEU A 1 498 ? -21.899 5.662 16.771 1.00 96.56 498 LEU A O 1
ATOM 3998 N N . ARG A 1 499 ? -20.973 7.703 16.893 1.00 96.00 499 ARG A N 1
ATOM 3999 C CA . ARG A 1 499 ? -22.048 8.318 17.683 1.00 96.00 499 ARG A CA 1
ATOM 4000 C C . ARG A 1 499 ? -23.068 9.033 16.812 1.00 96.00 499 ARG A C 1
ATOM 4002 O O . ARG A 1 499 ? -24.264 8.875 17.018 1.00 96.00 499 ARG A O 1
ATOM 4009 N N . ASN A 1 500 ? -22.601 9.839 15.861 1.00 97.06 500 ASN A N 1
ATOM 4010 C CA . ASN A 1 500 ? -23.464 10.545 14.925 1.00 97.06 500 ASN A CA 1
ATOM 4011 C C . ASN A 1 500 ? -22.743 10.745 13.587 1.00 97.06 500 ASN A C 1
ATOM 4013 O O . ASN A 1 500 ? -21.967 11.690 13.402 1.00 97.06 500 ASN A O 1
ATOM 4017 N N . ASP A 1 501 ? -23.003 9.835 12.651 1.00 97.62 501 ASP A N 1
ATOM 4018 C CA . ASP A 1 501 ? -22.383 9.840 11.327 1.00 97.62 501 ASP A CA 1
ATOM 4019 C C . ASP A 1 501 ? -22.736 11.122 10.550 1.00 97.62 501 ASP A C 1
ATOM 4021 O O . ASP A 1 501 ? -21.850 11.811 10.049 1.00 97.62 501 ASP A O 1
ATOM 4025 N N . CYS A 1 502 ? -24.012 11.523 10.548 1.00 97.12 502 CYS A N 1
ATOM 4026 C CA . CYS A 1 502 ? -24.495 12.708 9.833 1.00 97.12 502 CYS A CA 1
ATOM 4027 C C . CYS A 1 502 ? -23.842 14.009 10.324 1.00 97.12 502 CYS A C 1
ATOM 4029 O O . CYS A 1 502 ? -23.351 14.805 9.517 1.00 97.12 502 CYS A O 1
ATOM 4031 N N . LYS A 1 503 ? -23.790 14.229 11.646 1.00 97.19 503 LYS A N 1
ATOM 4032 C CA . LYS A 1 503 ? -23.116 15.406 12.220 1.00 97.19 503 LYS A CA 1
ATOM 4033 C C . LYS A 1 503 ? -21.619 15.385 11.920 1.00 97.19 503 LYS A C 1
ATOM 4035 O O . LYS A 1 503 ? -21.061 16.411 11.536 1.00 97.19 503 LYS A O 1
ATOM 4040 N N . THR A 1 504 ? -20.973 14.222 12.018 1.00 98.06 504 THR A N 1
ATOM 4041 C CA . THR A 1 504 ? -19.541 14.080 11.707 1.00 98.06 504 THR A CA 1
ATOM 4042 C C . THR A 1 504 ? -19.244 14.432 10.248 1.00 98.06 504 THR A C 1
ATOM 4044 O O . THR A 1 504 ? -18.310 15.188 9.973 1.00 98.06 504 THR A O 1
ATOM 4047 N N . VAL A 1 505 ? -20.071 13.960 9.312 1.00 97.81 505 VAL A N 1
ATOM 4048 C CA . VAL A 1 505 ? -19.993 14.305 7.884 1.00 97.81 505 VAL A CA 1
ATOM 4049 C C . VAL A 1 505 ? -20.114 15.811 7.670 1.00 97.81 505 VAL A C 1
ATOM 4051 O O . VAL A 1 505 ? -19.276 16.391 6.975 1.00 97.81 505 VAL A O 1
ATOM 4054 N N . LYS A 1 506 ? -21.104 16.459 8.299 1.00 97.56 506 LYS A N 1
ATOM 4055 C CA . LYS A 1 506 ? -21.288 17.915 8.219 1.00 97.56 506 LYS A CA 1
ATOM 4056 C C . LYS A 1 506 ? -20.048 18.661 8.716 1.00 97.56 506 LYS A C 1
ATOM 4058 O O . LYS A 1 506 ? -19.548 19.535 8.019 1.00 97.56 506 LYS A O 1
ATOM 4063 N N . LEU A 1 507 ? -19.481 18.256 9.856 1.00 98.00 507 LEU A N 1
ATOM 4064 C CA . LEU A 1 507 ? -18.260 18.862 10.396 1.00 98.00 507 LEU A CA 1
ATOM 4065 C C . LEU A 1 507 ? -17.059 18.712 9.449 1.00 98.00 507 LEU A C 1
ATOM 4067 O O . LEU A 1 507 ? -16.300 19.665 9.275 1.00 98.00 507 LEU A O 1
ATOM 4071 N N . ILE A 1 508 ? -16.876 17.541 8.823 1.00 97.81 508 ILE A N 1
ATOM 4072 C CA . ILE A 1 508 ? -15.804 17.327 7.834 1.00 97.81 508 ILE A CA 1
ATOM 4073 C C . ILE A 1 508 ? -16.005 18.253 6.635 1.00 97.81 508 ILE A C 1
ATOM 4075 O O . ILE A 1 508 ? -15.050 18.890 6.187 1.00 97.81 508 ILE A O 1
ATOM 4079 N N . HIS A 1 509 ? -17.235 18.334 6.123 1.00 97.25 509 HIS A N 1
ATOM 4080 C CA . HIS A 1 509 ? -17.575 19.200 5.002 1.00 97.25 509 HIS A CA 1
ATOM 4081 C C . HIS A 1 509 ? -17.304 20.675 5.329 1.00 97.25 509 HIS A C 1
ATOM 4083 O O . HIS A 1 509 ? -16.596 21.346 4.580 1.00 97.25 509 HIS A O 1
ATOM 4089 N N . ASP A 1 510 ? -17.797 21.156 6.471 1.00 97.50 510 ASP A N 1
ATOM 4090 C CA . ASP A 1 510 ? -17.647 22.543 6.914 1.00 97.50 510 ASP A CA 1
ATOM 4091 C C . ASP A 1 510 ? -16.174 22.906 7.135 1.00 97.50 510 ASP A C 1
ATOM 4093 O O . ASP A 1 510 ? -15.737 23.991 6.752 1.00 97.50 510 ASP A O 1
ATOM 4097 N N . CYS A 1 511 ? -15.373 21.987 7.685 1.00 96.88 511 CYS A N 1
ATOM 4098 C CA . CYS A 1 511 ? -13.929 22.178 7.819 1.00 96.88 511 CYS A CA 1
ATOM 4099 C C . CYS A 1 511 ? -13.233 22.245 6.451 1.00 96.88 511 CYS A C 1
ATOM 4101 O O . CYS A 1 511 ? -12.320 23.046 6.264 1.00 96.88 511 CYS A O 1
ATOM 4103 N N . ALA A 1 512 ? -13.637 21.408 5.493 1.00 95.69 512 ALA A N 1
ATOM 4104 C CA . ALA A 1 512 ? -13.040 21.376 4.159 1.00 95.69 512 ALA A CA 1
ATOM 4105 C C . ALA A 1 512 ? -13.440 22.576 3.286 1.00 95.69 512 ALA A C 1
ATOM 4107 O O . ALA A 1 512 ? -12.698 22.944 2.378 1.00 95.69 512 ALA A O 1
ATOM 4108 N N . LYS A 1 513 ? -14.606 23.173 3.552 1.00 96.75 513 LYS A N 1
ATOM 4109 C CA . LYS A 1 513 ? -15.094 24.412 2.929 1.00 96.75 513 LYS A CA 1
ATOM 4110 C C . LYS A 1 513 ? -14.675 25.680 3.672 1.00 96.75 513 LYS A C 1
ATOM 4112 O O . LYS A 1 513 ? -15.063 26.763 3.253 1.00 96.75 513 LYS A O 1
ATOM 4117 N N . GLU A 1 514 ? -13.896 25.537 4.744 1.00 95.38 514 GLU A N 1
ATOM 4118 C CA . GLU A 1 514 ? -13.425 26.641 5.589 1.00 95.38 514 GLU A CA 1
ATOM 4119 C C . GLU A 1 514 ? -14.562 27.444 6.254 1.00 95.38 514 GLU A C 1
ATOM 4121 O O . GLU A 1 514 ? -14.356 28.567 6.703 1.00 95.38 514 GLU A O 1
ATOM 4126 N N . TYR A 1 515 ? -15.757 26.854 6.385 1.00 97.00 515 TYR A N 1
ATOM 4127 C CA . TYR A 1 515 ? -16.873 27.441 7.139 1.00 97.00 515 TYR A CA 1
ATOM 4128 C C . TYR A 1 515 ? -16.618 27.429 8.647 1.00 97.00 515 TYR A C 1
ATOM 4130 O O . TYR A 1 515 ? -17.134 28.271 9.378 1.00 97.00 515 TYR A O 1
ATOM 4138 N N . ILE A 1 516 ? -15.802 26.483 9.113 1.00 96.88 516 ILE A N 1
ATOM 4139 C CA . ILE A 1 516 ? -15.295 26.438 10.483 1.00 96.88 516 ILE A CA 1
ATOM 4140 C C . ILE A 1 516 ? -13.772 26.338 10.471 1.00 96.88 516 ILE A C 1
ATOM 4142 O O . ILE A 1 516 ? -13.172 25.689 9.612 1.00 96.88 516 ILE A O 1
ATOM 4146 N N . SER A 1 517 ? -13.130 26.963 11.459 1.00 96.69 517 SER A N 1
ATOM 4147 C CA . SER A 1 517 ? -11.680 26.865 11.617 1.00 96.69 517 SER A CA 1
ATOM 4148 C C . SER A 1 517 ? -11.263 25.446 12.018 1.00 96.69 517 SER A C 1
ATOM 4150 O O . SER A 1 517 ? -12.010 24.712 12.669 1.00 96.69 517 SER A O 1
ATOM 4152 N N . LYS A 1 518 ? -10.018 25.065 11.706 1.00 96.00 518 LYS A N 1
ATOM 4153 C CA . LYS A 1 518 ? -9.455 23.756 12.091 1.00 96.00 518 LYS A CA 1
ATOM 4154 C C . LYS A 1 518 ? -9.506 23.501 13.603 1.00 96.00 518 LYS A C 1
ATOM 4156 O O . LYS A 1 518 ? -9.699 22.362 14.017 1.00 96.00 518 LYS A O 1
ATOM 4161 N N . MET A 1 519 ? -9.345 24.543 14.422 1.00 96.12 519 MET A N 1
ATOM 4162 C CA . MET A 1 519 ? -9.472 24.433 15.879 1.00 96.12 519 MET A CA 1
ATOM 4163 C C . MET A 1 519 ? -10.916 24.190 16.317 1.00 96.12 519 MET A C 1
ATOM 4165 O O . MET A 1 519 ? -11.157 23.303 17.131 1.00 96.12 519 MET A O 1
ATOM 4169 N N . MET A 1 520 ? -11.872 24.931 15.751 1.00 96.50 520 MET A N 1
ATOM 4170 C CA . MET A 1 520 ? -13.292 24.752 16.059 1.00 96.50 520 MET A CA 1
ATOM 4171 C C . MET A 1 520 ? -13.782 23.366 15.629 1.00 96.50 520 MET A C 1
ATOM 4173 O O . MET A 1 520 ? -14.494 22.711 16.381 1.00 96.50 520 MET A O 1
ATOM 4177 N N . PHE A 1 521 ? -13.340 22.882 14.465 1.00 97.12 521 PHE A N 1
ATOM 4178 C CA . PHE A 1 521 ? -13.587 21.512 14.020 1.00 97.12 521 PHE A CA 1
ATOM 4179 C C . PHE A 1 521 ? -13.067 20.476 15.027 1.00 97.12 521 PHE A C 1
ATOM 4181 O O . PHE A 1 521 ? -13.815 19.590 15.433 1.00 97.12 521 PHE A O 1
ATOM 4188 N N . LEU A 1 522 ? -11.809 20.599 15.471 1.00 95.62 522 LEU A N 1
ATOM 4189 C CA . LEU A 1 522 ? -11.225 19.684 16.458 1.00 95.62 522 LEU A CA 1
ATOM 4190 C C . LEU A 1 522 ? -12.010 19.664 17.771 1.00 95.62 522 LEU A C 1
ATOM 4192 O O . LEU A 1 522 ? -12.184 18.588 18.342 1.00 95.62 522 LEU A O 1
ATOM 4196 N N . GLN A 1 523 ? -12.465 20.828 18.240 1.00 96.12 523 GLN A N 1
ATOM 4197 C CA . GLN A 1 523 ? -13.270 20.929 19.452 1.00 96.12 523 GLN A CA 1
ATOM 4198 C C . GLN A 1 523 ? -14.627 20.242 19.264 1.00 96.12 523 GLN A C 1
ATOM 4200 O O . GLN A 1 523 ? -14.916 19.291 19.981 1.00 96.12 523 GLN A O 1
ATOM 4205 N N . LYS A 1 524 ? -15.380 20.596 18.214 1.00 96.81 524 LYS A N 1
ATOM 4206 C CA . LYS A 1 524 ? -16.698 20.001 17.930 1.00 96.81 524 LYS A CA 1
ATOM 4207 C C . LYS A 1 524 ? -16.648 18.483 17.751 1.00 96.81 524 LYS A C 1
ATOM 4209 O O . LYS A 1 524 ? -17.493 17.769 18.272 1.00 96.81 524 LYS A O 1
ATOM 4214 N N . VAL A 1 525 ? -15.631 17.959 17.063 1.00 96.50 525 VAL A N 1
ATOM 4215 C CA . VAL A 1 525 ? -15.456 16.503 16.915 1.00 96.50 525 VAL A CA 1
ATOM 4216 C C . VAL A 1 525 ? -15.152 15.832 18.264 1.00 96.50 525 VAL A C 1
ATOM 4218 O O . VAL A 1 525 ? -15.578 14.699 18.492 1.00 96.50 525 VAL A O 1
ATOM 4221 N N . LYS A 1 526 ? -14.424 16.495 19.174 1.00 95.75 526 LYS A N 1
ATOM 4222 C CA . LYS A 1 526 ? -14.202 15.977 20.535 1.00 95.75 526 LYS A CA 1
ATOM 4223 C C . LYS A 1 526 ? -15.486 15.996 21.359 1.00 95.75 526 LYS A C 1
ATOM 4225 O O . LYS A 1 526 ? -15.744 14.995 22.020 1.00 95.75 526 LYS A O 1
ATOM 4230 N N . ASP A 1 527 ? -16.266 17.070 21.282 1.00 95.31 527 ASP A N 1
ATOM 4231 C CA . ASP A 1 527 ? -17.534 17.214 22.006 1.00 95.31 527 ASP A CA 1
ATOM 4232 C C . ASP A 1 527 ? -18.540 16.148 21.545 1.00 95.31 527 ASP A C 1
ATOM 4234 O O . ASP A 1 527 ? -19.121 15.431 22.364 1.00 95.31 527 ASP A O 1
ATOM 4238 N N . LEU A 1 528 ? -18.630 15.926 20.228 1.00 95.12 528 LEU A N 1
ATOM 4239 C CA . LEU A 1 528 ? -19.456 14.868 19.650 1.00 95.12 528 LEU A CA 1
ATOM 4240 C C . LEU A 1 528 ? -19.000 13.473 20.098 1.00 95.12 528 LEU A C 1
ATOM 4242 O O . LEU A 1 528 ? -19.811 12.617 20.451 1.00 95.12 528 LEU A O 1
ATOM 4246 N N . LYS A 1 529 ? -17.682 13.244 20.145 1.00 94.19 529 LYS A N 1
ATOM 4247 C CA . LYS A 1 529 ? -17.090 11.998 20.647 1.00 94.19 529 LYS A CA 1
ATOM 4248 C C . LYS A 1 529 ? -17.366 11.761 22.133 1.00 94.19 529 LYS A C 1
ATOM 4250 O O . LYS A 1 529 ? -17.465 10.602 22.527 1.00 94.19 529 LYS A O 1
ATOM 4255 N N . THR A 1 530 ? -17.391 12.789 22.978 1.00 93.06 530 THR A N 1
ATOM 4256 C CA . THR A 1 530 ? -17.662 12.633 24.418 1.00 93.06 530 THR A CA 1
ATOM 4257 C C . THR A 1 530 ? -19.155 12.596 24.712 1.00 93.06 530 THR A C 1
ATOM 4259 O O . THR A 1 530 ? -19.550 11.994 25.709 1.00 93.06 530 THR A O 1
ATOM 4262 N N . GLY A 1 531 ? -19.993 13.098 23.799 1.00 88.69 531 GLY A N 1
ATOM 4263 C CA . GLY A 1 531 ? -21.433 13.257 24.022 1.00 88.69 531 GLY A CA 1
ATOM 4264 C C . GLY A 1 531 ? -21.723 14.444 24.928 1.00 88.69 531 GLY A C 1
ATOM 4265 O O . GLY A 1 531 ? -22.738 14.450 25.604 1.00 88.69 531 GLY A O 1
ATOM 4266 N N . LEU A 1 532 ? -20.792 15.400 24.966 1.00 82.38 532 LEU A N 1
ATOM 4267 C CA . LEU A 1 532 ? -20.960 16.696 25.617 1.00 82.38 532 LEU A CA 1
ATOM 4268 C C . LEU A 1 532 ? -21.542 17.728 24.650 1.00 82.38 532 LEU A C 1
ATOM 4270 O O . LEU A 1 532 ? -21.516 18.916 24.950 1.00 82.38 532 LEU A O 1
ATOM 4274 N N . GLU A 1 533 ? -22.023 17.299 23.480 1.00 70.38 533 GLU A N 1
ATOM 4275 C CA . GLU A 1 533 ? -22.934 18.155 22.739 1.00 70.38 533 GLU A CA 1
ATOM 4276 C C . GLU A 1 533 ? -24.144 18.364 23.640 1.00 70.38 533 GLU A C 1
ATOM 4278 O O . GLU A 1 533 ? -24.895 17.421 23.899 1.00 70.38 533 GLU A O 1
ATOM 4283 N N . ASP A 1 534 ? -24.293 19.594 24.135 1.00 57.75 534 ASP A N 1
ATOM 4284 C CA . ASP A 1 534 ? -25.594 20.095 24.538 1.00 57.75 534 ASP A CA 1
ATOM 4285 C C . ASP A 1 534 ? -26.532 19.687 23.408 1.00 57.75 534 ASP A C 1
ATOM 4287 O O . ASP A 1 534 ? -26.252 19.995 22.244 1.00 57.75 534 ASP A O 1
ATOM 4291 N N . GLU A 1 535 ? -27.565 18.896 23.718 1.00 60.12 535 GLU A N 1
ATOM 4292 C CA . GLU A 1 535 ? -28.661 18.700 22.781 1.00 60.12 535 GLU A CA 1
ATOM 4293 C C . GLU A 1 535 ? -29.007 20.099 22.307 1.00 60.12 535 GLU A C 1
ATOM 4295 O O . GLU A 1 535 ? -29.432 20.918 23.126 1.00 60.12 535 GLU A O 1
ATOM 4300 N N . ASP A 1 536 ? -28.678 20.402 21.045 1.00 53.56 536 ASP A N 1
ATOM 4301 C CA . ASP A 1 536 ? -29.013 21.667 20.423 1.00 53.56 536 ASP A CA 1
ATOM 4302 C C . ASP A 1 536 ? -30.506 21.802 20.688 1.00 53.56 536 ASP A C 1
ATOM 4304 O O . ASP A 1 536 ? -31.325 21.131 20.058 1.00 53.56 536 ASP A O 1
ATOM 4308 N N . LYS A 1 537 ? -30.858 22.612 21.695 1.00 50.25 537 LYS A N 1
ATOM 4309 C CA . LYS A 1 537 ? -32.202 23.125 21.829 1.00 50.25 537 LYS A CA 1
ATOM 4310 C C . LYS A 1 537 ? -32.393 23.789 20.492 1.00 50.25 537 LYS A C 1
ATOM 4312 O O . LYS A 1 537 ? -31.695 24.752 20.175 1.00 50.25 537 LYS A O 1
ATOM 4317 N N . ASP A 1 538 ? -33.253 23.184 19.699 1.00 45.44 538 ASP A N 1
ATOM 4318 C CA . ASP A 1 538 ? -33.581 23.577 18.349 1.00 45.44 538 ASP A CA 1
ATOM 4319 C C . ASP A 1 538 ? -34.314 24.929 18.397 1.00 45.44 538 ASP A C 1
ATOM 4321 O O . ASP A 1 538 ? -35.518 25.045 18.209 1.00 45.44 538 ASP A O 1
ATOM 4325 N N . VAL A 1 539 ? -33.589 25.983 18.776 1.00 46.38 539 VAL A N 1
ATOM 4326 C CA . VAL A 1 539 ? -34.061 27.370 18.876 1.00 46.38 539 VAL A CA 1
ATOM 4327 C C . VAL A 1 539 ? -33.880 28.061 17.511 1.00 46.38 539 VAL A C 1
ATOM 4329 O O . VAL A 1 539 ? -34.043 29.269 17.379 1.00 46.38 539 VAL A O 1
ATOM 4332 N N . GLY A 1 540 ? -33.531 27.309 16.461 1.00 46.38 540 GLY A N 1
ATOM 4333 C CA . GLY A 1 540 ? -32.978 27.858 15.227 1.00 46.38 540 GLY A CA 1
ATOM 4334 C C . GLY A 1 540 ? -33.851 27.788 13.979 1.00 46.38 540 GLY A C 1
ATOM 4335 O O . GLY A 1 540 ? -33.492 28.442 13.002 1.00 46.38 540 GLY A O 1
ATOM 4336 N N . GLU A 1 541 ? -34.972 27.059 13.962 1.00 44.19 541 GLU A N 1
ATOM 4337 C CA . GLU A 1 541 ? -35.771 26.921 12.729 1.00 44.19 541 GLU A CA 1
ATOM 4338 C C . GLU A 1 541 ? -36.813 28.042 12.510 1.00 44.19 541 GLU A C 1
ATOM 4340 O O . GLU A 1 541 ? -37.448 28.116 11.460 1.00 44.19 541 GLU A O 1
ATOM 4345 N N . THR A 1 542 ? -36.955 29.001 13.436 1.00 43.19 542 THR A N 1
ATOM 4346 C CA . THR A 1 542 ? -37.953 30.090 13.319 1.00 43.19 542 THR A CA 1
ATOM 4347 C C . THR A 1 542 ? -37.433 31.451 12.838 1.00 43.19 542 THR A C 1
ATOM 4349 O O . THR A 1 542 ? -38.250 32.339 12.601 1.00 43.19 542 THR A O 1
ATOM 4352 N N . MET A 1 543 ? -36.126 31.662 12.616 1.00 41.44 543 MET A N 1
ATOM 4353 C CA . MET A 1 543 ? -35.601 33.028 12.383 1.00 41.44 543 MET A CA 1
ATOM 4354 C C . MET A 1 543 ? -35.223 33.421 10.944 1.00 41.44 543 MET A C 1
ATOM 4356 O O . MET A 1 543 ? -34.822 34.563 10.736 1.00 41.44 543 MET A O 1
ATOM 4360 N N . TRP A 1 544 ? -35.414 32.562 9.933 1.00 41.03 544 TRP A N 1
ATOM 4361 C CA . TRP A 1 544 ? -35.068 32.894 8.531 1.00 41.03 544 TRP A CA 1
ATOM 4362 C C . TRP A 1 544 ? -36.248 32.960 7.546 1.00 41.03 544 TRP A C 1
ATOM 4364 O O . TRP A 1 544 ? -36.041 32.995 6.335 1.00 41.03 544 TRP A O 1
ATOM 4374 N N . ARG A 1 545 ? -37.496 33.073 8.029 1.00 39.53 545 ARG A N 1
ATOM 4375 C CA . ARG A 1 545 ? -38.649 33.471 7.195 1.00 39.53 545 ARG A CA 1
ATOM 4376 C C . ARG A 1 545 ? -39.156 34.869 7.555 1.00 39.53 545 ARG A C 1
ATOM 4378 O O . ARG A 1 545 ? -40.238 35.019 8.109 1.00 39.53 545 ARG A O 1
ATOM 4385 N N . LYS A 1 546 ? -38.405 35.905 7.184 1.00 38.25 546 LYS A N 1
ATOM 4386 C CA . LYS A 1 546 ? -38.989 37.210 6.834 1.00 38.25 546 LYS A CA 1
ATOM 4387 C C . LYS A 1 546 ? -38.299 37.735 5.580 1.00 38.25 546 LYS A C 1
ATOM 4389 O O . LYS A 1 546 ? -37.182 38.237 5.638 1.00 38.25 546 LYS A O 1
ATOM 4394 N N . ALA A 1 547 ? -38.975 37.566 4.449 1.00 40.34 547 ALA A N 1
ATOM 4395 C CA . ALA A 1 547 ? -38.705 38.319 3.234 1.00 40.34 547 ALA A CA 1
ATOM 4396 C C . ALA A 1 547 ? -39.161 39.776 3.438 1.00 40.34 547 ALA A C 1
ATOM 4398 O O . ALA A 1 547 ? -40.186 39.982 4.096 1.00 40.34 547 ALA A O 1
ATOM 4399 N N . PRO A 1 548 ? -38.462 40.781 2.888 1.00 51.66 548 PRO A N 1
ATOM 4400 C CA . PRO A 1 548 ? -39.056 42.088 2.688 1.00 51.66 548 PRO A CA 1
ATOM 4401 C C . PRO A 1 548 ? -39.916 42.081 1.416 1.00 51.66 548 PRO A C 1
ATOM 4403 O O . PRO A 1 548 ? -39.514 41.544 0.382 1.00 51.66 548 PRO A O 1
ATOM 4406 N N . SER A 1 549 ? -41.107 42.658 1.568 1.00 51.06 549 SER A N 1
ATOM 4407 C CA . SER A 1 549 ? -42.037 43.116 0.531 1.00 51.06 549 SER A CA 1
ATOM 4408 C C . SER A 1 549 ? -41.420 44.137 -0.412 1.00 51.06 549 SER A C 1
ATOM 4410 O O . SER A 1 549 ? -40.683 45.002 0.122 1.00 51.06 549 SER A O 1
#